Protein AF-A0A7X7U5E4-F1 (afdb_monomer)

Nearest PDB structures (foldseek):
  1dyo-assembly2_B  TM=6.856E-01  e=3.036E-05  Acetivibrio thermocell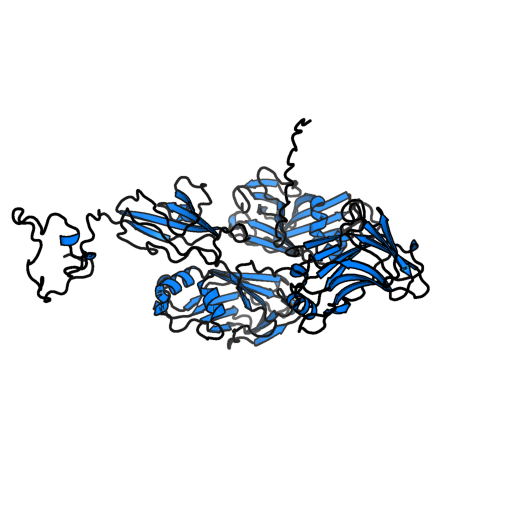us
  1h6y-assembly2_B  TM=6.368E-01  e=4.161E-05  Acetivibrio thermocellus
  6yp6-assembly1_A  TM=5.137E-01  e=9.787E-03  Escherichia phage vB_EcoP_24B
  1uen-assembly1_A  TM=5.202E-01  e=2.948E-02  Homo sapiens
  8iyk-assembly1_J  TM=1.277E-01  e=1.434E-07  Escherichia phage Lambda

pLDDT: mean 79.14, std 17.18, range [22.12, 98.0]

Structure (mmCIF, N/CA/C/O backbone):
data_AF-A0A7X7U5E4-F1
#
_entry.id   AF-A0A7X7U5E4-F1
#
loop_
_atom_site.group_PDB
_atom_site.id
_atom_site.type_symbol
_atom_site.label_atom_id
_atom_site.label_alt_id
_atom_site.label_comp_id
_atom_site.label_asym_id
_atom_site.label_entity_id
_atom_site.label_seq_id
_atom_site.pdbx_PDB_ins_code
_atom_site.Cartn_x
_atom_site.Cartn_y
_atom_site.Cartn_z
_atom_site.occupancy
_atom_site.B_iso_or_equiv
_atom_site.auth_seq_id
_atom_site.auth_comp_id
_atom_site.auth_asym_id
_atom_site.auth_atom_id
_atom_site.pdbx_PDB_model_num
ATOM 1 N N . MET A 1 1 ? 54.361 -43.162 1.260 1.00 37.28 1 MET A N 1
ATOM 2 C CA . MET A 1 1 ? 52.920 -43.150 0.926 1.00 37.28 1 MET A CA 1
ATOM 3 C C . MET A 1 1 ? 52.156 -42.477 2.054 1.00 37.28 1 MET A C 1
ATOM 5 O O . MET A 1 1 ? 52.432 -42.785 3.202 1.00 37.28 1 MET A O 1
ATOM 9 N N . SER A 1 2 ? 51.227 -41.580 1.701 1.00 34.16 2 SER A N 1
ATOM 10 C CA . SER A 1 2 ? 50.200 -40.966 2.563 1.00 34.16 2 SER A CA 1
ATOM 11 C C . SER A 1 2 ? 50.674 -40.052 3.712 1.00 34.16 2 SER A C 1
ATOM 13 O O . SER A 1 2 ? 50.769 -40.475 4.862 1.00 34.16 2 SER A O 1
ATOM 15 N N . LYS A 1 3 ? 50.832 -38.752 3.421 1.00 27.94 3 LYS A N 1
ATOM 16 C CA . LYS A 1 3 ? 50.570 -37.675 4.393 1.00 27.94 3 LYS A CA 1
ATOM 17 C C . LYS A 1 3 ? 49.195 -37.083 4.075 1.00 27.94 3 LYS A C 1
ATOM 19 O O . LYS A 1 3 ? 48.983 -36.593 2.971 1.00 27.94 3 LYS A O 1
ATOM 24 N N . LYS A 1 4 ? 48.274 -37.185 5.036 1.00 32.66 4 LYS A N 1
ATOM 25 C CA . LYS A 1 4 ? 46.962 -36.529 5.037 1.00 32.66 4 LYS A CA 1
ATOM 26 C C . LYS A 1 4 ? 47.172 -35.021 5.208 1.00 32.66 4 LYS A C 1
ATOM 28 O O . LYS A 1 4 ? 47.740 -34.618 6.220 1.00 32.66 4 LYS A O 1
ATOM 33 N N . SER A 1 5 ? 46.709 -34.220 4.253 1.00 27.66 5 SER A N 1
ATOM 34 C CA . SER A 1 5 ? 46.542 -32.773 4.420 1.00 27.66 5 SER A CA 1
ATOM 35 C C . SER A 1 5 ? 45.071 -32.476 4.686 1.00 27.66 5 SER A C 1
ATOM 37 O O . SER A 1 5 ? 44.199 -32.963 3.969 1.00 27.66 5 SER A O 1
ATOM 39 N N . MET A 1 6 ? 44.820 -31.706 5.746 1.00 26.52 6 MET A N 1
ATOM 40 C CA . MET A 1 6 ? 43.524 -31.123 6.088 1.00 26.52 6 MET A CA 1
ATOM 41 C C . MET A 1 6 ? 43.001 -30.307 4.903 1.00 26.52 6 MET A C 1
ATOM 43 O O . MET A 1 6 ? 43.683 -29.401 4.429 1.00 26.52 6 MET A O 1
ATOM 47 N N . CYS A 1 7 ? 41.794 -30.624 4.444 1.00 23.38 7 CYS A N 1
ATOM 48 C CA . CYS A 1 7 ? 41.028 -29.769 3.551 1.00 23.38 7 CYS A CA 1
ATOM 49 C C . CYS A 1 7 ? 40.083 -28.952 4.439 1.00 23.38 7 CYS A C 1
ATOM 51 O O . CYS A 1 7 ? 39.190 -29.512 5.074 1.00 23.38 7 CYS A O 1
ATOM 53 N N . ALA A 1 8 ? 40.356 -27.654 4.564 1.00 23.83 8 ALA A N 1
ATOM 54 C CA . ALA A 1 8 ? 39.457 -26.709 5.203 1.00 23.83 8 ALA A CA 1
ATOM 55 C C . ALA A 1 8 ? 38.254 -26.498 4.275 1.00 23.83 8 ALA A C 1
ATOM 57 O O . ALA A 1 8 ? 38.408 -26.023 3.152 1.00 23.83 8 ALA A O 1
ATOM 58 N N . VAL A 1 9 ? 37.070 -26.885 4.742 1.00 22.81 9 VAL A N 1
ATOM 59 C CA . VAL A 1 9 ? 35.798 -26.533 4.112 1.00 22.81 9 VAL A CA 1
ATOM 60 C C . VAL A 1 9 ? 35.516 -25.082 4.490 1.00 22.81 9 VAL A C 1
ATOM 62 O O . VAL A 1 9 ? 35.161 -24.790 5.628 1.00 22.81 9 VAL A O 1
ATOM 65 N N . VAL A 1 10 ? 35.736 -24.165 3.551 1.00 24.03 10 VAL A N 1
ATOM 66 C CA . VAL A 1 10 ? 35.243 -22.790 3.656 1.00 24.03 10 VAL A CA 1
ATOM 67 C C . VAL A 1 10 ? 33.764 -22.837 3.276 1.00 24.03 10 VAL A C 1
ATOM 69 O O . VAL A 1 10 ? 33.432 -23.080 2.118 1.00 24.03 10 VAL A O 1
ATOM 72 N N . LEU A 1 11 ? 32.879 -22.671 4.264 1.00 24.53 11 LEU A N 1
ATOM 73 C CA . LEU A 1 11 ? 31.462 -22.398 4.028 1.00 24.53 11 LEU A CA 1
ATOM 74 C C . LEU A 1 11 ? 31.360 -21.058 3.287 1.00 24.53 11 LEU A C 1
ATOM 76 O O . LEU A 1 11 ? 31.635 -20.006 3.862 1.00 24.53 11 LEU A O 1
ATOM 80 N N . GLY A 1 12 ? 30.974 -21.101 2.013 1.00 22.58 12 GLY A N 1
ATOM 81 C CA . GLY A 1 12 ? 30.470 -19.929 1.311 1.00 22.58 12 GLY A CA 1
ATOM 82 C C . GLY A 1 12 ? 29.114 -19.559 1.901 1.00 22.58 12 GLY A C 1
ATOM 83 O O . GLY A 1 12 ? 28.171 -20.343 1.829 1.00 22.58 12 GLY A O 1
ATOM 84 N N . VAL A 1 13 ? 29.039 -18.386 2.523 1.00 23.02 13 VAL A N 1
ATOM 85 C CA . VAL A 1 13 ? 27.788 -17.769 2.964 1.00 23.02 13 VAL A CA 1
ATOM 86 C C . VAL A 1 13 ? 27.000 -17.403 1.707 1.00 23.02 13 VAL A C 1
ATOM 88 O O . VAL A 1 13 ? 27.385 -16.493 0.974 1.00 23.02 13 VAL A O 1
ATOM 91 N N . LEU A 1 14 ? 25.927 -18.149 1.435 1.00 22.12 14 LEU A N 1
ATOM 92 C CA . LEU A 1 14 ? 24.893 -17.740 0.492 1.00 22.12 14 LEU A CA 1
ATOM 93 C C . LEU A 1 14 ? 24.226 -16.498 1.094 1.00 22.12 14 LEU A C 1
ATOM 95 O O . LEU A 1 14 ? 23.571 -16.590 2.132 1.00 22.12 14 LEU A O 1
ATOM 99 N N . TRP A 1 15 ? 24.421 -15.338 0.475 1.00 22.28 15 TRP A N 1
ATOM 100 C CA . TRP A 1 15 ? 23.585 -14.179 0.752 1.00 22.28 15 TRP A CA 1
ATOM 101 C C . TRP A 1 15 ? 22.171 -14.514 0.278 1.00 22.28 15 TRP A C 1
ATOM 103 O O . TRP A 1 15 ? 21.932 -14.679 -0.917 1.00 22.28 15 TRP A O 1
ATOM 113 N N . ALA A 1 16 ? 21.250 -14.677 1.225 1.00 22.83 16 ALA A N 1
ATOM 114 C CA . ALA A 1 16 ? 19.829 -14.664 0.931 1.00 22.83 16 ALA A CA 1
ATOM 115 C C . ALA A 1 16 ? 19.481 -13.246 0.464 1.00 22.83 16 ALA A C 1
ATOM 117 O O . ALA A 1 16 ? 19.613 -12.290 1.227 1.00 22.83 16 ALA A O 1
ATOM 118 N N . ALA A 1 17 ? 19.102 -13.110 -0.805 1.00 24.34 17 ALA A N 1
ATOM 119 C CA . ALA A 1 17 ? 18.517 -11.884 -1.320 1.00 24.34 17 ALA A CA 1
ATOM 120 C C . ALA A 1 17 ? 17.205 -11.633 -0.563 1.00 24.34 17 ALA A C 1
ATOM 122 O O . ALA A 1 17 ? 16.291 -12.458 -0.605 1.00 24.34 17 ALA A O 1
ATOM 123 N N . SER A 1 18 ? 17.144 -10.525 0.171 1.00 22.66 18 SER A N 1
ATOM 124 C CA . SER A 1 18 ? 15.931 -10.033 0.815 1.00 22.66 18 SER A CA 1
ATOM 125 C C . SER A 1 18 ? 14.897 -9.673 -0.255 1.00 22.66 18 SER A C 1
ATOM 127 O O . SER A 1 18 ? 15.188 -8.901 -1.166 1.00 22.66 18 SER A O 1
ATOM 129 N N . SER A 1 19 ? 13.704 -10.254 -0.152 1.00 26.44 19 SER A N 1
ATOM 130 C CA .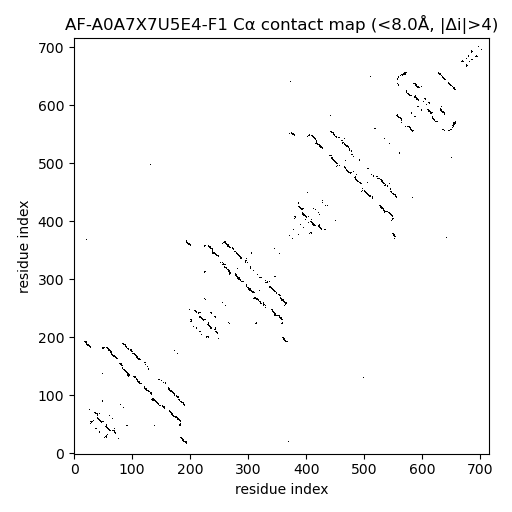 SER A 1 19 ? 12.536 -9.964 -0.988 1.00 26.44 19 SER A CA 1
ATOM 131 C C . SER A 1 19 ? 11.993 -8.561 -0.692 1.00 26.44 19 SER A C 1
ATOM 133 O O . SER A 1 19 ? 11.737 -8.247 0.469 1.00 26.44 19 SER A O 1
ATOM 135 N N . GLY A 1 20 ? 11.840 -7.734 -1.727 1.00 27.59 20 GLY A N 1
ATOM 136 C CA . GLY A 1 20 ? 11.489 -6.318 -1.640 1.00 27.59 20 GLY A CA 1
ATOM 137 C C . GLY A 1 20 ? 10.002 -6.065 -1.387 1.00 27.59 20 GLY A C 1
ATOM 138 O O . GLY A 1 20 ? 9.112 -6.559 -2.082 1.00 27.59 20 GLY A O 1
ATOM 139 N N . LEU A 1 21 ? 9.752 -5.252 -0.369 1.00 30.28 21 LEU A N 1
ATOM 140 C CA . LEU A 1 21 ? 8.512 -4.513 -0.157 1.00 30.28 21 LEU A CA 1
ATOM 141 C C . LEU A 1 21 ? 8.601 -3.184 -0.929 1.00 30.28 21 LEU A C 1
ATOM 143 O O . LEU A 1 21 ? 9.604 -2.928 -1.593 1.00 30.28 21 LEU A O 1
ATOM 147 N N . ALA A 1 22 ? 7.581 -2.321 -0.857 1.00 38.53 22 ALA A N 1
ATOM 148 C CA . ALA A 1 22 ? 7.797 -0.910 -1.175 1.00 38.53 22 ALA A CA 1
ATOM 149 C C . ALA A 1 22 ? 8.965 -0.427 -0.306 1.00 38.53 22 ALA A C 1
ATOM 151 O O . ALA A 1 22 ? 8.860 -0.435 0.920 1.00 38.53 22 ALA A O 1
ATOM 152 N N . ASP A 1 23 ? 10.095 -0.105 -0.925 1.00 50.66 23 ASP A N 1
ATOM 153 C CA . ASP A 1 23 ? 11.262 0.326 -0.174 1.00 50.66 23 ASP A CA 1
ATOM 154 C C . ASP A 1 23 ? 10.923 1.675 0.469 1.00 50.66 23 ASP A C 1
ATOM 156 O O . ASP A 1 23 ? 10.792 2.695 -0.214 1.00 50.66 23 ASP A O 1
ATOM 160 N N . SER A 1 24 ? 10.764 1.687 1.790 1.00 55.38 24 SER A N 1
ATOM 161 C CA . SER A 1 24 ? 10.792 2.921 2.556 1.00 55.38 24 SER A CA 1
ATOM 162 C C . SER A 1 24 ? 12.192 3.130 3.116 1.00 55.38 24 SER A C 1
ATOM 164 O O . SER A 1 24 ? 12.870 2.203 3.562 1.00 55.38 24 SER A O 1
ATOM 166 N N . VAL A 1 25 ? 12.670 4.365 3.037 1.00 72.38 25 VAL A N 1
ATOM 167 C CA . VAL A 1 25 ? 13.938 4.766 3.640 1.00 72.38 25 VAL A CA 1
ATOM 168 C C . VAL A 1 25 ? 13.605 5.658 4.816 1.00 72.38 25 VAL A C 1
ATOM 170 O O . VAL A 1 25 ? 13.089 6.759 4.625 1.00 72.38 25 VAL A O 1
ATOM 173 N N . LEU A 1 26 ? 13.903 5.179 6.024 1.00 78.69 26 LEU A N 1
ATOM 174 C CA . LEU A 1 26 ? 13.834 6.001 7.224 1.00 78.69 26 LEU A CA 1
ATOM 175 C C . LEU A 1 26 ? 14.830 7.158 7.088 1.00 78.69 26 LEU A C 1
ATOM 177 O O . LEU A 1 26 ? 16.022 6.946 6.863 1.00 78.69 26 LEU A O 1
ATOM 181 N N . VAL A 1 27 ? 14.315 8.377 7.201 1.00 84.88 27 VAL A N 1
ATOM 182 C CA . VAL A 1 27 ? 15.097 9.616 7.196 1.00 84.88 27 VAL A CA 1
ATOM 183 C C . VAL A 1 27 ? 15.372 10.053 8.629 1.00 84.88 27 VAL A C 1
ATOM 185 O O . VAL A 1 27 ? 16.490 10.458 8.941 1.00 84.88 27 VAL A O 1
ATOM 188 N N . SER A 1 28 ? 14.371 9.987 9.511 1.00 85.31 28 SER A N 1
ATOM 189 C CA . SER A 1 28 ? 14.532 10.352 10.924 1.00 85.31 28 SER A CA 1
ATOM 190 C C . SER A 1 28 ? 13.502 9.647 11.804 1.00 85.31 28 SER A C 1
ATOM 192 O O . SER A 1 28 ? 12.324 9.613 11.453 1.00 85.31 28 SER A O 1
ATOM 194 N N . SER A 1 29 ? 13.951 9.128 12.945 1.00 79.00 29 SER A N 1
ATOM 195 C CA . SER A 1 29 ? 13.111 8.558 14.014 1.00 79.00 29 SER A CA 1
ATOM 196 C C . SER A 1 29 ? 13.350 9.218 15.375 1.00 79.00 29 SER A C 1
ATOM 198 O O . SER A 1 29 ? 12.747 8.832 16.357 1.00 79.00 29 SER A O 1
ATOM 200 N N . PHE A 1 30 ? 14.283 10.170 15.464 1.00 88.88 30 PHE A N 1
ATOM 201 C CA . PHE A 1 30 ? 14.555 11.006 16.636 1.00 88.88 30 PHE A CA 1
ATOM 202 C C . PHE A 1 30 ? 14.902 10.261 17.936 1.00 88.88 30 PHE A C 1
ATOM 204 O O . PHE A 1 30 ? 14.772 10.804 19.037 1.00 88.88 30 PHE A O 1
ATOM 211 N N . GLU A 1 31 ? 15.445 9.049 17.812 1.00 85.00 31 GLU A N 1
ATOM 212 C CA . GLU A 1 31 ? 15.820 8.201 18.941 1.00 85.00 31 GLU A CA 1
ATOM 213 C C . GLU A 1 31 ? 17.223 8.548 19.456 1.00 85.00 31 GLU A C 1
ATOM 215 O O . GLU A 1 31 ? 18.247 8.261 18.831 1.00 85.00 31 GLU A O 1
ATOM 220 N N . GLY A 1 32 ? 17.290 9.195 20.624 1.00 78.69 32 GLY A N 1
ATOM 221 C CA . GLY A 1 32 ? 18.543 9.581 21.280 1.00 78.69 32 GLY A CA 1
ATOM 222 C C . GLY A 1 32 ? 19.354 10.678 20.570 1.00 78.69 32 GLY A C 1
ATOM 223 O O . GLY A 1 32 ? 20.399 11.086 21.086 1.00 78.69 32 GLY A O 1
ATOM 224 N N . SER A 1 33 ? 18.902 11.170 19.410 1.00 87.56 33 SER A N 1
ATOM 225 C CA . SER A 1 33 ? 19.588 12.157 18.567 1.00 87.56 33 SER A CA 1
ATOM 226 C C . SER A 1 33 ? 18.591 12.943 17.696 1.00 87.56 33 SER A C 1
ATOM 228 O O . SER A 1 33 ? 17.497 12.469 17.434 1.00 87.56 33 SER A O 1
ATOM 230 N N . LEU A 1 34 ? 18.947 14.156 17.244 1.00 88.31 34 LEU A N 1
ATOM 231 C CA . LEU A 1 34 ? 18.110 14.940 16.311 1.00 88.31 34 LEU A CA 1
ATOM 232 C C . LEU A 1 34 ? 18.250 14.470 14.850 1.00 88.31 34 LEU A C 1
ATOM 234 O O . LEU A 1 34 ? 17.785 15.153 13.949 1.00 88.31 34 LEU A O 1
ATOM 238 N N . ASP A 1 35 ? 18.963 13.372 14.599 1.00 86.25 35 ASP A N 1
ATOM 239 C CA . ASP A 1 35 ? 19.173 12.757 13.280 1.00 86.25 35 ASP A CA 1
ATOM 240 C C . ASP A 1 35 ? 19.747 13.712 12.224 1.00 86.25 35 ASP A C 1
ATOM 242 O O . ASP A 1 35 ? 19.489 13.604 11.031 1.00 86.25 35 ASP A O 1
ATOM 246 N N . GLY A 1 36 ? 20.551 14.678 12.674 1.00 89.56 36 GLY A N 1
ATOM 247 C CA . GLY A 1 36 ? 21.157 15.695 11.815 1.00 89.56 36 GLY A CA 1
ATOM 248 C C . GLY A 1 36 ? 20.277 16.921 11.563 1.00 89.56 36 GLY A C 1
ATOM 249 O O . GLY A 1 36 ? 20.758 17.879 10.954 1.00 89.56 36 GLY A O 1
ATOM 250 N N . TRP A 1 37 ? 19.042 16.951 12.074 1.00 95.62 37 TRP A N 1
ATOM 251 C CA . TRP A 1 37 ? 18.214 18.149 12.028 1.00 95.62 37 TRP A CA 1
ATOM 252 C C . TRP A 1 37 ? 18.842 19.271 12.845 1.00 95.62 37 TRP A C 1
ATOM 254 O O . TRP A 1 37 ? 19.236 19.106 14.004 1.00 95.62 37 TRP A O 1
ATOM 264 N N . TYR A 1 38 ? 18.890 20.450 12.242 1.00 94.81 38 TYR A N 1
ATOM 265 C CA . TYR A 1 38 ? 19.364 21.657 12.887 1.00 94.81 38 TYR A CA 1
ATOM 266 C C . TYR A 1 38 ? 18.296 22.745 12.839 1.00 94.81 38 TYR A C 1
ATOM 268 O O . TYR A 1 38 ? 17.496 22.856 11.908 1.00 94.81 38 TYR A O 1
ATOM 276 N N . LYS A 1 39 ? 18.263 23.542 13.904 1.00 95.69 39 LYS A N 1
ATOM 277 C CA . LYS A 1 39 ? 17.239 24.564 14.094 1.00 95.69 39 LYS A CA 1
ATOM 278 C C . LYS A 1 39 ? 17.419 25.754 13.151 1.00 95.69 39 LYS A C 1
ATOM 280 O O . LYS A 1 39 ? 18.546 26.172 12.887 1.00 95.69 39 LYS A O 1
ATOM 285 N N . ASP A 1 40 ? 16.299 26.339 12.740 1.00 95.94 40 ASP A N 1
ATOM 286 C CA . ASP A 1 40 ? 16.232 27.649 12.089 1.00 95.94 40 ASP A CA 1
ATOM 287 C C . ASP A 1 40 ? 15.393 28.593 12.974 1.00 95.94 40 ASP A C 1
ATOM 289 O O . ASP A 1 40 ? 15.902 29.076 13.989 1.00 95.94 40 ASP A O 1
ATOM 293 N N . ALA A 1 41 ? 14.103 28.800 12.687 1.00 95.62 41 ALA A N 1
ATOM 294 C CA . ALA A 1 41 ? 13.257 29.698 13.479 1.00 95.62 41 ALA A CA 1
ATOM 295 C C . ALA A 1 41 ? 12.762 29.108 14.815 1.00 95.62 41 ALA A C 1
ATOM 297 O O . ALA A 1 41 ? 12.332 29.873 15.681 1.00 95.62 41 ALA A O 1
ATOM 298 N N . ALA A 1 42 ? 12.796 27.783 14.985 1.00 95.56 42 ALA A N 1
ATOM 299 C CA . ALA A 1 42 ? 12.257 27.099 16.160 1.00 95.56 42 ALA A CA 1
ATOM 300 C C . ALA A 1 42 ? 13.340 26.641 17.150 1.00 95.56 42 ALA A C 1
ATOM 302 O O . ALA A 1 42 ? 14.532 26.595 16.854 1.00 95.56 42 ALA A O 1
ATOM 303 N N . THR A 1 43 ? 12.912 26.273 18.352 1.00 96.94 43 THR A N 1
ATOM 304 C CA . THR A 1 43 ? 13.692 25.469 19.293 1.00 96.94 43 THR A CA 1
ATOM 305 C C . THR A 1 43 ? 13.311 24.005 19.111 1.00 96.94 43 THR A C 1
ATOM 307 O O . THR A 1 43 ? 12.133 23.688 18.975 1.00 96.94 43 THR A O 1
ATOM 310 N N . LEU A 1 44 ? 14.316 23.129 19.094 1.00 96.88 44 LEU A N 1
ATOM 311 C CA . LEU A 1 44 ? 14.160 21.691 18.894 1.00 96.88 44 LEU A CA 1
ATOM 312 C C . LEU A 1 44 ? 14.493 20.952 20.189 1.00 96.88 44 LEU A C 1
ATOM 314 O O . LEU A 1 44 ? 15.510 21.253 20.822 1.00 96.88 44 LEU A O 1
ATOM 318 N N . SER A 1 45 ? 13.648 20.005 20.585 1.00 93.94 45 SER A N 1
ATOM 319 C CA . SER A 1 45 ? 13.852 19.162 21.769 1.00 93.94 45 SER A CA 1
ATOM 320 C C . SER A 1 45 ? 13.215 17.781 21.590 1.00 93.94 45 SER A C 1
ATOM 322 O O . SER A 1 45 ? 12.506 17.559 20.616 1.00 93.94 45 SER A O 1
ATOM 324 N N . PHE A 1 46 ? 13.484 16.848 22.506 1.00 92.88 46 PHE A N 1
ATOM 325 C CA . PHE A 1 46 ? 12.869 15.518 22.488 1.00 92.88 46 PHE A CA 1
ATOM 326 C C . PHE A 1 46 ? 11.639 15.468 23.379 1.00 92.88 46 PHE A C 1
ATOM 328 O O . PHE A 1 46 ? 11.643 16.029 24.478 1.00 92.88 46 PHE A O 1
ATOM 335 N N . SER A 1 47 ? 10.640 14.708 22.951 1.00 89.62 47 SER A N 1
ATOM 336 C CA . SER A 1 47 ? 9.461 14.411 23.754 1.00 89.62 47 SER A CA 1
ATOM 337 C C . SER A 1 47 ? 9.006 12.976 23.533 1.00 89.62 47 SER A C 1
ATOM 339 O O . SER A 1 47 ? 9.111 12.471 22.427 1.00 89.62 47 SER A O 1
ATOM 341 N N . ALA A 1 48 ? 8.466 12.328 24.564 1.00 87.19 48 ALA A N 1
ATOM 342 C CA . ALA A 1 48 ? 7.722 11.079 24.376 1.00 87.19 48 ALA A CA 1
ATOM 343 C C . ALA A 1 48 ? 6.345 11.331 23.730 1.00 87.19 48 ALA A C 1
ATOM 345 O O . ALA A 1 48 ? 5.719 10.427 23.185 1.00 87.19 48 ALA A O 1
ATOM 346 N N . THR A 1 49 ? 5.853 12.572 23.797 1.00 80.62 49 THR A N 1
ATOM 347 C CA . THR A 1 49 ? 4.616 12.984 23.137 1.00 80.62 49 THR A CA 1
ATOM 348 C C . THR A 1 49 ? 4.822 13.014 21.628 1.00 80.62 49 THR A C 1
ATOM 350 O O . THR A 1 49 ? 5.723 13.694 21.145 1.00 80.62 49 THR A O 1
ATOM 353 N N . GLY A 1 50 ? 3.944 12.323 20.902 1.00 69.31 50 GLY A N 1
ATOM 354 C CA . GLY A 1 50 ? 3.975 12.244 19.443 1.00 69.31 50 GLY A CA 1
ATOM 355 C C . GLY A 1 50 ? 4.954 11.218 18.875 1.00 69.31 50 GLY A C 1
ATOM 356 O O . GLY A 1 50 ? 5.100 11.180 17.660 1.00 69.31 50 GLY A O 1
ATOM 357 N N . ALA A 1 51 ? 5.592 10.398 19.721 1.00 73.69 51 ALA A N 1
ATOM 358 C CA . ALA A 1 51 ? 6.435 9.292 19.275 1.00 73.69 51 ALA A CA 1
ATOM 359 C C . ALA A 1 51 ? 5.584 8.195 18.614 1.00 73.69 51 ALA A C 1
ATOM 361 O O . ALA A 1 51 ? 4.627 7.689 19.208 1.00 73.69 51 ALA A O 1
ATOM 362 N N . THR A 1 52 ? 5.944 7.830 17.390 1.00 55.69 52 THR A N 1
ATOM 363 C CA . THR A 1 52 ? 5.329 6.771 16.581 1.00 55.69 52 THR A CA 1
ATOM 364 C C . THR A 1 52 ? 6.353 5.738 16.113 1.00 55.69 52 THR A C 1
ATOM 366 O O . THR A 1 52 ? 5.968 4.601 15.834 1.00 55.69 52 THR A O 1
ATOM 369 N N . ALA A 1 53 ? 7.646 6.080 16.096 1.00 55.00 53 ALA A N 1
ATOM 370 C CA . ALA A 1 53 ? 8.752 5.202 15.724 1.00 55.00 53 ALA A CA 1
ATOM 371 C C . ALA A 1 53 ? 9.815 5.117 16.832 1.00 55.00 53 ALA A C 1
ATOM 373 O O . ALA A 1 53 ? 10.965 5.494 16.643 1.00 55.00 53 ALA A O 1
ATOM 374 N N . GLY A 1 54 ? 9.438 4.534 17.972 1.00 71.44 54 GLY A N 1
ATOM 375 C CA . GLY A 1 54 ? 10.322 4.369 19.125 1.00 71.44 54 GLY A CA 1
ATOM 376 C C . GLY A 1 54 ? 9.756 5.047 20.367 1.00 71.44 54 GLY A C 1
ATOM 377 O O . GLY A 1 54 ? 8.555 4.958 20.624 1.00 71.44 54 GLY A O 1
ATOM 378 N N . ALA A 1 55 ? 10.619 5.647 21.184 1.00 81.19 55 ALA A N 1
ATOM 379 C CA . ALA A 1 55 ? 10.253 6.265 22.454 1.00 81.19 55 ALA A CA 1
ATOM 380 C C . ALA A 1 55 ? 10.244 7.802 22.412 1.00 81.19 55 ALA A C 1
ATOM 382 O O . ALA A 1 55 ? 9.778 8.420 23.376 1.00 81.19 55 ALA A O 1
ATOM 383 N N . GLN A 1 56 ? 10.782 8.430 21.362 1.00 88.81 56 GLN A N 1
ATOM 384 C CA . GLN A 1 56 ? 10.985 9.874 21.289 1.00 88.81 56 GLN A CA 1
ATOM 385 C C . GLN A 1 56 ? 10.579 10.442 19.924 1.00 88.81 56 GLN A C 1
ATOM 387 O O . GLN A 1 56 ? 10.835 9.858 18.891 1.00 88.81 56 GLN A O 1
ATOM 392 N N . ALA A 1 57 ? 10.009 11.642 19.934 1.00 91.50 57 ALA A N 1
ATOM 393 C CA . ALA A 1 57 ? 9.739 12.463 18.762 1.00 91.50 57 ALA A CA 1
ATOM 394 C C . ALA A 1 57 ? 10.492 13.794 18.850 1.00 91.50 57 ALA A C 1
ATOM 396 O O . ALA A 1 57 ? 10.883 14.252 19.938 1.00 91.50 57 ALA A O 1
ATOM 397 N N . LEU A 1 58 ? 10.622 14.472 17.709 1.00 96.75 58 LEU A N 1
ATOM 398 C CA . LEU A 1 58 ? 11.095 15.847 17.646 1.00 96.75 58 LEU A CA 1
ATOM 399 C C . LEU A 1 58 ? 9.976 16.808 18.049 1.00 96.75 58 LEU A C 1
ATOM 401 O O . LEU A 1 58 ? 9.029 17.031 17.300 1.00 96.75 58 LEU A O 1
ATOM 405 N N . GLN A 1 59 ? 10.117 17.448 19.204 1.00 97.12 59 GLN A N 1
ATOM 406 C CA . GLN A 1 59 ? 9.305 18.596 19.590 1.00 97.12 59 GLN A CA 1
ATOM 407 C C . GLN A 1 59 ? 9.866 19.877 18.959 1.00 97.12 59 GLN A C 1
ATOM 409 O O . GLN A 1 59 ? 11.053 20.193 19.098 1.00 97.12 59 GLN A O 1
ATOM 414 N N . VAL A 1 60 ? 8.982 20.641 18.320 1.00 97.69 60 VAL A N 1
ATOM 415 C CA . VAL A 1 60 ? 9.274 21.911 17.657 1.00 97.69 60 VAL A CA 1
ATOM 416 C C . VAL A 1 60 ? 8.497 23.032 18.342 1.00 97.69 60 VAL A C 1
ATOM 418 O O . VAL A 1 60 ? 7.271 23.060 18.273 1.00 97.69 60 VAL A O 1
ATOM 421 N N . ASP A 1 61 ? 9.208 23.985 18.947 1.00 97.25 61 ASP A N 1
ATOM 422 C CA . ASP A 1 61 ? 8.635 25.194 19.555 1.00 97.25 61 ASP A CA 1
ATOM 423 C C . ASP A 1 61 ? 9.102 26.442 18.789 1.00 97.25 61 ASP A C 1
ATOM 425 O O . ASP A 1 61 ? 10.266 26.843 18.876 1.00 97.25 61 ASP A O 1
ATOM 429 N N . GLY A 1 62 ? 8.210 27.071 18.026 1.00 94.69 62 GLY A N 1
ATOM 430 C CA . GLY A 1 62 ? 8.537 28.164 17.110 1.00 94.69 62 GLY A CA 1
ATOM 431 C C . GLY A 1 62 ? 7.574 29.356 17.170 1.00 94.69 62 GLY A C 1
ATOM 432 O O . GLY A 1 62 ? 6.513 29.296 17.795 1.00 94.69 62 GLY A O 1
ATOM 433 N N . PRO A 1 63 ? 7.931 30.483 16.533 1.00 95.69 63 PRO A N 1
ATOM 434 C CA . PRO A 1 63 ? 7.032 31.621 16.390 1.00 95.69 63 PRO A CA 1
ATOM 435 C C . PRO A 1 63 ? 5.925 31.343 15.361 1.00 95.69 63 PRO A C 1
ATOM 437 O O . PRO A 1 63 ? 6.093 30.531 14.456 1.00 95.69 63 PRO A O 1
ATOM 440 N N . GLY A 1 64 ? 4.815 32.074 15.466 1.00 93.56 64 GLY A N 1
ATOM 441 C CA . GLY A 1 64 ? 3.750 32.081 14.467 1.00 93.56 64 GLY A CA 1
ATOM 442 C C . GLY A 1 64 ? 4.168 32.652 13.105 1.00 93.56 64 GLY A C 1
ATOM 443 O O . GLY A 1 64 ? 5.247 33.237 12.934 1.00 93.56 64 GLY A O 1
ATOM 444 N N . GLY A 1 65 ? 3.269 32.536 12.128 1.00 95.81 65 GLY A N 1
ATOM 445 C CA . GLY A 1 65 ? 3.514 32.904 10.734 1.00 95.81 65 GLY A CA 1
ATOM 446 C C . GLY A 1 65 ? 4.107 31.757 9.920 1.00 95.81 65 GLY A C 1
ATOM 447 O O . GLY A 1 65 ? 4.328 30.662 10.426 1.00 95.81 65 GLY A O 1
ATOM 448 N N . TRP A 1 66 ? 4.405 32.036 8.652 1.00 97.00 66 TRP A N 1
ATOM 449 C CA . TRP A 1 66 ? 5.132 31.109 7.789 1.00 97.00 66 TRP A CA 1
ATOM 450 C C . TRP A 1 66 ? 6.615 31.095 8.183 1.00 97.00 66 TRP A C 1
ATOM 452 O O . TRP A 1 66 ? 7.306 32.118 8.069 1.00 97.00 66 TRP A O 1
ATOM 462 N N . LYS A 1 67 ? 7.093 29.965 8.713 1.00 97.12 67 LYS A N 1
ATOM 463 C CA . LYS A 1 67 ? 8.433 29.820 9.297 1.00 97.12 67 LYS A CA 1
ATOM 464 C C . LYS A 1 67 ? 9.069 28.498 8.911 1.00 97.12 67 LYS A C 1
ATOM 466 O O . LYS A 1 67 ? 8.468 27.447 9.094 1.00 97.12 67 LYS A O 1
ATOM 471 N N . ILE A 1 68 ? 10.326 28.561 8.475 1.00 97.44 68 ILE A N 1
ATOM 472 C CA . ILE A 1 68 ? 11.203 27.391 8.436 1.00 97.44 68 ILE A CA 1
ATOM 473 C C . ILE A 1 68 ? 11.676 27.137 9.862 1.00 97.44 68 ILE A C 1
ATOM 475 O O . ILE A 1 68 ? 12.394 27.953 10.435 1.00 97.44 68 ILE A O 1
ATOM 479 N N . ASN A 1 69 ? 11.243 26.030 10.447 1.00 97.31 69 ASN A N 1
ATOM 480 C CA . ASN A 1 69 ? 11.523 25.701 11.839 1.00 97.31 69 ASN A CA 1
ATOM 481 C C . ASN A 1 69 ? 12.844 24.952 11.991 1.00 97.31 69 ASN A C 1
ATOM 483 O O . ASN A 1 69 ? 13.615 25.235 12.911 1.00 97.31 69 ASN A O 1
ATOM 487 N N . ALA A 1 70 ? 13.105 24.023 11.074 1.00 97.06 70 ALA A N 1
ATOM 488 C CA . ALA A 1 70 ? 14.279 23.166 11.083 1.00 97.06 70 ALA A CA 1
ATOM 489 C C . ALA A 1 70 ? 14.672 22.765 9.661 1.00 97.06 70 ALA A C 1
ATOM 491 O O . ALA A 1 70 ? 13.851 22.821 8.740 1.00 97.06 70 ALA A O 1
ATOM 492 N N . LYS A 1 71 ? 15.926 22.348 9.494 1.00 97.00 71 LYS A N 1
ATOM 493 C CA . LYS A 1 71 ? 16.457 21.817 8.239 1.00 97.00 71 LYS A CA 1
ATOM 494 C C . LYS A 1 71 ? 17.272 20.557 8.477 1.00 97.00 71 LYS A C 1
ATOM 496 O O . LYS A 1 71 ? 17.811 20.370 9.567 1.00 97.00 71 LYS A O 1
ATOM 501 N N . LEU A 1 72 ? 17.385 19.737 7.441 1.00 96.25 72 LEU A N 1
ATOM 502 C CA . LEU A 1 72 ? 18.171 18.508 7.422 1.00 96.25 72 LEU A CA 1
ATOM 503 C C . LEU A 1 72 ? 18.927 18.415 6.099 1.00 96.25 72 LEU A C 1
ATOM 505 O O . LEU A 1 72 ? 18.312 18.598 5.053 1.00 96.25 72 LEU A O 1
ATOM 509 N N . ASP A 1 73 ? 20.219 18.079 6.136 1.00 93.19 73 ASP A N 1
ATOM 510 C CA . ASP A 1 73 ? 20.956 17.678 4.932 1.00 93.19 73 ASP A CA 1
ATOM 511 C C . ASP A 1 73 ? 20.471 16.299 4.470 1.00 93.19 73 ASP A C 1
ATOM 513 O O . ASP A 1 73 ? 20.688 15.284 5.129 1.00 93.19 73 ASP A O 1
ATOM 517 N N . VAL A 1 74 ? 19.804 16.275 3.321 1.00 91.00 74 VAL A N 1
ATOM 518 C CA . VAL A 1 74 ? 19.261 15.066 2.696 1.00 91.00 74 VAL A CA 1
ATOM 519 C C . VAL A 1 74 ? 20.034 14.661 1.448 1.00 91.00 74 VAL A C 1
ATOM 521 O O . VAL A 1 74 ? 19.579 13.798 0.695 1.00 91.00 74 VAL A O 1
ATOM 524 N N . LYS A 1 75 ? 21.243 15.204 1.240 1.00 84.69 75 LYS A N 1
ATOM 525 C CA . LYS A 1 75 ? 22.156 14.730 0.192 1.00 84.69 75 LYS A CA 1
ATOM 526 C C . LYS A 1 75 ? 22.370 13.205 0.231 1.00 84.69 75 LYS A C 1
ATOM 528 O O . LYS A 1 75 ? 22.339 12.610 -0.850 1.00 84.69 75 LYS A O 1
ATOM 533 N N . PRO A 1 76 ? 22.495 12.534 1.402 1.00 84.00 76 PRO A N 1
ATOM 534 C CA . PRO A 1 76 ? 22.586 11.069 1.468 1.00 84.00 76 PRO A CA 1
ATOM 535 C C . PRO A 1 76 ? 21.376 10.331 0.875 1.00 84.00 76 PRO A C 1
ATOM 537 O O . PRO A 1 76 ? 21.510 9.197 0.425 1.00 84.00 76 PRO A O 1
ATOM 540 N N . HIS A 1 77 ? 20.208 10.976 0.828 1.00 81.44 77 HIS A N 1
ATOM 541 C CA . HIS A 1 77 ? 18.963 10.399 0.321 1.00 81.44 77 HIS A CA 1
ATOM 542 C C . HIS A 1 77 ? 18.622 10.834 -1.114 1.00 81.44 77 HIS A C 1
ATOM 544 O O . HIS A 1 77 ? 17.559 10.478 -1.628 1.00 81.44 77 HIS A O 1
ATOM 550 N N . ARG A 1 78 ? 19.514 11.570 -1.798 1.00 82.94 78 ARG A N 1
ATOM 551 C CA . ARG A 1 78 ? 19.283 12.093 -3.157 1.00 82.94 78 ARG A CA 1
ATOM 552 C C . ARG A 1 78 ? 18.849 11.010 -4.146 1.00 82.94 78 ARG A C 1
ATOM 554 O O . ARG A 1 78 ? 17.922 11.239 -4.914 1.00 82.94 78 ARG A O 1
ATOM 561 N N . ALA A 1 79 ? 19.504 9.847 -4.133 1.00 73.69 79 ALA A N 1
ATOM 562 C CA . ALA A 1 79 ? 19.188 8.756 -5.058 1.00 73.69 79 ALA A CA 1
ATOM 563 C C . ALA A 1 79 ? 17.745 8.252 -4.888 1.00 73.69 79 ALA A C 1
ATOM 565 O O . ALA A 1 79 ? 17.091 7.897 -5.862 1.00 73.69 79 ALA A O 1
ATOM 566 N N . THR A 1 80 ? 17.232 8.270 -3.658 1.00 73.38 80 THR A N 1
ATOM 567 C CA . THR A 1 80 ? 15.846 7.911 -3.352 1.00 73.38 80 THR A CA 1
ATOM 568 C C . THR A 1 80 ? 14.877 9.024 -3.743 1.00 73.38 80 THR A C 1
ATOM 570 O O . THR A 1 80 ? 13.858 8.752 -4.367 1.00 73.38 80 THR A O 1
ATOM 573 N N . LEU A 1 81 ? 15.214 10.282 -3.452 1.00 81.50 81 LEU A N 1
ATOM 574 C CA . LEU A 1 81 ? 14.419 11.454 -3.848 1.00 81.50 81 LEU A CA 1
ATOM 575 C C . LEU A 1 81 ? 14.349 11.670 -5.370 1.00 81.50 81 LEU A C 1
ATOM 577 O O . LEU A 1 81 ? 13.455 12.358 -5.858 1.00 81.50 81 LEU A O 1
ATOM 581 N N . ALA A 1 82 ? 15.285 11.094 -6.123 1.00 78.06 82 ALA A N 1
ATOM 582 C CA . ALA A 1 82 ? 15.280 11.079 -7.582 1.00 78.06 82 ALA A CA 1
ATOM 583 C C . ALA A 1 82 ? 14.280 10.070 -8.176 1.00 78.06 82 ALA A C 1
ATOM 585 O O . ALA A 1 82 ? 14.048 10.086 -9.386 1.00 78.06 82 ALA A O 1
ATOM 586 N N . LYS A 1 83 ? 13.705 9.173 -7.362 1.00 67.88 83 LYS A N 1
ATOM 587 C CA . LYS A 1 83 ? 12.786 8.137 -7.844 1.00 67.88 83 LYS A CA 1
ATOM 588 C C . LYS A 1 83 ? 11.422 8.739 -8.158 1.00 67.88 83 LYS A C 1
ATOM 590 O O . LYS A 1 83 ? 10.871 9.513 -7.380 1.00 67.88 83 LYS A O 1
ATOM 595 N N . LYS A 1 84 ? 10.864 8.352 -9.303 1.00 62.03 84 LYS A N 1
ATOM 596 C CA . LYS A 1 84 ? 9.529 8.773 -9.732 1.00 62.03 84 LYS A CA 1
ATOM 597 C C . LYS A 1 84 ? 8.476 8.325 -8.711 1.00 62.03 84 LYS A C 1
ATOM 599 O O . LYS A 1 84 ? 8.562 7.209 -8.205 1.00 62.03 84 LYS A O 1
ATOM 604 N N . GLY A 1 85 ? 7.498 9.182 -8.416 1.00 59.12 85 GLY A N 1
ATOM 605 C CA . GLY A 1 85 ? 6.431 8.868 -7.459 1.00 59.12 85 GLY A CA 1
ATOM 606 C C . GLY A 1 85 ? 6.875 8.762 -5.994 1.00 59.12 85 GLY A C 1
ATOM 607 O O . GLY A 1 85 ? 6.080 8.327 -5.162 1.00 59.12 85 GLY A O 1
ATOM 608 N N . VAL A 1 86 ? 8.115 9.149 -5.656 1.00 71.75 86 VAL A N 1
ATOM 609 C CA . VAL A 1 86 ? 8.567 9.188 -4.259 1.00 71.75 86 VAL A CA 1
ATOM 610 C C . VAL A 1 86 ? 7.739 10.184 -3.450 1.00 71.75 86 VAL A C 1
ATOM 612 O O . VAL A 1 86 ? 7.406 11.285 -3.893 1.00 71.75 86 VAL A O 1
ATOM 615 N N . LYS A 1 87 ? 7.413 9.779 -2.232 1.00 80.75 87 LYS A N 1
ATOM 616 C CA . LYS A 1 87 ? 6.645 10.519 -1.246 1.00 80.75 87 LYS A CA 1
ATOM 617 C C . LYS A 1 87 ? 7.501 10.716 -0.005 1.00 80.75 87 LYS A C 1
ATOM 619 O O . LYS A 1 87 ? 8.230 9.815 0.398 1.00 80.75 87 LYS A O 1
ATOM 624 N N . VAL A 1 88 ? 7.403 11.886 0.605 1.00 85.69 88 VAL A N 1
ATOM 625 C CA . VAL A 1 88 ? 7.897 12.129 1.959 1.00 85.69 88 VAL A CA 1
ATOM 626 C C . VAL A 1 88 ? 6.726 11.911 2.899 1.00 85.69 88 VAL A C 1
ATOM 628 O O . VAL A 1 88 ? 5.678 12.519 2.698 1.00 85.69 88 VAL A O 1
ATOM 631 N N . THR A 1 89 ? 6.883 11.062 3.904 1.00 79.88 89 THR A N 1
ATOM 632 C CA . THR A 1 89 ? 5.884 10.886 4.961 1.00 79.88 89 THR A CA 1
ATOM 633 C C . THR A 1 89 ? 6.456 11.350 6.284 1.00 79.88 89 THR A C 1
ATOM 635 O O . THR A 1 89 ? 7.656 11.207 6.511 1.00 79.88 89 THR A O 1
ATOM 638 N N . ALA A 1 90 ? 5.616 11.901 7.150 1.00 79.25 90 ALA A N 1
ATOM 639 C CA . ALA A 1 90 ? 5.974 12.179 8.532 1.00 79.25 90 ALA A CA 1
ATOM 640 C C . ALA A 1 90 ? 4.738 12.095 9.421 1.00 79.25 90 ALA A C 1
ATOM 642 O O . ALA A 1 90 ? 3.664 12.563 9.034 1.00 79.25 90 ALA A O 1
ATOM 643 N N . ASP A 1 91 ? 4.908 11.562 10.621 1.00 73.94 91 ASP A N 1
ATOM 644 C CA . ASP A 1 91 ? 3.858 11.559 11.625 1.00 73.94 91 ASP A CA 1
ATOM 645 C C . ASP A 1 91 ? 3.935 12.866 12.407 1.00 73.94 91 ASP A C 1
ATOM 647 O O . ASP A 1 91 ? 4.973 13.205 12.970 1.00 73.94 91 ASP A O 1
ATOM 651 N N . VAL A 1 92 ? 2.848 13.635 12.419 1.00 84.19 92 VAL A N 1
ATOM 652 C CA . VAL A 1 92 ? 2.776 14.917 13.124 1.00 84.19 92 VAL A CA 1
ATOM 653 C C . VAL A 1 92 ? 1.674 14.855 14.168 1.00 84.19 92 VAL A C 1
ATOM 655 O O . VAL A 1 92 ? 0.536 14.493 13.877 1.00 84.19 92 VAL A O 1
ATOM 658 N N . THR A 1 93 ? 2.020 15.253 15.387 1.00 84.25 93 THR A N 1
ATOM 659 C CA . THR A 1 93 ? 1.092 15.423 16.506 1.00 84.25 93 THR A CA 1
ATOM 660 C C . THR A 1 93 ? 1.052 16.894 16.900 1.00 84.25 93 THR A C 1
ATOM 662 O O . THR A 1 93 ? 2.091 17.521 17.109 1.00 84.25 93 THR A O 1
ATOM 665 N N . ALA A 1 94 ? -0.140 17.458 17.054 1.00 89.31 94 ALA A N 1
ATOM 666 C CA . ALA A 1 94 ? -0.324 18.825 17.533 1.00 89.31 94 ALA A CA 1
ATOM 667 C C . ALA A 1 94 ? -1.551 18.915 18.446 1.00 89.31 94 ALA A C 1
ATOM 669 O O . ALA A 1 94 ? -2.451 18.082 18.370 1.00 89.31 94 ALA A O 1
ATOM 670 N N . PHE A 1 95 ? -1.592 19.932 19.306 1.00 92.44 95 PHE A N 1
ATOM 671 C CA . PHE A 1 95 ? -2.672 20.134 20.273 1.00 92.44 95 PHE A CA 1
ATOM 672 C C . PHE A 1 95 ? -3.292 21.515 20.090 1.00 92.44 95 PHE A C 1
ATOM 674 O O . PHE A 1 95 ? -2.582 22.520 20.074 1.00 92.44 95 PHE A O 1
ATOM 681 N N . ASP A 1 96 ? -4.622 21.578 20.039 1.00 89.81 96 ASP A N 1
ATOM 682 C CA . ASP A 1 96 ? -5.364 22.842 20.002 1.00 89.81 96 ASP A CA 1
ATOM 683 C C . ASP A 1 96 ? -4.999 23.744 21.191 1.00 89.81 96 ASP A C 1
ATOM 685 O O . ASP A 1 96 ? -4.853 24.953 21.037 1.00 89.81 96 ASP A O 1
ATOM 689 N N . ALA A 1 97 ? -4.805 23.156 22.376 1.00 91.56 97 ALA A N 1
ATOM 690 C CA . ALA A 1 97 ? -4.490 23.885 23.604 1.00 91.56 97 ALA A CA 1
ATOM 691 C C . ALA A 1 97 ? -3.083 24.510 23.623 1.00 91.56 97 ALA A C 1
ATOM 693 O O . ALA A 1 97 ? -2.835 25.421 24.415 1.00 91.56 97 ALA A O 1
ATOM 694 N N . ASP A 1 98 ? -2.172 24.041 22.767 1.00 92.38 98 ASP A N 1
ATOM 695 C CA . ASP A 1 98 ? -0.782 24.503 22.725 1.00 92.38 98 ASP A CA 1
ATOM 696 C C . ASP A 1 98 ? -0.601 25.740 21.822 1.00 92.38 98 ASP A C 1
ATOM 698 O O . ASP A 1 98 ? 0.488 26.315 21.765 1.00 92.38 98 ASP A O 1
ATOM 702 N N . MET A 1 99 ? -1.660 26.185 21.133 1.00 90.38 99 MET A N 1
ATOM 703 C CA . MET A 1 99 ? -1.623 27.329 20.223 1.00 90.38 99 MET A CA 1
ATOM 704 C C . MET A 1 99 ? -2.828 28.255 20.401 1.00 90.38 99 MET A C 1
ATOM 706 O O . MET A 1 99 ? -3.927 27.843 20.743 1.00 90.38 99 MET A O 1
ATOM 710 N N . THR A 1 100 ? -2.642 29.540 20.100 1.00 89.19 100 THR A N 1
ATOM 711 C CA . THR A 1 100 ? -3.713 30.554 20.152 1.00 89.19 100 THR A CA 1
ATOM 712 C C . THR A 1 100 ? -4.507 30.692 18.849 1.00 89.19 100 THR A C 1
ATOM 714 O O . THR A 1 100 ? -5.523 31.381 18.819 1.00 89.19 100 THR A O 1
ATOM 717 N N . THR A 1 101 ? -4.034 30.069 17.769 1.00 91.25 101 THR A N 1
ATOM 718 C CA . THR A 1 101 ? -4.680 30.051 16.446 1.00 91.25 101 THR A CA 1
ATOM 719 C C . THR A 1 101 ? -5.751 28.956 16.378 1.00 91.25 101 THR A C 1
ATOM 721 O O . THR A 1 101 ? -5.700 27.980 17.125 1.00 91.25 101 THR A O 1
ATOM 724 N N . SER A 1 102 ? -6.709 29.081 15.460 1.00 89.62 102 SER A N 1
ATOM 725 C CA . SER A 1 102 ? -7.698 28.032 15.146 1.00 89.62 102 SER A CA 1
ATOM 726 C C . SER A 1 102 ? -7.275 27.118 13.988 1.00 89.62 102 SER A C 1
ATOM 728 O O . SER A 1 102 ? -7.989 26.177 13.659 1.00 89.62 102 SER A O 1
ATOM 730 N N . TRP A 1 103 ? -6.115 27.381 13.386 1.00 89.62 103 TRP A N 1
ATOM 731 C CA . TRP A 1 103 ? -5.584 26.631 12.252 1.00 89.62 103 TRP A CA 1
ATOM 732 C C . TRP A 1 103 ? -4.055 26.572 12.305 1.00 89.62 103 TRP A C 1
ATOM 734 O O . TRP A 1 103 ? -3.402 27.463 12.856 1.00 89.62 103 TRP A O 1
ATOM 744 N N . MET A 1 104 ? -3.483 25.535 11.709 1.00 91.88 104 MET A N 1
ATOM 745 C CA . MET A 1 104 ? -2.051 25.407 11.465 1.00 91.88 104 MET A CA 1
ATOM 746 C C . MET A 1 104 ? -1.865 24.602 10.186 1.00 91.88 104 MET A C 1
ATOM 748 O O . MET A 1 104 ? -2.628 23.678 9.932 1.00 91.88 104 MET A O 1
ATOM 752 N N . GLN A 1 105 ? -0.830 24.923 9.423 1.00 94.88 105 GLN A N 1
ATOM 753 C CA . GLN A 1 105 ? -0.348 24.104 8.325 1.00 94.88 105 GLN A CA 1
ATOM 754 C C . GLN A 1 105 ? 1.091 23.661 8.557 1.00 94.88 105 GLN A C 1
ATOM 756 O O . GLN A 1 105 ? 1.875 24.362 9.206 1.00 94.88 105 GLN A O 1
ATOM 761 N N . ILE A 1 106 ? 1.430 22.517 7.975 1.00 93.00 106 ILE A N 1
ATOM 762 C CA . ILE A 1 106 ? 2.779 21.971 7.914 1.00 93.00 106 ILE A CA 1
ATOM 763 C C . ILE A 1 106 ? 3.161 21.712 6.455 1.00 93.00 106 ILE A C 1
ATOM 765 O O . ILE A 1 106 ? 2.334 21.314 5.636 1.00 93.00 106 ILE A O 1
ATOM 769 N N . GLU A 1 107 ? 4.415 21.971 6.111 1.00 94.81 107 GLU A N 1
ATOM 770 C CA . GLU A 1 107 ? 4.953 21.768 4.770 1.00 94.81 107 GLU A CA 1
ATOM 771 C C . GLU A 1 107 ? 6.384 21.232 4.849 1.00 94.81 107 GLU A C 1
ATOM 773 O O . GLU A 1 107 ? 7.166 21.626 5.721 1.00 94.81 107 GLU A O 1
ATOM 778 N N . MET A 1 108 ? 6.736 20.362 3.903 1.00 96.12 108 MET A N 1
ATOM 779 C CA . MET A 1 108 ? 8.118 19.980 3.638 1.00 96.12 108 MET A CA 1
ATOM 780 C C . MET A 1 108 ? 8.595 20.665 2.356 1.00 96.12 108 MET A C 1
ATOM 782 O O . MET A 1 108 ? 7.880 20.700 1.352 1.00 96.12 108 MET A O 1
ATOM 786 N N . ILE A 1 109 ? 9.809 21.207 2.378 1.00 96.88 109 ILE A N 1
ATOM 787 C CA . ILE A 1 109 ? 10.413 21.886 1.229 1.00 96.88 109 ILE A CA 1
ATOM 788 C C . ILE A 1 109 ? 11.738 21.224 0.875 1.00 96.88 109 ILE A C 1
ATOM 790 O O . ILE A 1 109 ? 12.565 21.002 1.755 1.00 96.88 109 ILE A O 1
ATOM 794 N N . ILE A 1 110 ? 11.966 20.973 -0.415 1.00 95.94 110 ILE A N 1
ATOM 795 C CA . ILE A 1 110 ? 13.266 20.541 -0.938 1.00 95.94 110 ILE A CA 1
ATOM 796 C C . ILE A 1 110 ? 14.025 21.757 -1.455 1.00 95.94 110 ILE A C 1
ATOM 798 O O . ILE A 1 110 ? 13.510 22.507 -2.288 1.00 95.94 110 ILE A O 1
ATOM 802 N N . ASN A 1 111 ? 15.263 21.935 -0.996 1.00 93.62 111 ASN A N 1
ATOM 803 C CA . ASN A 1 111 ? 16.149 22.989 -1.472 1.00 93.62 111 ASN A CA 1
ATOM 804 C C . ASN A 1 111 ? 17.551 22.459 -1.754 1.00 93.62 111 ASN A C 1
ATOM 806 O O . ASN A 1 111 ? 18.180 21.888 -0.871 1.00 93.62 111 ASN A O 1
ATOM 810 N N . ALA A 1 112 ? 18.079 22.702 -2.953 1.00 89.69 112 ALA A N 1
ATOM 811 C CA . ALA A 1 112 ? 19.466 22.363 -3.250 1.00 89.69 112 ALA A CA 1
ATOM 812 C C . ALA A 1 112 ? 20.105 23.320 -4.260 1.00 89.69 112 ALA A C 1
ATOM 814 O O . ALA A 1 112 ? 19.448 23.766 -5.205 1.00 89.69 112 ALA A O 1
ATOM 815 N N . GLN A 1 113 ? 21.380 23.653 -4.044 1.00 84.12 113 GLN A N 1
ATOM 816 C CA . GLN A 1 113 ? 22.122 24.652 -4.823 1.00 84.12 113 GLN A CA 1
ATOM 817 C C . GLN A 1 113 ? 23.634 24.532 -4.547 1.00 84.12 113 GLN A C 1
ATOM 819 O O . GLN A 1 113 ? 24.050 24.065 -3.486 1.00 84.12 113 GLN A O 1
ATOM 824 N N . ASN A 1 114 ? 24.476 24.951 -5.497 1.00 78.25 114 ASN A N 1
ATOM 825 C CA . ASN A 1 114 ? 25.944 24.874 -5.386 1.00 78.25 114 ASN A CA 1
ATOM 826 C C . ASN A 1 114 ? 26.671 26.234 -5.451 1.00 78.25 114 ASN A C 1
ATOM 828 O O . ASN A 1 114 ? 27.883 26.281 -5.636 1.00 78.25 114 ASN A O 1
ATOM 832 N N . ASN A 1 115 ? 25.935 27.339 -5.274 1.00 77.50 115 ASN A N 1
ATOM 833 C CA . ASN A 1 115 ? 26.386 28.727 -5.475 1.00 77.50 115 ASN A CA 1
ATOM 834 C C . ASN A 1 115 ? 26.839 29.072 -6.907 1.00 77.50 115 ASN A C 1
ATOM 836 O O . ASN A 1 115 ? 27.362 30.167 -7.124 1.00 77.50 115 ASN A O 1
ATOM 840 N N . ASP A 1 116 ? 26.597 28.204 -7.887 1.00 69.75 116 ASP A N 1
ATOM 841 C CA . ASP A 1 116 ? 26.847 28.463 -9.299 1.00 69.75 116 ASP A CA 1
ATOM 842 C C . ASP A 1 116 ? 25.538 28.382 -10.093 1.00 69.75 116 ASP A C 1
ATOM 844 O O . ASP A 1 116 ? 24.903 27.340 -10.200 1.00 69.75 116 ASP A O 1
ATOM 848 N N . ASN A 1 117 ? 25.121 29.499 -10.686 1.00 69.06 117 ASN A N 1
ATOM 849 C CA . ASN A 1 117 ? 23.914 29.530 -11.514 1.00 69.06 117 ASN A CA 1
ATOM 850 C C . ASN A 1 117 ? 24.188 29.155 -12.985 1.00 69.06 117 ASN A C 1
ATOM 852 O O . ASN A 1 117 ? 23.265 29.193 -13.799 1.00 69.06 117 ASN A O 1
ATOM 856 N N . ASN A 1 118 ? 25.430 28.813 -13.347 1.00 60.66 118 ASN A N 1
ATOM 857 C CA . ASN A 1 118 ? 25.807 28.435 -14.706 1.00 60.66 118 ASN A CA 1
ATOM 858 C C . ASN A 1 118 ? 25.796 26.907 -14.876 1.00 60.66 118 ASN A C 1
ATOM 860 O O . ASN A 1 118 ? 26.805 26.238 -14.695 1.00 60.66 118 ASN A O 1
ATOM 864 N N . GLY A 1 119 ? 24.653 26.347 -15.270 1.00 58.91 119 GLY A N 1
ATOM 865 C CA . GLY A 1 119 ? 24.501 24.913 -15.541 1.00 58.91 119 GLY A CA 1
ATOM 866 C C . GLY A 1 119 ? 23.051 24.470 -15.378 1.00 58.91 119 GLY A C 1
ATOM 867 O O . GLY A 1 119 ? 22.306 25.080 -14.615 1.00 58.91 119 GLY A O 1
ATOM 868 N N . ALA A 1 120 ? 22.622 23.433 -16.104 1.00 54.03 120 ALA A N 1
ATOM 869 C CA . ALA A 1 120 ? 21.207 23.047 -16.158 1.00 54.03 120 ALA A CA 1
ATOM 870 C C . ALA A 1 120 ? 20.647 22.555 -14.806 1.00 54.03 120 ALA A C 1
ATOM 872 O O . ALA A 1 120 ? 19.456 22.725 -14.562 1.00 54.03 120 ALA A O 1
ATOM 873 N N . ASN A 1 121 ? 21.493 22.025 -13.910 1.00 65.88 121 ASN A N 1
ATOM 874 C CA . ASN A 1 121 ? 21.059 21.372 -12.666 1.00 65.88 121 ASN A CA 1
ATOM 875 C C . ASN A 1 121 ? 21.908 21.737 -11.432 1.00 65.88 121 ASN A C 1
ATOM 877 O O . ASN A 1 121 ? 21.966 20.989 -10.457 1.00 65.88 121 ASN A O 1
ATOM 881 N N . ASN A 1 122 ? 22.545 22.906 -11.462 1.00 73.06 122 ASN A N 1
ATOM 882 C CA . ASN A 1 122 ? 23.348 23.415 -10.346 1.00 73.06 122 ASN A CA 1
ATOM 883 C C . ASN A 1 122 ? 22.480 24.048 -9.241 1.00 73.06 122 ASN A C 1
ATOM 885 O O . ASN A 1 122 ? 22.902 24.134 -8.089 1.00 73.06 122 ASN A O 1
ATOM 889 N N . ASN A 1 123 ? 21.243 24.421 -9.600 1.00 83.38 123 ASN A N 1
ATOM 890 C CA . ASN A 1 123 ? 20.247 25.046 -8.737 1.00 83.38 123 ASN A CA 1
ATOM 891 C C . ASN A 1 123 ? 18.891 24.326 -8.841 1.00 83.38 123 ASN A C 1
ATOM 893 O O . ASN A 1 123 ? 18.094 24.578 -9.757 1.00 83.38 123 ASN A O 1
ATOM 897 N N . ILE A 1 124 ? 18.595 23.443 -7.887 1.00 85.44 124 ILE A N 1
ATOM 898 C CA . ILE A 1 124 ? 17.256 22.854 -7.746 1.00 85.44 124 ILE A CA 1
ATOM 899 C C . ILE A 1 124 ? 16.278 23.917 -7.228 1.00 85.44 124 ILE A C 1
ATOM 901 O O . ILE A 1 124 ? 15.144 23.972 -7.713 1.00 85.44 124 ILE A O 1
ATOM 905 N N . GLY A 1 125 ? 16.752 24.825 -6.370 1.00 86.94 125 GLY A N 1
ATOM 906 C CA . GLY A 1 125 ? 15.984 25.932 -5.801 1.00 86.94 125 GLY A CA 1
ATOM 907 C C . GLY A 1 125 ? 15.026 25.475 -4.703 1.00 86.94 125 GLY A C 1
ATOM 908 O O . GLY A 1 125 ? 15.014 24.305 -4.337 1.00 86.94 125 GLY A O 1
ATOM 909 N N . TRP A 1 126 ? 14.212 26.399 -4.192 1.00 92.31 126 TRP A N 1
ATOM 910 C CA . TRP A 1 126 ? 13.214 26.116 -3.158 1.00 92.31 126 TRP A CA 1
ATOM 911 C C . TRP A 1 126 ? 11.946 25.542 -3.788 1.00 92.31 126 TRP A C 1
ATOM 913 O O . TRP A 1 126 ? 11.266 26.235 -4.544 1.00 92.31 126 TRP A O 1
ATOM 923 N N . ASN A 1 127 ? 11.629 24.290 -3.469 1.00 93.88 127 ASN A N 1
ATOM 924 C CA . ASN A 1 127 ? 10.472 23.581 -4.003 1.00 93.88 127 ASN A CA 1
ATOM 925 C C . ASN A 1 127 ? 9.593 23.104 -2.847 1.00 93.88 127 ASN A C 1
ATOM 927 O O . ASN A 1 127 ? 9.890 22.087 -2.216 1.00 93.88 127 ASN A O 1
ATOM 931 N N . GLY A 1 128 ? 8.547 23.874 -2.545 1.00 92.69 128 GLY A N 1
ATOM 932 C CA . GLY A 1 128 ? 7.534 23.469 -1.575 1.00 92.69 128 GLY A CA 1
ATOM 933 C C . GLY A 1 128 ? 6.734 22.289 -2.105 1.00 92.69 128 GLY A C 1
ATOM 934 O O . GLY A 1 128 ? 6.330 22.294 -3.269 1.00 92.69 128 GLY A O 1
ATOM 935 N N . LEU A 1 129 ? 6.552 21.263 -1.274 1.00 90.44 129 LEU A N 1
ATOM 936 C CA . LEU A 1 129 ? 5.793 20.071 -1.649 1.00 90.44 129 LEU A CA 1
ATOM 937 C C . LEU A 1 129 ? 4.289 20.210 -1.355 1.00 90.44 129 LEU A C 1
ATOM 939 O O . LEU A 1 129 ? 3.535 19.267 -1.584 1.00 90.44 129 LEU A O 1
ATOM 943 N N . GLY A 1 130 ? 3.852 21.377 -0.870 1.00 87.38 130 GLY A N 1
ATOM 944 C CA . GLY A 1 130 ? 2.458 21.691 -0.573 1.00 87.38 130 GLY A CA 1
ATOM 945 C C . GLY A 1 130 ? 2.181 21.730 0.928 1.00 87.38 130 GLY A C 1
ATOM 946 O O . GLY A 1 130 ? 2.453 20.775 1.656 1.00 87.38 130 GLY A O 1
ATOM 947 N N . ALA A 1 131 ? 1.619 22.844 1.394 1.00 88.44 131 ALA A N 1
ATOM 948 C CA . ALA A 1 131 ? 1.177 22.995 2.773 1.00 88.44 131 ALA A CA 1
ATOM 949 C C . ALA A 1 131 ? -0.095 22.176 3.037 1.00 88.44 131 ALA A C 1
ATOM 951 O O . ALA A 1 131 ? -1.032 22.210 2.242 1.00 88.44 131 ALA A O 1
ATOM 952 N N . GLN A 1 132 ? -0.123 21.457 4.158 1.00 81.50 132 GLN A N 1
ATOM 953 C CA . GLN A 1 132 ? -1.250 20.626 4.585 1.00 81.50 132 GLN A CA 1
ATOM 954 C C . GLN A 1 132 ? -1.768 21.107 5.935 1.00 81.50 132 GLN A C 1
ATOM 956 O O . GLN A 1 132 ? -0.972 21.414 6.823 1.00 81.50 132 GLN A O 1
ATOM 961 N N . ASP A 1 133 ? -3.091 21.181 6.089 1.00 86.31 133 ASP A N 1
ATOM 962 C CA . ASP A 1 133 ? -3.728 21.559 7.352 1.00 86.31 133 ASP A CA 1
ATOM 963 C C . ASP A 1 133 ? -3.475 20.492 8.416 1.00 86.31 133 ASP A C 1
ATOM 965 O O . ASP A 1 133 ? -3.728 19.310 8.197 1.00 86.31 133 ASP A O 1
ATOM 969 N N . VAL A 1 134 ? -2.995 20.922 9.579 1.00 77.81 134 VAL A N 1
ATOM 970 C CA . VAL A 1 134 ? -2.660 20.040 10.692 1.00 77.81 134 VAL A CA 1
ATOM 971 C C . VAL A 1 134 ? -3.891 19.812 11.560 1.00 77.81 134 VAL A C 1
ATOM 973 O O . VAL A 1 134 ? -4.487 20.762 12.072 1.00 77.81 134 VAL A O 1
ATOM 976 N N . ILE A 1 135 ? -4.234 18.544 11.776 1.00 72.94 135 ILE A N 1
ATOM 977 C CA . ILE A 1 135 ? -5.187 18.106 12.798 1.00 72.94 135 ILE A CA 1
ATOM 978 C C . ILE A 1 135 ? -4.519 18.241 14.172 1.00 72.94 135 ILE A C 1
ATOM 980 O O . ILE A 1 135 ? -3.392 17.796 14.381 1.00 72.94 135 ILE A O 1
ATOM 984 N N . ARG A 1 136 ? -5.208 18.893 15.113 1.00 88.50 136 ARG A N 1
ATOM 985 C CA . ARG A 1 136 ? -4.653 19.314 16.411 1.00 88.50 136 ARG A CA 1
ATOM 986 C C . ARG A 1 136 ? -5.377 18.672 17.601 1.00 88.50 136 ARG A C 1
ATOM 988 O O . ARG A 1 136 ? -5.651 19.318 18.613 1.00 88.50 136 ARG A O 1
ATOM 995 N N . ASP A 1 137 ? -5.703 17.392 17.467 1.00 79.00 137 ASP A N 1
ATOM 996 C CA . ASP A 1 137 ? -6.450 16.586 18.443 1.00 79.00 137 ASP A CA 1
ATOM 997 C C . ASP A 1 137 ? -5.556 15.857 19.467 1.00 79.00 137 ASP A C 1
ATOM 999 O O . ASP A 1 137 ? -6.048 15.110 20.316 1.00 79.00 137 ASP A O 1
ATOM 1003 N N . GLY A 1 138 ? -4.242 16.081 19.411 1.00 70.50 138 GLY A N 1
ATOM 1004 C CA . GLY A 1 138 ? -3.262 15.429 20.271 1.00 70.50 138 GLY A CA 1
ATOM 1005 C C . GLY A 1 138 ? -2.933 13.986 19.890 1.00 70.50 138 GLY A C 1
ATOM 1006 O O . GLY A 1 138 ? -2.220 13.329 20.650 1.00 70.50 138 GLY A O 1
ATOM 1007 N N . GLN A 1 139 ? -3.433 13.488 18.756 1.00 68.00 139 GLN A N 1
ATOM 1008 C CA . GLN A 1 139 ? -3.049 12.197 18.185 1.00 68.00 139 GLN A CA 1
ATOM 1009 C C . GLN A 1 139 ? -2.034 12.386 17.046 1.00 68.00 139 GLN A C 1
ATOM 1011 O O . GLN A 1 139 ? -2.009 13.447 16.415 1.00 68.00 139 GLN A O 1
ATOM 1016 N N . PRO A 1 140 ? -1.177 11.386 16.778 1.00 61.12 140 PRO A N 1
ATOM 1017 C CA . PRO A 1 140 ? -0.323 11.398 15.601 1.00 61.12 140 PRO A CA 1
ATOM 1018 C C . PRO A 1 140 ? -1.142 11.148 14.333 1.00 61.12 140 PRO A C 1
ATOM 1020 O O . PRO A 1 140 ? -1.940 10.213 14.270 1.00 61.12 140 PRO A O 1
ATOM 1023 N N . HIS A 1 141 ? -0.891 11.954 13.303 1.00 58.53 141 HIS A N 1
ATOM 1024 C CA . HIS A 1 141 ? -1.444 11.774 11.961 1.00 58.53 141 HIS A CA 1
ATOM 1025 C C . HIS A 1 141 ? -0.310 11.754 10.942 1.00 58.53 141 HIS A C 1
ATOM 1027 O O . HIS A 1 141 ? 0.611 12.565 11.032 1.00 58.53 141 HIS A O 1
ATOM 1033 N N . THR A 1 142 ? -0.377 10.856 9.962 1.00 74.25 142 THR A N 1
ATOM 1034 C CA . THR A 1 142 ? 0.636 10.764 8.905 1.00 74.25 142 THR A CA 1
ATOM 1035 C C . THR A 1 142 ? 0.333 11.758 7.789 1.00 74.25 142 THR A C 1
ATOM 1037 O O . THR A 1 142 ? -0.689 11.660 7.111 1.00 74.25 142 THR A O 1
ATOM 1040 N N . TYR A 1 143 ? 1.257 12.682 7.551 1.00 73.56 143 TYR A N 1
ATOM 1041 C CA . TYR A 1 143 ? 1.210 13.632 6.444 1.00 73.56 143 TYR A CA 1
ATOM 1042 C C . TYR A 1 143 ? 2.102 13.130 5.323 1.00 73.56 143 TYR A C 1
ATOM 1044 O O . TYR A 1 143 ? 3.214 12.663 5.565 1.00 73.56 143 TYR A O 1
ATOM 1052 N N . THR A 1 144 ? 1.603 13.208 4.092 1.00 75.88 144 THR A N 1
ATOM 1053 C CA . THR A 1 144 ? 2.277 12.646 2.919 1.00 75.88 144 THR A CA 1
ATOM 1054 C C . THR A 1 144 ? 2.420 13.701 1.839 1.00 75.88 144 THR A C 1
ATOM 1056 O O . THR A 1 144 ? 1.428 14.214 1.329 1.00 75.88 144 THR A O 1
ATOM 1059 N N . TRP A 1 145 ? 3.652 13.990 1.440 1.00 85.19 145 TRP A N 1
ATOM 1060 C CA . TRP A 1 145 ? 3.972 14.905 0.353 1.00 85.19 145 TRP A CA 1
ATOM 1061 C C . TRP A 1 145 ? 4.511 14.133 -0.840 1.00 85.19 145 TRP A C 1
ATOM 1063 O O . TRP A 1 145 ? 5.573 13.521 -0.757 1.00 85.19 145 TRP A O 1
ATOM 1073 N N . THR A 1 146 ? 3.811 14.184 -1.970 1.00 82.31 146 THR A N 1
ATOM 1074 C CA . THR A 1 146 ? 4.329 13.602 -3.215 1.00 82.31 146 THR A CA 1
ATOM 1075 C C . THR A 1 146 ? 5.362 14.544 -3.816 1.00 82.31 146 THR A C 1
ATOM 1077 O O . THR A 1 146 ? 5.076 15.721 -4.030 1.00 82.31 146 THR A O 1
ATOM 1080 N N . VAL A 1 147 ? 6.559 14.037 -4.110 1.00 82.38 147 VAL A N 1
ATOM 1081 C CA . VAL A 1 147 ? 7.575 14.806 -4.830 1.00 82.38 147 VAL A CA 1
ATOM 1082 C C . VAL A 1 147 ? 7.185 14.812 -6.312 1.00 82.38 147 VAL A C 1
ATOM 1084 O O . VAL A 1 147 ? 7.112 13.740 -6.915 1.00 82.38 147 VAL A O 1
ATOM 1087 N N . PRO A 1 148 ? 6.915 15.978 -6.931 1.00 80.56 148 PRO A N 1
ATOM 1088 C CA . PRO A 1 148 ? 6.461 16.019 -8.317 1.00 80.56 148 PRO A CA 1
ATOM 1089 C C . PRO A 1 148 ? 7.477 15.383 -9.268 1.00 80.56 148 PRO A C 1
ATOM 1091 O O . PRO A 1 148 ? 8.675 15.637 -9.143 1.00 80.56 148 PRO A O 1
ATOM 1094 N N . ASP A 1 149 ? 7.013 14.646 -10.279 1.00 70.00 149 ASP A N 1
ATOM 1095 C CA . ASP A 1 149 ? 7.891 13.970 -11.247 1.00 70.00 149 ASP A CA 1
ATOM 1096 C C . ASP A 1 149 ? 8.924 14.922 -11.873 1.00 70.00 149 ASP A C 1
ATOM 1098 O O . ASP A 1 149 ? 10.101 14.585 -11.992 1.00 70.00 149 ASP A O 1
ATOM 1102 N N . ALA A 1 150 ? 8.513 16.152 -12.195 1.00 76.69 150 ALA A N 1
ATOM 1103 C CA . ALA A 1 150 ? 9.407 17.184 -12.718 1.00 76.69 150 ALA A CA 1
ATOM 1104 C C . ALA A 1 150 ? 10.543 17.546 -11.741 1.00 76.69 150 ALA A C 1
ATOM 1106 O O . ALA A 1 150 ? 11.669 17.807 -12.166 1.00 76.69 150 ALA A O 1
ATOM 1107 N N . LEU A 1 151 ? 10.265 17.540 -10.435 1.00 84.56 151 LEU A N 1
ATOM 1108 C CA . LEU A 1 151 ? 11.259 17.770 -9.393 1.00 84.56 151 LEU A CA 1
ATOM 1109 C C . LEU A 1 151 ? 12.157 16.541 -9.203 1.00 84.56 151 LEU A C 1
ATOM 1111 O O . LEU A 1 151 ? 13.370 16.709 -9.132 1.00 84.56 151 LEU A O 1
ATOM 1115 N N . THR A 1 152 ? 11.607 15.321 -9.207 1.00 79.75 152 THR A N 1
ATOM 1116 C CA . THR A 1 152 ? 12.412 14.082 -9.126 1.00 79.75 152 THR A CA 1
ATOM 1117 C C . THR A 1 152 ? 13.402 13.970 -10.292 1.00 79.75 152 THR A C 1
ATOM 1119 O O . THR A 1 152 ? 14.579 13.697 -10.073 1.00 79.75 152 THR A O 1
ATOM 1122 N N . ALA A 1 153 ? 12.983 14.316 -11.517 1.00 71.06 153 ALA A N 1
ATOM 1123 C CA . ALA A 1 153 ? 13.853 14.365 -12.693 1.00 71.06 153 ALA A CA 1
ATOM 1124 C C . ALA A 1 153 ? 14.962 15.424 -12.557 1.00 71.06 153 ALA A C 1
ATOM 1126 O O . ALA A 1 153 ? 16.113 15.184 -12.925 1.00 71.06 153 ALA A O 1
ATOM 1127 N N . LYS A 1 154 ? 14.640 16.586 -11.974 1.00 80.00 154 LYS A N 1
ATOM 1128 C CA . LYS A 1 154 ? 15.625 17.639 -11.687 1.00 80.00 154 LYS A CA 1
ATOM 1129 C C . LYS A 1 154 ? 16.634 17.206 -10.614 1.00 80.00 154 LYS A C 1
ATOM 1131 O O . LYS A 1 154 ? 17.816 17.512 -10.728 1.00 80.00 154 LYS A O 1
ATOM 1136 N N . ILE A 1 155 ? 16.180 16.470 -9.597 1.00 83.62 155 ILE A N 1
ATOM 1137 C CA . ILE A 1 155 ? 17.015 15.873 -8.543 1.00 83.62 155 ILE A CA 1
ATOM 1138 C C . ILE A 1 155 ? 17.928 14.777 -9.110 1.00 83.62 155 ILE A C 1
ATOM 1140 O O . ILE A 1 155 ? 19.109 14.715 -8.753 1.00 83.62 155 ILE A O 1
ATOM 1144 N N . ALA A 1 156 ? 17.409 13.947 -10.019 1.00 75.31 156 ALA A N 1
ATOM 1145 C CA . ALA A 1 156 ? 18.181 12.928 -10.720 1.00 75.31 156 ALA A CA 1
ATOM 1146 C C . ALA A 1 156 ? 19.335 13.565 -11.507 1.00 75.31 156 ALA A C 1
ATOM 1148 O O . ALA A 1 156 ? 20.485 13.172 -11.335 1.00 75.31 156 ALA A O 1
ATOM 1149 N N . GLY A 1 157 ? 19.048 14.621 -12.274 1.00 72.31 157 GLY A N 1
ATOM 1150 C CA . GLY A 1 157 ? 20.041 15.337 -13.078 1.00 72.31 157 GLY A CA 1
ATOM 1151 C C . GLY A 1 157 ? 20.970 16.285 -12.309 1.00 72.31 157 GLY A C 1
ATOM 1152 O O . GLY A 1 157 ? 21.806 16.928 -12.943 1.00 72.31 157 GLY A O 1
ATOM 1153 N N . ALA A 1 158 ? 20.816 16.423 -10.989 1.00 77.62 158 ALA A N 1
ATOM 1154 C CA . ALA A 1 158 ? 21.606 17.338 -10.167 1.00 77.62 158 ALA A CA 1
ATOM 1155 C C . ALA A 1 158 ? 23.122 17.088 -10.245 1.00 77.62 158 ALA A C 1
ATOM 1157 O O . ALA A 1 158 ? 23.577 15.952 -10.343 1.00 77.62 158 ALA A O 1
ATOM 1158 N N . ASP A 1 159 ? 23.914 18.156 -10.165 1.00 69.94 159 ASP A N 1
ATOM 1159 C CA . ASP A 1 159 ? 25.375 18.042 -10.112 1.00 69.94 159 ASP A CA 1
ATOM 1160 C C . ASP A 1 159 ? 25.814 17.363 -8.794 1.00 69.94 159 ASP A C 1
ATOM 1162 O O . ASP A 1 159 ? 25.350 17.721 -7.705 1.00 69.94 159 ASP A O 1
ATOM 1166 N N . ASP A 1 160 ? 26.732 16.396 -8.860 1.00 69.44 160 ASP A N 1
ATOM 1167 C CA . ASP A 1 160 ? 27.301 15.735 -7.675 1.00 69.44 160 ASP A CA 1
ATOM 1168 C C . ASP A 1 160 ? 28.011 16.733 -6.734 1.00 69.44 160 ASP A C 1
ATOM 1170 O O . ASP A 1 160 ? 28.056 16.556 -5.506 1.00 69.44 160 ASP A O 1
ATOM 1174 N N . GLY A 1 161 ? 28.494 17.840 -7.303 1.00 71.56 161 GLY A N 1
ATOM 1175 C CA . GLY A 1 161 ? 29.068 19.004 -6.641 1.00 71.56 161 GLY A CA 1
ATOM 1176 C C . GLY A 1 161 ? 28.061 19.939 -5.967 1.00 71.56 161 GLY A C 1
ATOM 1177 O O . GLY A 1 161 ? 28.466 21.020 -5.538 1.00 71.56 161 GLY A O 1
ATOM 1178 N N . ILE A 1 162 ? 26.776 19.571 -5.834 1.00 79.25 162 ILE A N 1
ATOM 1179 C CA . ILE A 1 162 ? 25.815 20.364 -5.053 1.00 79.25 162 ILE A CA 1
ATOM 1180 C C . ILE A 1 162 ? 26.345 20.654 -3.642 1.00 79.25 162 ILE A C 1
ATOM 1182 O O . ILE A 1 162 ? 26.722 19.731 -2.913 1.00 79.25 162 ILE A O 1
ATOM 1186 N N . ALA A 1 163 ? 26.383 21.941 -3.273 1.00 79.31 163 ALA A N 1
ATOM 1187 C CA . ALA A 1 163 ? 26.996 22.400 -2.027 1.00 79.31 163 ALA A CA 1
ATOM 1188 C C . ALA A 1 163 ? 26.102 22.136 -0.810 1.00 79.31 163 ALA A C 1
ATOM 1190 O O . ALA A 1 163 ? 26.620 21.795 0.249 1.00 79.31 163 ALA A O 1
ATOM 1191 N N . TRP A 1 164 ? 24.781 22.251 -0.964 1.00 84.38 164 TRP A N 1
ATOM 1192 C CA . TRP A 1 164 ? 23.802 21.816 0.034 1.00 84.38 164 TRP A CA 1
ATOM 1193 C C . TRP A 1 164 ? 22.570 21.223 -0.649 1.00 84.38 164 TRP A C 1
ATOM 1195 O O . TRP A 1 164 ? 22.150 21.703 -1.704 1.00 84.38 164 TRP A O 1
ATOM 1205 N N . PHE A 1 165 ? 21.994 20.188 -0.043 1.00 90.56 165 PHE A N 1
ATOM 1206 C CA . PHE A 1 165 ? 20.744 19.565 -0.465 1.00 90.56 165 PHE A CA 1
ATOM 1207 C C . PHE A 1 165 ? 19.946 19.255 0.791 1.00 90.56 165 PHE A C 1
ATOM 1209 O O . PHE A 1 165 ? 20.316 18.376 1.554 1.00 90.56 165 PHE A O 1
ATOM 1216 N N . GLU A 1 166 ? 18.849 19.967 1.012 1.00 94.62 166 GLU A N 1
ATOM 1217 C CA . GLU A 1 166 ? 18.192 19.990 2.308 1.00 94.62 166 GLU A CA 1
ATOM 1218 C C . GLU A 1 166 ? 16.683 19.799 2.216 1.00 94.62 166 GLU A C 1
ATOM 1220 O O . GLU A 1 166 ? 16.030 20.263 1.274 1.00 94.62 166 GLU A O 1
ATOM 1225 N N . PHE A 1 167 ? 16.136 19.176 3.256 1.00 96.69 167 PHE A N 1
ATOM 1226 C CA . PHE A 1 167 ? 14.760 19.408 3.657 1.00 96.69 167 PHE A CA 1
ATOM 1227 C C . PHE A 1 167 ? 14.674 20.641 4.544 1.00 96.69 167 PHE A C 1
ATOM 1229 O O . PHE A 1 167 ? 15.536 20.875 5.391 1.00 96.69 167 PHE A O 1
ATOM 1236 N N . ALA A 1 168 ? 13.598 21.401 4.380 1.00 96.44 168 ALA A N 1
ATOM 1237 C CA . ALA A 1 168 ? 13.171 22.421 5.318 1.00 96.44 168 ALA A CA 1
ATOM 1238 C C . ALA A 1 168 ? 11.757 22.093 5.807 1.00 96.44 168 ALA A C 1
ATOM 1240 O O . ALA A 1 168 ? 10.822 21.999 5.010 1.00 96.44 168 ALA A O 1
ATOM 1241 N N . LEU A 1 169 ? 11.626 21.938 7.124 1.00 96.62 169 LEU A N 1
ATOM 1242 C CA . LEU A 1 169 ? 10.361 21.724 7.814 1.00 96.62 169 LEU A CA 1
ATOM 1243 C C . LEU A 1 169 ? 9.734 23.078 8.125 1.00 96.62 169 LEU A C 1
ATOM 1245 O O . LEU A 1 169 ? 10.319 23.894 8.849 1.00 96.62 169 LEU A O 1
ATOM 1249 N N . VAL A 1 170 ? 8.543 23.313 7.592 1.00 97.62 170 VAL A N 1
ATOM 1250 C CA . VAL A 1 170 ? 7.863 24.603 7.656 1.00 97.62 170 VAL A CA 1
ATOM 1251 C C . VAL A 1 170 ? 6.539 24.469 8.380 1.00 97.62 170 VAL A C 1
ATOM 1253 O O . VAL A 1 170 ? 5.778 23.546 8.119 1.00 97.62 170 VAL A O 1
ATOM 1256 N N . SER A 1 171 ? 6.245 25.426 9.258 1.00 96.56 171 SER A N 1
ATOM 1257 C CA . SER A 1 171 ? 4.894 25.635 9.779 1.00 96.56 171 SER A CA 1
ATOM 1258 C C . SER A 1 171 ? 4.333 26.961 9.292 1.00 96.56 171 SER A C 1
ATOM 1260 O O . SER A 1 171 ? 5.078 27.925 9.097 1.00 96.56 171 SER A O 1
ATOM 1262 N N . ASN A 1 172 ? 3.013 27.034 9.171 1.00 96.75 172 ASN A N 1
ATOM 1263 C CA . ASN A 1 172 ? 2.296 28.268 8.892 1.00 96.75 172 ASN A CA 1
ATOM 1264 C C . ASN A 1 172 ? 1.050 28.375 9.774 1.00 96.75 172 ASN A C 1
ATOM 1266 O O . ASN A 1 172 ? 0.306 27.414 9.936 1.00 96.75 172 ASN A O 1
ATOM 1270 N N . LEU A 1 173 ? 0.859 29.539 10.379 1.00 96.06 173 LEU A N 1
ATOM 1271 C CA . LEU A 1 173 ? -0.227 29.856 11.302 1.00 96.06 173 LEU A CA 1
ATOM 1272 C C . LEU A 1 173 ? -0.281 31.373 11.512 1.00 96.06 173 LEU A C 1
ATOM 1274 O O . LEU A 1 173 ? 0.594 32.098 11.039 1.00 96.06 173 LEU A O 1
ATOM 1278 N N . ASP A 1 174 ? -1.255 31.869 12.273 1.00 95.81 174 ASP A N 1
ATOM 1279 C CA . ASP A 1 174 ? -1.352 33.296 12.589 1.00 95.81 174 ASP A CA 1
ATOM 1280 C C . ASP A 1 174 ? -0.044 33.858 13.174 1.00 95.81 174 ASP A C 1
ATOM 1282 O O . ASP A 1 174 ? 0.531 33.311 14.115 1.00 95.81 174 ASP A O 1
ATOM 1286 N N . GLY A 1 175 ? 0.412 35.001 12.651 1.00 93.50 175 GLY A N 1
ATOM 1287 C CA . GLY A 1 175 ? 1.711 35.593 13.003 1.00 93.50 175 GLY A CA 1
ATOM 1288 C C . GLY A 1 175 ? 1.891 35.965 14.480 1.00 93.50 175 GLY A C 1
ATOM 1289 O O . GLY A 1 175 ? 3.020 36.047 14.952 1.00 93.50 175 GLY A O 1
ATOM 1290 N N . ALA A 1 176 ? 0.793 36.191 15.206 1.00 92.62 176 ALA A N 1
ATOM 1291 C CA . ALA A 1 176 ? 0.807 36.495 16.638 1.00 92.62 176 ALA A CA 1
ATOM 1292 C C . ALA A 1 176 ? 0.771 35.243 17.536 1.00 92.62 176 ALA A C 1
ATOM 1294 O O . ALA A 1 176 ? 0.891 35.372 18.753 1.00 92.62 176 ALA A O 1
ATOM 1295 N N . SER A 1 177 ? 0.586 34.057 16.951 1.00 94.12 177 SER A N 1
ATOM 1296 C CA . SER A 1 177 ? 0.527 32.786 17.672 1.00 94.12 177 SER A CA 1
ATOM 1297 C C . SER A 1 177 ? 1.917 32.185 17.902 1.00 94.12 177 SER A C 1
ATOM 1299 O O . SER A 1 177 ? 2.937 32.732 17.478 1.00 94.12 177 SER A O 1
ATOM 1301 N N . VAL A 1 178 ? 1.955 31.046 18.590 1.00 92.88 178 VAL A N 1
ATOM 1302 C CA . VAL A 1 178 ? 3.134 30.182 18.728 1.00 92.88 178 VAL A CA 1
ATOM 1303 C C . VAL A 1 178 ? 2.870 28.854 18.025 1.00 92.88 178 VAL A C 1
ATOM 1305 O O . VAL A 1 178 ? 1.737 28.375 18.033 1.00 92.88 178 VAL A O 1
ATOM 1308 N N . ALA A 1 179 ? 3.898 28.289 17.397 1.00 94.88 179 ALA A N 1
ATOM 1309 C CA . ALA A 1 179 ? 3.868 26.946 16.837 1.00 94.88 179 ALA A CA 1
ATOM 1310 C C . ALA A 1 179 ? 4.431 25.973 17.869 1.00 94.88 179 ALA A C 1
ATOM 1312 O O . ALA A 1 179 ? 5.560 26.152 18.326 1.00 94.88 179 ALA A O 1
ATOM 1313 N N . LYS A 1 180 ? 3.664 24.939 18.208 1.00 97.06 180 LYS A N 1
ATOM 1314 C CA . LYS A 1 180 ? 4.139 23.833 19.032 1.00 97.06 180 LYS A CA 1
ATOM 1315 C C . LYS A 1 180 ? 3.581 22.500 18.553 1.00 97.06 180 LYS A C 1
ATOM 1317 O O . LYS A 1 180 ? 2.392 22.228 18.690 1.00 97.06 180 LYS A O 1
ATOM 1322 N N . PHE A 1 181 ? 4.441 21.680 17.974 1.00 97.19 181 PHE A N 1
ATOM 1323 C CA . PHE A 1 181 ? 4.053 20.391 17.414 1.00 97.19 181 PHE A CA 1
ATOM 1324 C C . PHE A 1 181 ? 5.187 19.382 17.564 1.00 97.19 181 PHE A C 1
ATOM 1326 O O . PHE A 1 181 ? 6.330 19.748 17.842 1.00 97.19 181 PHE A O 1
ATOM 1333 N N . TYR A 1 182 ? 4.847 18.114 17.394 1.00 97.12 182 TYR A N 1
ATOM 1334 C CA . TYR A 1 182 ? 5.762 16.989 17.487 1.00 97.12 182 TYR A CA 1
ATOM 1335 C C . TYR A 1 182 ? 5.777 16.294 16.133 1.00 97.12 182 TYR A C 1
ATOM 1337 O O . TYR A 1 182 ? 4.716 16.123 15.533 1.00 97.12 182 TYR A O 1
ATOM 1345 N N . ILE A 1 183 ? 6.956 15.941 15.640 1.00 94.88 183 ILE A N 1
ATOM 1346 C CA . ILE A 1 183 ? 7.127 15.217 14.383 1.00 94.88 183 ILE A CA 1
ATOM 1347 C C . ILE A 1 183 ? 8.001 13.992 14.620 1.00 94.88 183 ILE A C 1
ATOM 1349 O O . ILE A 1 183 ? 9.005 14.070 15.328 1.00 94.88 183 ILE A O 1
ATOM 1353 N N . ASP A 1 184 ? 7.609 12.872 14.035 1.00 81.94 184 ASP A N 1
ATOM 1354 C CA . ASP A 1 184 ? 8.330 11.613 14.132 1.00 81.94 184 ASP A CA 1
ATOM 1355 C C . ASP A 1 184 ? 8.222 10.813 12.827 1.00 81.94 184 ASP A C 1
ATOM 1357 O O . ASP A 1 184 ? 7.446 11.160 11.931 1.00 81.94 184 ASP A O 1
ATOM 1361 N N . ASN A 1 185 ? 9.032 9.762 12.707 1.00 80.38 185 ASN A N 1
ATOM 1362 C CA . ASN A 1 185 ? 8.932 8.753 11.660 1.00 80.38 185 ASN A CA 1
ATOM 1363 C C . ASN A 1 185 ? 8.952 9.342 10.236 1.00 80.38 185 ASN A C 1
ATOM 1365 O O . ASN A 1 185 ? 8.098 9.054 9.392 1.00 80.38 185 ASN A O 1
ATOM 1369 N N . ILE A 1 186 ? 9.935 10.203 9.961 1.00 87.44 186 ILE A N 1
ATOM 1370 C CA . ILE A 1 186 ? 10.092 10.805 8.637 1.00 87.44 186 ILE A CA 1
ATOM 1371 C C . ILE A 1 186 ? 10.658 9.743 7.697 1.00 87.44 186 ILE A C 1
ATOM 1373 O O . ILE A 1 186 ? 11.760 9.239 7.926 1.00 87.44 186 ILE A O 1
ATOM 1377 N N . GLN A 1 187 ? 9.942 9.423 6.621 1.00 81.81 187 GLN A N 1
ATOM 1378 C CA . GLN A 1 187 ? 10.365 8.421 5.640 1.00 81.81 187 GLN A CA 1
ATOM 1379 C C . GLN A 1 187 ? 10.286 8.951 4.210 1.00 81.81 187 GLN A C 1
ATOM 1381 O O . GLN A 1 187 ? 9.490 9.833 3.884 1.00 81.81 187 GLN A O 1
ATOM 1386 N N . LEU A 1 188 ? 11.103 8.367 3.336 1.00 76.25 188 LEU A N 1
ATOM 1387 C CA . LEU A 1 188 ? 10.890 8.409 1.894 1.00 76.25 188 LEU A CA 1
ATOM 1388 C C . LEU A 1 188 ? 10.244 7.105 1.471 1.00 76.25 188 LEU A C 1
ATOM 1390 O O . LEU A 1 188 ? 10.861 6.051 1.590 1.00 76.25 188 LEU A O 1
ATOM 1394 N N . VAL A 1 189 ? 9.032 7.185 0.950 1.00 64.44 189 VAL A N 1
ATOM 1395 C CA . VAL A 1 189 ? 8.275 6.042 0.449 1.00 64.44 189 VAL A CA 1
ATOM 1396 C C . VAL A 1 189 ? 8.243 6.142 -1.064 1.00 64.44 189 VAL A C 1
ATOM 1398 O O . VAL A 1 189 ? 7.826 7.160 -1.604 1.00 64.44 189 VAL A O 1
ATOM 1401 N N . TYR A 1 190 ? 8.685 5.117 -1.774 1.00 54.19 190 TYR A N 1
ATOM 1402 C CA . TYR A 1 190 ? 8.624 5.103 -3.232 1.00 54.19 190 TYR A CA 1
ATOM 1403 C C . TYR A 1 190 ? 8.195 3.738 -3.734 1.00 54.19 190 TYR A C 1
ATOM 1405 O O . TYR A 1 190 ? 8.358 2.713 -3.073 1.00 54.19 190 TYR A O 1
ATOM 1413 N N . GLU A 1 191 ? 7.661 3.732 -4.946 1.00 45.88 191 GLU A N 1
ATOM 1414 C CA . GLU A 1 191 ? 7.329 2.505 -5.649 1.00 45.88 191 GLU A CA 1
ATOM 1415 C C . GLU A 1 191 ? 8.624 1.879 -6.177 1.00 45.88 191 GLU A C 1
ATOM 1417 O O . GLU A 1 191 ? 9.082 2.139 -7.291 1.00 45.88 191 GLU A O 1
ATOM 1422 N N . GLY A 1 192 ? 9.272 1.094 -5.320 1.00 40.78 192 GLY A N 1
ATOM 1423 C CA . GLY A 1 192 ? 10.309 0.160 -5.732 1.00 40.78 192 GLY A CA 1
ATOM 1424 C C . GLY A 1 192 ? 9.679 -1.079 -6.379 1.00 40.78 192 GLY A C 1
ATOM 1425 O O . GLY A 1 192 ? 8.585 -1.492 -5.986 1.00 40.78 192 GLY A O 1
ATOM 1426 N N . PRO A 1 193 ? 10.332 -1.703 -7.372 1.00 39.56 193 PRO A N 1
ATOM 1427 C CA . PRO A 1 193 ? 9.948 -3.049 -7.778 1.00 39.56 193 PRO A CA 1
ATOM 1428 C C . PRO A 1 193 ? 10.098 -3.996 -6.582 1.00 39.56 193 PRO A C 1
ATOM 1430 O O . PRO A 1 193 ? 11.091 -3.935 -5.866 1.00 39.56 193 PRO A O 1
ATOM 1433 N N . THR A 1 194 ? 9.151 -4.910 -6.387 1.00 42.12 194 THR A N 1
ATOM 1434 C CA . THR A 1 194 ? 9.174 -5.862 -5.253 1.00 42.12 194 THR A CA 1
ATOM 1435 C C . THR A 1 194 ? 10.338 -6.851 -5.286 1.00 42.12 194 THR A C 1
ATOM 1437 O O . THR A 1 194 ? 10.657 -7.503 -4.299 1.00 42.12 194 THR A O 1
ATOM 1440 N N . ALA A 1 195 ? 11.010 -6.974 -6.424 1.00 49.50 195 ALA A N 1
ATOM 1441 C CA . ALA A 1 195 ? 12.314 -7.605 -6.522 1.00 49.50 195 ALA A CA 1
ATOM 1442 C C . ALA A 1 195 ? 12.955 -7.202 -7.846 1.00 49.50 195 ALA A C 1
ATOM 1444 O O . ALA A 1 195 ? 12.296 -7.236 -8.895 1.00 49.50 195 ALA A O 1
ATOM 1445 N N . SER A 1 196 ? 14.252 -6.900 -7.815 1.00 57.44 196 SER A N 1
ATOM 1446 C CA . SER A 1 196 ? 15.076 -6.895 -9.014 1.00 57.44 196 SER A CA 1
ATOM 1447 C C . SER A 1 196 ? 16.081 -8.042 -8.975 1.00 57.44 196 SER A C 1
ATOM 1449 O O . SER A 1 196 ? 16.611 -8.417 -7.931 1.00 57.44 196 SER A O 1
ATOM 1451 N N . THR A 1 197 ? 16.287 -8.674 -10.124 1.00 68.94 197 THR A N 1
ATOM 1452 C CA . THR A 1 197 ? 17.265 -9.746 -10.301 1.00 68.94 197 THR A CA 1
ATOM 1453 C C . THR A 1 197 ? 18.311 -9.273 -11.291 1.00 68.94 197 THR A C 1
ATOM 1455 O O . THR A 1 197 ? 17.985 -8.991 -12.444 1.00 68.94 197 THR A O 1
ATOM 1458 N N . VAL A 1 198 ? 19.568 -9.195 -10.853 1.00 79.62 198 VAL A N 1
ATOM 1459 C CA . VAL A 1 198 ? 20.685 -8.848 -11.735 1.00 79.62 198 VAL A CA 1
ATOM 1460 C C . VAL A 1 198 ? 20.908 -9.987 -12.728 1.00 79.62 198 VAL A C 1
ATOM 1462 O O . VAL A 1 198 ? 21.131 -11.139 -12.346 1.00 79.62 198 VAL A O 1
ATOM 1465 N N . VAL A 1 199 ? 20.831 -9.648 -14.011 1.00 85.06 199 VAL A N 1
ATOM 1466 C CA . VAL A 1 199 ? 21.224 -10.517 -15.123 1.00 85.06 199 VAL A CA 1
ATOM 1467 C C . VAL A 1 199 ? 22.711 -10.340 -15.398 1.00 85.06 199 VAL A C 1
ATOM 1469 O O . VAL A 1 199 ? 23.417 -11.325 -15.601 1.00 85.06 199 VAL A O 1
ATOM 1472 N N . SER A 1 200 ? 23.201 -9.096 -15.402 1.00 87.75 200 SER A N 1
ATOM 1473 C CA . SER A 1 200 ? 24.616 -8.794 -15.638 1.00 87.75 200 SER A CA 1
ATOM 1474 C C . SER A 1 200 ? 25.019 -7.462 -15.011 1.00 87.75 200 SER A C 1
ATOM 1476 O O . SER A 1 200 ? 24.299 -6.476 -15.153 1.00 87.75 200 SER A O 1
ATOM 1478 N N . ASN A 1 201 ? 26.171 -7.441 -14.348 1.00 82.75 201 ASN A N 1
ATOM 1479 C CA . ASN A 1 201 ? 26.838 -6.243 -13.822 1.00 82.75 201 ASN A CA 1
ATOM 1480 C C . ASN A 1 201 ? 28.269 -6.086 -14.367 1.00 82.75 201 ASN A C 1
ATOM 1482 O O . ASN A 1 201 ? 28.980 -5.174 -13.986 1.00 82.75 201 ASN A O 1
ATOM 1486 N N . PHE A 1 202 ? 28.707 -7.011 -15.221 1.00 92.44 202 PHE A N 1
ATOM 1487 C CA . PHE A 1 202 ? 29.960 -7.003 -15.971 1.00 92.44 202 PHE A CA 1
ATOM 1488 C C . PHE A 1 202 ? 31.240 -6.923 -15.126 1.00 92.44 202 PHE A C 1
ATOM 1490 O O . PHE A 1 202 ? 32.328 -6.643 -15.641 1.00 92.44 202 PHE A O 1
ATOM 1497 N N . GLU A 1 203 ? 31.141 -7.263 -13.840 1.00 89.50 203 GLU A N 1
ATOM 1498 C CA . GLU A 1 203 ? 32.270 -7.286 -12.920 1.00 89.50 203 GLU A CA 1
ATOM 1499 C C . GLU A 1 203 ? 33.095 -8.564 -13.112 1.00 89.50 203 GLU A C 1
ATOM 1501 O O . GLU A 1 203 ? 32.707 -9.674 -12.745 1.00 89.50 203 GLU A O 1
ATOM 1506 N N . GLY A 1 204 ? 34.287 -8.409 -13.685 1.00 86.19 204 GLY A N 1
ATOM 1507 C CA . GLY A 1 204 ? 35.212 -9.504 -13.964 1.00 86.19 204 GLY A CA 1
ATOM 1508 C C . GLY A 1 204 ? 34.947 -10.249 -15.276 1.00 86.19 204 GLY A C 1
ATOM 1509 O O . GLY A 1 204 ? 35.626 -11.246 -15.540 1.00 86.19 204 GLY A O 1
ATOM 1510 N N . GLY A 1 205 ? 34.020 -9.785 -16.124 1.00 92.31 205 GLY A N 1
ATOM 1511 C CA . GLY A 1 205 ? 33.714 -10.444 -17.394 1.00 92.31 205 GLY A CA 1
ATOM 1512 C C . GLY A 1 205 ? 32.500 -9.890 -18.141 1.00 92.31 205 GLY A C 1
ATOM 1513 O O . GLY A 1 205 ? 31.983 -8.828 -17.835 1.00 92.31 205 GLY A O 1
ATOM 1514 N N . LEU A 1 206 ? 32.065 -10.623 -19.170 1.00 95.25 206 LEU A N 1
ATOM 1515 C CA . LEU A 1 206 ? 30.870 -10.298 -19.960 1.00 95.25 206 LEU A CA 1
ATOM 1516 C C . LEU A 1 206 ? 29.601 -10.994 -19.439 1.00 95.25 206 LEU A C 1
ATOM 1518 O O . LEU A 1 206 ? 28.599 -10.989 -20.135 1.00 95.25 206 LEU A O 1
ATOM 1522 N N . ASP A 1 207 ? 29.640 -11.667 -18.286 1.00 92.44 207 ASP A N 1
ATOM 1523 C CA . ASP A 1 207 ? 28.483 -12.351 -17.675 1.00 92.44 207 ASP A CA 1
ATOM 1524 C C . ASP A 1 207 ? 27.716 -13.301 -18.608 1.00 92.44 207 ASP A C 1
ATOM 1526 O O . ASP A 1 207 ? 26.498 -13.448 -18.551 1.00 92.44 207 ASP A O 1
ATOM 1530 N N . GLY A 1 208 ? 28.445 -13.964 -19.506 1.00 92.81 208 GLY A N 1
ATOM 1531 C CA . GLY A 1 208 ? 27.860 -14.884 -20.479 1.00 92.81 208 GLY A CA 1
ATOM 1532 C C . GLY A 1 208 ? 27.237 -14.208 -21.700 1.00 92.81 208 GLY A C 1
ATOM 1533 O O . GLY A 1 208 ? 26.708 -14.923 -22.549 1.00 92.81 208 GLY A O 1
ATOM 1534 N N . TRP A 1 209 ? 27.333 -12.881 -21.839 1.00 97.00 209 TRP A N 1
ATOM 1535 C CA . TRP A 1 209 ? 27.060 -12.202 -23.102 1.00 97.00 209 TRP A CA 1
ATOM 1536 C C . TRP A 1 209 ? 28.082 -12.612 -24.155 1.00 97.00 209 TRP A C 1
ATOM 1538 O O . TRP A 1 209 ? 29.292 -12.643 -23.909 1.00 97.00 209 TRP A O 1
ATOM 1548 N N . TYR A 1 210 ? 27.593 -12.923 -25.349 1.00 95.81 210 TYR A N 1
ATOM 1549 C CA . TYR A 1 210 ? 28.420 -13.437 -26.427 1.00 95.81 210 TYR A CA 1
ATOM 1550 C C . TYR A 1 210 ? 27.911 -13.001 -27.802 1.00 95.81 210 TYR A C 1
ATOM 1552 O O . TYR A 1 210 ? 26.753 -12.620 -27.989 1.00 95.81 210 TYR A O 1
ATOM 1560 N N . THR A 1 211 ? 28.811 -13.086 -28.777 1.00 96.00 211 THR A N 1
ATOM 1561 C CA . THR A 1 211 ? 28.530 -12.858 -30.193 1.00 96.00 211 THR A CA 1
ATOM 1562 C C . THR A 1 211 ? 28.795 -14.139 -30.981 1.00 96.00 211 THR A C 1
ATOM 1564 O O . THR A 1 211 ? 29.655 -14.949 -30.627 1.00 96.00 211 THR A O 1
ATOM 1567 N N . ASP A 1 212 ? 28.025 -14.357 -32.040 1.00 93.44 212 ASP A N 1
ATOM 1568 C CA . ASP A 1 212 ? 28.144 -15.494 -32.949 1.00 93.44 212 ASP A CA 1
ATOM 1569 C C . ASP A 1 212 ? 27.940 -15.058 -34.412 1.00 93.44 212 ASP A C 1
ATOM 1571 O O . ASP A 1 212 ? 27.933 -13.869 -34.729 1.00 93.44 212 ASP A O 1
ATOM 1575 N N . SER A 1 213 ? 27.787 -16.020 -35.329 1.00 93.00 213 SER A N 1
ATOM 1576 C CA . SER A 1 213 ? 27.594 -15.747 -36.760 1.00 93.00 213 SER A CA 1
ATOM 1577 C C . SER A 1 213 ? 26.306 -14.990 -37.102 1.00 93.00 213 SER A C 1
ATOM 1579 O O . SER A 1 213 ? 26.147 -14.585 -38.251 1.00 93.00 213 SER A O 1
ATOM 1581 N N . TRP A 1 214 ? 25.375 -14.847 -36.156 1.00 89.62 214 TRP A N 1
ATOM 1582 C CA . TRP A 1 214 ? 24.110 -14.140 -36.346 1.00 89.62 214 TRP A CA 1
ATOM 1583 C C . TRP A 1 214 ? 24.167 -12.707 -35.815 1.00 89.62 214 TRP A C 1
ATOM 1585 O O . TRP A 1 214 ? 23.449 -11.850 -36.317 1.00 89.62 214 TRP A O 1
ATOM 1595 N N . THR A 1 215 ? 25.048 -12.412 -34.863 1.00 95.19 215 THR A N 1
ATOM 1596 C CA . THR A 1 215 ? 25.247 -11.056 -34.333 1.00 95.19 215 THR A CA 1
ATOM 1597 C C . THR A 1 215 ? 26.266 -10.253 -35.146 1.00 95.19 215 THR A C 1
ATOM 1599 O O . THR A 1 215 ? 27.283 -10.785 -35.583 1.00 95.19 215 THR A O 1
ATOM 1602 N N . ALA A 1 216 ? 26.028 -8.951 -35.305 1.00 95.12 216 ALA A N 1
ATOM 1603 C CA . ALA A 1 216 ? 26.908 -8.027 -36.022 1.00 95.12 216 ALA A CA 1
ATOM 1604 C C . ALA A 1 216 ? 27.850 -7.227 -35.100 1.00 95.12 216 ALA A C 1
ATOM 1606 O O . ALA A 1 216 ? 28.715 -6.497 -35.592 1.00 95.12 216 ALA A O 1
ATOM 1607 N N . GLY A 1 217 ? 27.667 -7.327 -33.781 1.00 93.69 217 GLY A N 1
ATOM 1608 C CA . GLY A 1 217 ? 28.423 -6.554 -32.804 1.00 93.69 217 GLY A CA 1
ATOM 1609 C C . GLY A 1 217 ? 29.730 -7.209 -32.358 1.00 93.69 217 GLY A C 1
ATOM 1610 O O . GLY A 1 217 ? 30.024 -8.376 -32.623 1.00 93.69 217 GLY A O 1
ATOM 1611 N N . LYS A 1 218 ? 30.526 -6.422 -31.642 1.00 96.00 218 LYS A N 1
ATOM 1612 C CA . LYS A 1 218 ? 31.703 -6.825 -30.877 1.00 96.00 218 LYS A CA 1
ATOM 1613 C C . LYS A 1 218 ? 31.543 -6.299 -29.464 1.00 96.00 218 LYS A C 1
ATOM 1615 O O . LYS A 1 218 ? 31.163 -5.143 -29.280 1.00 96.00 218 LYS A O 1
ATOM 1620 N N . THR A 1 219 ? 31.867 -7.132 -28.487 1.00 97.19 219 THR A N 1
ATOM 1621 C CA . THR A 1 219 ? 31.782 -6.778 -27.073 1.00 97.19 219 THR A CA 1
ATOM 1622 C C . THR A 1 219 ? 33.154 -6.793 -26.416 1.00 97.19 219 THR A C 1
ATOM 1624 O O . THR A 1 219 ? 34.037 -7.572 -26.784 1.00 97.19 219 THR A O 1
ATOM 1627 N N . ALA A 1 220 ? 33.347 -5.901 -25.453 1.00 96.31 220 ALA A N 1
ATOM 1628 C CA . ALA A 1 220 ? 34.535 -5.848 -24.612 1.00 96.31 220 ALA A CA 1
ATOM 1629 C C . ALA A 1 220 ? 34.148 -5.349 -23.219 1.00 96.31 220 ALA A C 1
ATOM 1631 O O . ALA A 1 220 ? 33.150 -4.655 -23.070 1.00 96.31 220 ALA A O 1
ATOM 1632 N N . VAL A 1 221 ? 34.948 -5.676 -22.209 1.00 95.75 221 VAL A N 1
ATOM 1633 C CA . VAL A 1 221 ? 34.781 -5.124 -20.858 1.00 95.75 221 VAL A CA 1
ATOM 1634 C C . VAL A 1 221 ? 35.676 -3.897 -20.718 1.00 95.75 221 VAL A C 1
ATOM 1636 O O . VAL A 1 221 ? 36.839 -3.925 -21.130 1.00 95.75 221 VAL A O 1
ATOM 1639 N N . GLY A 1 222 ? 35.158 -2.826 -20.128 1.00 92.31 222 GLY A N 1
ATOM 1640 C CA . GLY A 1 222 ? 35.913 -1.609 -19.839 1.00 92.31 222 GLY A CA 1
ATOM 1641 C C . GLY A 1 222 ? 35.291 -0.833 -18.685 1.00 92.31 222 GLY A C 1
ATOM 1642 O O . GLY A 1 222 ? 34.212 -1.172 -18.234 1.00 92.31 222 GLY A O 1
ATOM 1643 N N . SER A 1 223 ? 35.961 0.208 -18.196 1.00 93.44 223 SER A N 1
ATOM 1644 C CA . SER A 1 223 ? 35.443 1.029 -17.087 1.00 93.44 223 SER A CA 1
ATOM 1645 C C . SER A 1 223 ? 34.505 2.155 -17.534 1.00 93.44 223 SER A C 1
ATOM 1647 O O . SER A 1 223 ? 33.931 2.861 -16.712 1.00 93.44 223 SER A O 1
ATOM 1649 N N . THR A 1 224 ? 34.395 2.395 -18.841 1.00 89.75 224 THR A N 1
ATOM 1650 C CA . THR A 1 224 ? 33.527 3.437 -19.396 1.00 89.75 224 THR A CA 1
ATOM 1651 C C . THR A 1 224 ? 32.074 2.979 -19.358 1.00 89.75 224 THR A C 1
ATOM 1653 O O . THR A 1 224 ? 31.764 1.920 -19.891 1.00 89.75 224 THR A O 1
ATOM 1656 N N . GLY A 1 225 ? 31.198 3.798 -18.772 1.00 81.75 225 GLY A N 1
ATOM 1657 C CA . GLY A 1 225 ? 29.768 3.502 -18.650 1.00 81.75 225 GLY A CA 1
ATOM 1658 C C . GLY A 1 225 ? 29.394 2.598 -17.473 1.00 81.75 225 GLY A C 1
ATOM 1659 O O . GLY A 1 225 ? 28.243 2.186 -17.413 1.00 81.75 225 GLY A O 1
ATOM 1660 N N . ALA A 1 226 ? 30.330 2.301 -16.561 1.00 79.75 226 ALA A N 1
ATOM 1661 C CA . ALA A 1 226 ? 30.038 1.568 -15.329 1.00 79.75 226 ALA A CA 1
ATOM 1662 C C . ALA A 1 226 ? 29.163 2.413 -14.391 1.00 79.75 226 ALA A C 1
ATOM 1664 O O . ALA A 1 226 ? 29.513 3.549 -14.059 1.00 79.75 226 ALA A O 1
ATOM 1665 N N . THR A 1 227 ? 28.034 1.853 -13.974 1.00 63.06 227 THR A N 1
ATOM 1666 C CA . THR A 1 227 ? 27.084 2.410 -13.008 1.00 63.06 227 THR A CA 1
ATOM 1667 C C . THR A 1 227 ? 27.047 1.594 -11.719 1.00 63.06 227 THR A C 1
ATOM 1669 O O . THR A 1 227 ? 26.779 2.156 -10.655 1.00 63.06 227 THR A O 1
ATOM 1672 N N . VAL A 1 228 ? 27.371 0.296 -11.779 1.00 62.50 228 VAL A N 1
ATOM 1673 C CA . VAL A 1 228 ? 27.434 -0.605 -10.624 1.00 62.50 228 VAL A CA 1
ATOM 1674 C C . VAL A 1 228 ? 28.767 -1.344 -10.623 1.00 62.50 228 VAL A C 1
ATOM 1676 O O . VAL A 1 228 ? 28.930 -2.358 -11.282 1.00 62.50 228 VAL A O 1
ATOM 1679 N N . GLY A 1 229 ? 29.706 -0.874 -9.801 1.00 75.06 229 GLY A N 1
ATOM 1680 C CA . GLY A 1 229 ? 31.048 -1.452 -9.734 1.00 75.06 229 GLY A CA 1
ATOM 1681 C C . GLY A 1 229 ? 32.055 -0.665 -10.570 1.00 75.06 229 GLY A C 1
ATOM 1682 O O . GLY A 1 229 ? 32.009 0.565 -10.599 1.00 75.06 229 GLY A O 1
ATOM 1683 N N . ALA A 1 230 ? 33.035 -1.348 -11.155 1.00 89.44 230 ALA A N 1
ATOM 1684 C CA . ALA A 1 230 ? 34.157 -0.739 -11.864 1.00 89.44 230 ALA A CA 1
ATOM 1685 C C . ALA A 1 230 ? 34.146 -0.994 -13.379 1.00 89.44 230 ALA A C 1
ATOM 1687 O O . ALA A 1 230 ? 34.986 -0.426 -14.089 1.00 89.44 230 ALA A O 1
ATOM 1688 N N . GLN A 1 231 ? 33.271 -1.869 -13.875 1.00 92.94 231 GLN A N 1
ATOM 1689 C CA . GLN A 1 231 ? 33.290 -2.364 -15.243 1.00 92.94 231 GLN A CA 1
ATOM 1690 C C . GLN A 1 231 ? 31.897 -2.336 -15.883 1.00 92.94 231 GLN A C 1
ATOM 1692 O O . GLN A 1 231 ? 30.882 -2.394 -15.217 1.00 92.94 231 GLN A O 1
ATOM 1697 N N . ALA A 1 232 ? 31.869 -2.227 -17.206 1.00 95.31 232 ALA A N 1
ATOM 1698 C CA . ALA A 1 232 ? 30.681 -2.269 -18.043 1.00 95.31 232 ALA A CA 1
ATOM 1699 C C . ALA A 1 232 ? 31.009 -2.977 -19.360 1.00 95.31 232 ALA A C 1
ATOM 1701 O O . ALA A 1 232 ? 32.176 -3.079 -19.775 1.00 95.31 232 ALA A O 1
ATOM 1702 N N . MET A 1 233 ? 29.974 -3.426 -20.065 1.00 98.00 233 MET A N 1
ATOM 1703 C CA . MET A 1 233 ? 30.113 -3.976 -21.405 1.00 98.00 233 MET A CA 1
ATOM 1704 C C . MET A 1 233 ? 30.118 -2.853 -22.444 1.00 98.00 233 MET A C 1
ATOM 1706 O O . MET A 1 233 ? 29.105 -2.212 -22.704 1.00 98.00 233 MET A O 1
ATOM 1710 N N . GLN A 1 234 ? 31.243 -2.665 -23.125 1.00 97.56 234 GLN A N 1
ATOM 1711 C CA . GLN A 1 234 ? 31.287 -1.938 -24.389 1.00 97.56 234 GLN A CA 1
ATOM 1712 C C . GLN A 1 234 ? 30.671 -2.797 -25.496 1.00 97.56 234 GLN A C 1
ATOM 1714 O O . GLN A 1 234 ? 31.026 -3.968 -25.647 1.00 97.56 234 GLN A O 1
ATOM 1719 N N . VAL A 1 235 ? 29.833 -2.187 -26.330 1.00 97.56 235 VAL A N 1
ATOM 1720 C CA . VAL A 1 235 ? 29.240 -2.789 -27.525 1.00 97.56 235 VAL A CA 1
ATOM 1721 C C . VAL A 1 235 ? 29.562 -1.912 -28.732 1.00 97.56 235 VAL A C 1
ATOM 1723 O O . VAL A 1 235 ? 29.312 -0.711 -28.709 1.00 97.56 235 VAL A O 1
ATOM 1726 N N . GLU A 1 236 ? 30.116 -2.499 -29.792 1.00 96.31 236 GLU A N 1
ATOM 1727 C CA . GLU A 1 236 ? 30.440 -1.819 -31.053 1.00 96.31 236 GLU A CA 1
ATOM 1728 C C . GLU A 1 236 ? 29.870 -2.598 -32.243 1.00 96.31 236 GLU A C 1
ATOM 1730 O O . GLU A 1 236 ? 29.983 -3.820 -32.284 1.00 96.31 236 GLU A O 1
ATOM 1735 N N . GLY A 1 237 ? 29.290 -1.925 -33.237 1.00 95.44 237 GLY A N 1
ATOM 1736 C CA . GLY A 1 237 ? 28.740 -2.588 -34.422 1.00 95.44 237 GLY A CA 1
ATOM 1737 C C . GLY A 1 237 ? 28.431 -1.640 -35.583 1.00 95.44 237 GLY A C 1
ATOM 1738 O O . GLY A 1 237 ? 28.605 -0.425 -35.462 1.00 95.44 237 GLY A O 1
ATOM 1739 N N . PRO A 1 238 ? 27.997 -2.171 -36.738 1.00 96.31 238 PRO A N 1
ATOM 1740 C CA . PRO A 1 238 ? 27.557 -1.345 -37.857 1.00 96.31 238 PRO A CA 1
ATOM 1741 C C . PRO A 1 238 ? 26.256 -0.599 -37.525 1.00 96.31 238 PRO A C 1
ATOM 1743 O O . PRO A 1 238 ? 25.502 -0.995 -36.641 1.00 96.31 238 PRO A O 1
ATOM 1746 N N . GLY A 1 239 ? 25.990 0.484 -38.250 1.00 92.31 239 GLY A N 1
ATOM 1747 C CA . GLY A 1 239 ? 24.731 1.216 -38.194 1.00 92.31 239 GLY A CA 1
ATOM 1748 C C . GLY A 1 239 ? 23.576 0.478 -38.879 1.00 92.31 239 GLY A C 1
ATOM 1749 O O . GLY A 1 239 ? 23.717 -0.632 -39.407 1.00 92.31 239 GLY A O 1
ATOM 1750 N N . GLY A 1 240 ? 22.408 1.120 -38.888 1.00 94.81 240 GLY A N 1
ATOM 1751 C CA . GLY A 1 240 ? 21.145 0.484 -39.250 1.00 94.81 240 GLY A CA 1
ATOM 1752 C C . GLY A 1 240 ? 20.603 -0.390 -38.122 1.00 94.81 240 GLY A C 1
ATOM 1753 O O . GLY A 1 240 ? 21.151 -0.423 -37.020 1.00 94.81 240 GLY A O 1
ATOM 1754 N N . TRP A 1 241 ? 19.520 -1.107 -38.409 1.00 95.75 241 TRP A N 1
ATOM 1755 C CA . TRP A 1 241 ? 18.927 -2.043 -37.463 1.00 95.75 241 TRP A CA 1
ATOM 1756 C C . TRP A 1 241 ? 19.790 -3.308 -37.374 1.00 95.75 241 TRP A C 1
ATOM 1758 O O . TRP A 1 241 ? 19.956 -4.009 -38.375 1.00 95.75 241 TRP A O 1
ATOM 1768 N N . GLN A 1 242 ? 20.367 -3.580 -36.203 1.00 95.81 242 GLN A N 1
ATOM 1769 C CA . GLN A 1 242 ? 21.323 -4.672 -35.997 1.00 95.81 242 GLN A CA 1
ATOM 1770 C C . GLN A 1 242 ? 21.080 -5.401 -34.680 1.00 95.81 242 GLN A C 1
ATOM 1772 O O . GLN A 1 242 ? 20.808 -4.773 -33.660 1.00 95.81 242 GLN A O 1
ATOM 1777 N N . GLN A 1 243 ? 21.293 -6.719 -34.685 1.00 95.44 243 GLN A N 1
ATOM 1778 C CA . GLN A 1 243 ? 21.511 -7.501 -33.466 1.00 95.44 243 GLN A CA 1
ATOM 1779 C C . GLN A 1 243 ? 22.995 -7.491 -33.110 1.00 95.44 243 GLN A C 1
ATOM 1781 O O . GLN A 1 243 ? 23.835 -7.900 -33.912 1.00 95.44 243 GLN A O 1
ATOM 1786 N N . LEU A 1 244 ? 23.335 -7.002 -31.922 1.00 97.12 244 LEU A N 1
ATOM 1787 C CA . LEU A 1 244 ? 24.725 -6.726 -31.567 1.00 97.12 244 LEU A CA 1
ATOM 1788 C C . LEU A 1 244 ? 25.338 -7.812 -30.691 1.00 97.12 244 LEU A C 1
ATOM 1790 O O . LEU A 1 244 ? 26.459 -8.235 -30.950 1.00 97.12 244 LEU A O 1
ATOM 1794 N N . THR A 1 245 ? 24.618 -8.264 -29.670 1.00 97.75 245 THR A N 1
ATOM 1795 C CA . THR A 1 245 ? 25.083 -9.273 -28.709 1.00 97.75 245 THR A CA 1
ATOM 1796 C C . THR A 1 245 ? 23.885 -9.888 -27.991 1.00 97.75 245 THR A C 1
ATOM 1798 O O . THR A 1 245 ? 22.773 -9.360 -28.080 1.00 97.75 245 THR A O 1
ATOM 1801 N N . LYS A 1 246 ? 24.084 -11.014 -27.309 1.00 96.50 246 LYS A N 1
ATOM 1802 C CA . LYS A 1 246 ? 23.011 -11.747 -26.634 1.00 96.50 246 LYS A CA 1
ATOM 1803 C C . LYS A 1 246 ? 23.503 -12.530 -25.426 1.00 96.50 246 LYS A C 1
ATOM 1805 O O . LYS A 1 246 ? 24.687 -12.840 -25.327 1.00 96.50 246 LYS A O 1
ATOM 1810 N N . VAL A 1 247 ? 22.577 -12.877 -24.539 1.00 95.81 247 VAL A N 1
ATOM 1811 C CA . VAL A 1 247 ? 22.840 -13.660 -23.326 1.00 95.81 247 VAL A CA 1
ATOM 1812 C C . VAL A 1 247 ? 21.725 -14.673 -23.088 1.00 95.81 247 VAL A C 1
ATOM 1814 O O . VAL A 1 247 ? 20.551 -14.403 -23.351 1.00 95.81 247 VAL A O 1
ATOM 1817 N N . SER A 1 248 ? 22.089 -15.852 -22.583 1.00 92.38 248 SER A N 1
ATOM 1818 C CA . SER A 1 248 ? 21.108 -16.842 -22.136 1.00 92.38 248 SER A CA 1
ATOM 1819 C C . SER A 1 248 ? 20.472 -16.384 -20.830 1.00 92.38 248 SER A C 1
ATOM 1821 O O . SER A 1 248 ? 21.165 -16.192 -19.834 1.00 92.38 248 SER A O 1
ATOM 1823 N N . VAL A 1 249 ? 19.146 -16.280 -20.814 1.00 88.94 249 VAL A N 1
ATOM 1824 C CA . VAL A 1 249 ? 18.372 -15.963 -19.605 1.00 88.94 249 VAL A CA 1
ATOM 1825 C C . VAL A 1 249 ? 17.486 -17.124 -19.163 1.00 88.94 249 VAL A C 1
ATOM 1827 O O . VAL A 1 249 ? 16.572 -16.954 -18.361 1.00 88.94 249 VAL A O 1
ATOM 1830 N N . LYS A 1 250 ? 17.799 -18.343 -19.626 1.00 83.19 250 LYS A N 1
ATOM 1831 C CA . LYS A 1 250 ? 17.144 -19.580 -19.174 1.00 83.19 250 LYS A CA 1
ATOM 1832 C C . LYS A 1 250 ? 17.084 -19.723 -17.635 1.00 83.19 250 LYS A C 1
ATOM 1834 O O . LYS A 1 250 ? 16.046 -20.167 -17.150 1.00 83.19 250 LYS A O 1
ATOM 1839 N N . PRO A 1 251 ? 18.107 -19.323 -16.846 1.00 81.94 251 PRO A N 1
ATOM 1840 C CA . PRO A 1 251 ? 18.021 -19.353 -15.380 1.00 81.94 251 PRO A CA 1
ATOM 1841 C C . PRO A 1 251 ? 16.918 -18.466 -14.781 1.00 81.94 251 PRO A C 1
ATOM 1843 O O . PRO A 1 251 ? 16.490 -18.709 -13.658 1.00 81.94 251 PRO A O 1
ATOM 1846 N N . TYR A 1 252 ? 16.439 -17.466 -15.525 1.00 77.06 252 TYR A N 1
ATOM 1847 C CA . TYR A 1 252 ? 15.483 -16.463 -15.055 1.00 77.06 252 TYR A CA 1
ATOM 1848 C C . TYR A 1 252 ? 14.059 -16.661 -15.600 1.00 77.06 252 TYR A C 1
ATOM 1850 O O . TYR A 1 252 ? 13.214 -15.775 -15.471 1.00 77.06 252 TYR A O 1
ATOM 1858 N N . LEU A 1 253 ? 13.775 -17.827 -16.194 1.00 75.94 253 LEU A N 1
ATOM 1859 C CA . LEU A 1 253 ? 12.473 -18.173 -16.780 1.00 75.94 253 LEU A CA 1
ATOM 1860 C C . LEU A 1 253 ? 11.298 -17.919 -15.830 1.00 75.94 253 LEU A C 1
ATOM 1862 O O . LEU A 1 253 ? 10.305 -17.325 -16.238 1.00 75.94 253 LEU A O 1
ATOM 1866 N N . ALA A 1 254 ? 11.420 -18.341 -14.568 1.00 66.56 254 ALA A N 1
ATOM 1867 C CA . ALA A 1 254 ? 10.366 -18.177 -13.569 1.00 66.56 254 ALA A CA 1
ATOM 1868 C C . ALA A 1 254 ? 10.061 -16.695 -13.295 1.00 66.56 254 ALA A C 1
ATOM 1870 O O . ALA A 1 254 ? 8.898 -16.302 -13.238 1.00 66.56 254 ALA A O 1
ATOM 1871 N N . THR A 1 255 ? 11.100 -15.861 -13.199 1.00 63.09 255 THR A N 1
ATOM 1872 C CA . THR A 1 255 ? 10.948 -14.413 -13.036 1.00 63.09 255 THR A CA 1
ATOM 1873 C C . THR A 1 255 ? 10.268 -13.819 -14.264 1.00 63.09 255 THR A C 1
ATOM 1875 O O . THR A 1 255 ? 9.216 -13.210 -14.136 1.00 63.09 255 THR A O 1
ATOM 1878 N N . MET A 1 256 ? 10.785 -14.071 -15.471 1.00 78.44 256 MET A N 1
ATOM 1879 C CA . MET A 1 256 ? 10.246 -13.510 -16.722 1.00 78.44 256 MET A CA 1
ATOM 1880 C C . MET A 1 256 ? 8.848 -14.030 -17.108 1.00 78.44 256 MET A C 1
ATOM 1882 O O . MET A 1 256 ? 8.173 -13.413 -17.931 1.00 78.44 256 MET A O 1
ATOM 1886 N N . ALA A 1 257 ? 8.404 -15.150 -16.529 1.00 70.94 257 ALA A N 1
ATOM 1887 C CA . ALA A 1 257 ? 7.042 -15.672 -16.654 1.00 70.94 257 ALA A CA 1
ATOM 1888 C C . ALA A 1 257 ? 6.000 -14.832 -15.894 1.00 70.94 257 ALA A C 1
ATOM 1890 O O . ALA A 1 257 ? 4.797 -14.967 -16.133 1.00 70.94 257 ALA A O 1
ATOM 1891 N N . THR A 1 258 ? 6.446 -13.966 -14.983 1.00 64.50 258 THR A N 1
ATOM 1892 C CA . THR A 1 258 ? 5.568 -13.094 -14.204 1.00 64.50 258 THR A CA 1
ATOM 1893 C C . THR A 1 258 ? 5.121 -11.912 -15.065 1.00 64.50 258 THR A C 1
ATOM 1895 O O . THR A 1 258 ? 5.933 -11.230 -15.692 1.00 64.50 258 THR A O 1
ATOM 1898 N N . LYS A 1 259 ? 3.806 -11.674 -15.127 1.00 65.19 259 LYS A N 1
ATOM 1899 C CA . LYS A 1 259 ? 3.228 -10.534 -15.857 1.00 65.19 259 LYS A CA 1
ATOM 1900 C C . LYS A 1 259 ? 3.736 -9.213 -15.287 1.00 65.19 259 LYS A C 1
ATOM 1902 O O . LYS A 1 259 ? 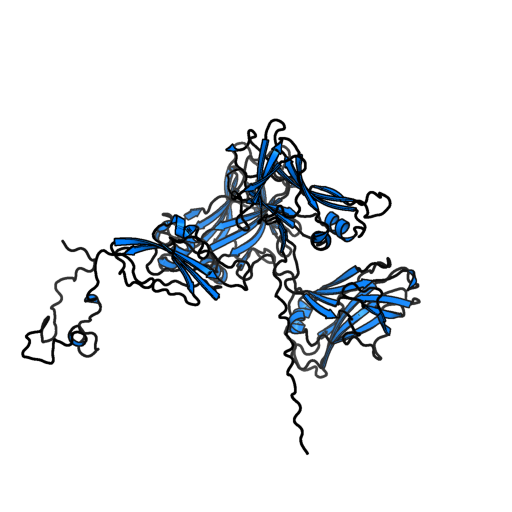3.985 -9.123 -14.092 1.00 65.19 259 LYS A O 1
ATOM 1907 N N . GLY A 1 260 ? 3.893 -8.202 -16.137 1.00 60.19 260 GLY A N 1
ATOM 1908 C CA . GLY A 1 260 ? 4.383 -6.882 -15.730 1.00 60.19 260 GLY A CA 1
ATOM 1909 C C . GLY A 1 260 ? 5.885 -6.774 -15.423 1.00 60.19 260 GLY A C 1
ATOM 1910 O O . GLY A 1 260 ? 6.341 -5.684 -15.073 1.00 60.19 260 GLY A O 1
ATOM 1911 N N . VAL A 1 261 ? 6.668 -7.851 -15.576 1.00 69.56 261 VAL A N 1
ATOM 1912 C CA . VAL A 1 261 ? 8.135 -7.794 -15.461 1.00 69.56 261 VAL A CA 1
ATOM 1913 C C . VAL A 1 261 ? 8.720 -6.938 -16.583 1.00 69.56 261 VAL A C 1
ATOM 1915 O O . VAL A 1 261 ? 8.261 -6.956 -17.728 1.00 69.56 261 VAL A O 1
ATOM 1918 N N . LYS A 1 262 ? 9.766 -6.187 -16.254 1.00 82.12 262 LYS A N 1
ATOM 1919 C CA . LYS A 1 262 ? 10.508 -5.319 -17.165 1.00 82.12 262 LYS A CA 1
ATOM 1920 C C . LYS A 1 262 ? 11.970 -5.752 -17.205 1.00 82.12 262 LYS A C 1
ATOM 1922 O O . LYS A 1 262 ? 12.485 -6.301 -16.238 1.00 82.12 262 LYS A O 1
ATOM 1927 N N . ILE A 1 263 ? 12.643 -5.498 -18.316 1.00 88.44 263 ILE A N 1
ATOM 1928 C CA . ILE A 1 263 ? 14.103 -5.557 -18.409 1.00 88.44 263 ILE A CA 1
ATOM 1929 C C . ILE A 1 263 ? 14.607 -4.124 -18.321 1.00 88.44 263 ILE A C 1
ATOM 1931 O O . ILE A 1 263 ? 14.107 -3.263 -19.046 1.00 88.44 263 ILE A O 1
ATOM 1935 N N . THR A 1 264 ? 15.589 -3.867 -17.468 1.00 83.50 264 THR A N 1
ATOM 1936 C CA . THR A 1 264 ? 16.278 -2.577 -17.418 1.00 83.50 264 THR A CA 1
ATOM 1937 C C . THR A 1 264 ? 17.751 -2.750 -17.720 1.00 83.50 264 THR A C 1
ATOM 1939 O O . THR A 1 264 ? 18.319 -3.800 -17.430 1.00 83.50 264 THR A O 1
ATOM 1942 N N . ALA A 1 265 ? 18.370 -1.731 -18.301 1.00 87.12 265 ALA A N 1
ATOM 1943 C CA . ALA A 1 265 ? 19.818 -1.649 -18.428 1.00 87.12 265 ALA A CA 1
ATOM 1944 C C . ALA A 1 265 ? 20.249 -0.186 -18.417 1.00 87.12 265 ALA A C 1
ATOM 1946 O O . ALA A 1 265 ? 19.566 0.659 -18.999 1.00 87.12 265 ALA A O 1
ATOM 1947 N N . ASP A 1 266 ? 21.393 0.098 -17.811 1.00 80.69 266 ASP A N 1
ATOM 1948 C CA . ASP A 1 266 ? 22.003 1.416 -17.881 1.00 80.69 266 ASP A CA 1
ATOM 1949 C C . ASP A 1 266 ? 22.811 1.509 -19.173 1.00 80.69 266 ASP A C 1
ATOM 1951 O O . ASP A 1 266 ? 23.729 0.725 -19.408 1.00 80.69 266 ASP A O 1
ATOM 1955 N N . VAL A 1 267 ? 22.443 2.447 -20.045 1.00 90.00 267 VAL A N 1
ATOM 1956 C CA . VAL A 1 267 ? 23.085 2.636 -21.347 1.00 90.00 267 VAL A CA 1
ATOM 1957 C C . VAL A 1 267 ? 23.754 4.000 -21.392 1.00 90.00 267 VAL A C 1
ATOM 1959 O O . VAL A 1 267 ? 23.108 5.029 -21.220 1.00 90.00 267 VAL A O 1
ATOM 1962 N N . THR A 1 268 ? 25.056 4.010 -21.666 1.00 90.00 268 THR A N 1
ATOM 1963 C CA . THR A 1 268 ? 25.851 5.229 -21.846 1.00 90.00 268 THR A CA 1
ATOM 1964 C C . THR A 1 268 ? 26.325 5.321 -23.291 1.00 90.00 268 THR A C 1
ATOM 1966 O O . THR A 1 268 ? 26.921 4.380 -23.820 1.00 90.00 268 THR A O 1
ATOM 1969 N N . ALA A 1 269 ? 26.113 6.462 -23.943 1.00 93.12 269 ALA A N 1
ATOM 1970 C CA . ALA A 1 269 ? 26.566 6.699 -25.311 1.00 93.12 269 ALA A CA 1
ATOM 1971 C C . ALA A 1 269 ? 27.217 8.078 -25.451 1.00 93.12 269 ALA A C 1
ATOM 1973 O O . ALA A 1 269 ? 26.808 9.042 -24.808 1.00 93.12 269 ALA A O 1
ATOM 1974 N N . PHE A 1 270 ? 28.205 8.193 -26.339 1.00 94.81 270 PHE A N 1
ATOM 1975 C CA . PHE A 1 270 ? 28.921 9.444 -26.591 1.00 94.81 270 PHE A CA 1
ATOM 1976 C C . PHE A 1 270 ? 28.769 9.865 -28.044 1.00 94.81 270 PHE A C 1
ATOM 1978 O O . PHE A 1 270 ? 28.910 9.058 -28.964 1.00 94.81 270 PHE A O 1
ATOM 1985 N N . ALA A 1 271 ? 28.568 11.162 -28.274 1.00 92.88 271 ALA A N 1
ATOM 1986 C CA . ALA A 1 271 ? 28.496 11.690 -29.630 1.00 92.88 271 ALA A CA 1
ATOM 1987 C C . ALA A 1 271 ? 29.792 11.472 -30.434 1.00 92.88 271 ALA A C 1
ATOM 1989 O O . ALA A 1 271 ? 29.735 11.364 -31.653 1.00 92.88 271 ALA A O 1
ATOM 1990 N N . ALA A 1 272 ? 30.945 11.391 -29.760 1.00 93.25 272 ALA A N 1
ATOM 1991 C CA . ALA A 1 272 ? 32.252 11.184 -30.386 1.00 93.25 272 ALA A CA 1
ATOM 1992 C C . ALA A 1 272 ? 32.517 9.729 -30.817 1.00 93.25 272 ALA A C 1
ATOM 1994 O O . ALA A 1 272 ? 33.383 9.494 -31.658 1.00 93.25 272 ALA A O 1
ATOM 1995 N N . ASP A 1 273 ? 31.783 8.764 -30.259 1.00 91.56 273 ASP A N 1
ATOM 1996 C CA . ASP A 1 273 ? 31.988 7.330 -30.494 1.00 91.56 273 ASP A CA 1
ATOM 1997 C C . ASP A 1 273 ? 31.186 6.790 -31.693 1.00 91.56 273 ASP A C 1
ATOM 1999 O O . ASP A 1 273 ? 31.305 5.618 -32.049 1.00 91.56 273 ASP A O 1
ATOM 2003 N N . MET A 1 274 ? 30.381 7.631 -32.349 1.00 89.00 274 MET A N 1
ATOM 2004 C CA . MET A 1 274 ? 29.569 7.245 -33.504 1.00 89.00 274 MET A CA 1
ATOM 2005 C C . MET A 1 274 ? 29.396 8.385 -34.504 1.00 89.00 274 MET A C 1
ATOM 2007 O O . MET A 1 274 ? 29.455 9.560 -34.156 1.00 89.00 274 MET A O 1
ATOM 2011 N N . THR A 1 275 ? 29.137 8.038 -35.764 1.00 87.62 275 THR A N 1
ATOM 2012 C CA . THR A 1 275 ? 28.922 9.030 -36.834 1.00 87.62 275 THR A CA 1
ATOM 2013 C C . THR A 1 275 ? 27.457 9.428 -37.016 1.00 87.62 275 THR A C 1
ATOM 2015 O O . THR A 1 275 ? 27.187 10.456 -37.632 1.00 87.62 275 THR A O 1
ATOM 2018 N N . SER A 1 276 ? 26.520 8.636 -36.486 1.00 91.00 276 SER A N 1
ATOM 2019 C CA . SER A 1 276 ? 25.082 8.928 -36.520 1.00 91.00 276 SER A CA 1
ATOM 2020 C C . SER A 1 276 ? 24.742 10.069 -35.561 1.00 91.00 276 SER A C 1
ATOM 2022 O O . SER A 1 276 ? 25.327 10.177 -34.482 1.00 91.00 276 SER A O 1
ATOM 2024 N N . ALA A 1 277 ? 23.769 10.910 -35.921 1.00 92.75 277 ALA A N 1
ATOM 2025 C CA . ALA A 1 277 ? 23.288 11.991 -35.053 1.00 92.75 277 ALA A CA 1
ATOM 2026 C C . ALA A 1 277 ? 22.322 11.508 -33.948 1.00 92.75 277 ALA A C 1
ATOM 2028 O O . ALA A 1 277 ? 21.982 12.271 -33.039 1.00 92.75 277 ALA A O 1
ATOM 2029 N N . TRP A 1 278 ? 21.914 10.244 -34.005 1.00 93.88 278 TRP A N 1
ATOM 2030 C CA . TRP A 1 278 ? 20.959 9.611 -33.102 1.00 93.88 278 TRP A CA 1
ATOM 2031 C C . TRP A 1 278 ? 21.335 8.141 -32.881 1.00 93.88 278 TRP A C 1
ATOM 2033 O O . TRP A 1 278 ? 22.054 7.545 -33.689 1.00 93.88 278 TRP A O 1
ATOM 2043 N N . LEU A 1 279 ? 20.861 7.568 -31.780 1.00 96.06 279 LEU A N 1
ATOM 2044 C CA . LEU A 1 279 ? 21.011 6.156 -31.454 1.00 96.06 279 LEU A CA 1
ATOM 2045 C C . LEU A 1 279 ? 19.716 5.675 -30.814 1.00 96.06 279 LEU A C 1
ATOM 2047 O O . LEU A 1 279 ? 19.194 6.334 -29.919 1.00 96.06 279 LEU A O 1
ATOM 2051 N N . GLN A 1 280 ? 19.257 4.504 -31.236 1.00 96.12 280 GLN A N 1
ATOM 2052 C CA . GLN A 1 280 ? 18.253 3.740 -30.517 1.00 96.12 280 GLN A CA 1
ATOM 2053 C C . GLN A 1 280 ? 18.815 2.396 -30.084 1.00 96.12 280 GLN A C 1
ATOM 2055 O O . GLN A 1 280 ? 19.578 1.770 -30.823 1.00 96.12 280 GLN A O 1
ATOM 2060 N N . VAL A 1 281 ? 18.393 1.936 -28.912 1.00 95.31 281 VAL A N 1
ATOM 2061 C CA . VAL A 1 281 ? 18.725 0.614 -28.378 1.00 95.31 281 VAL A CA 1
ATOM 2062 C C . VAL A 1 281 ? 17.436 -0.111 -28.010 1.00 95.31 281 VAL A C 1
ATOM 2064 O O . VAL A 1 281 ? 16.462 0.499 -27.569 1.00 95.31 281 VAL A O 1
ATOM 2067 N N . GLY A 1 282 ? 17.408 -1.419 -28.237 1.00 94.25 282 GLY A N 1
ATOM 2068 C CA . GLY A 1 282 ? 16.258 -2.274 -27.973 1.00 94.25 282 GLY A CA 1
ATOM 2069 C C . GLY A 1 282 ? 16.667 -3.614 -27.382 1.00 94.25 282 GLY A C 1
ATOM 2070 O O . GLY A 1 282 ? 17.832 -4.010 -27.461 1.00 94.25 282 GLY A O 1
ATOM 2071 N N . MET A 1 283 ? 15.686 -4.330 -26.844 1.00 96.19 283 MET A N 1
ATOM 2072 C CA . MET A 1 283 ? 15.842 -5.709 -26.391 1.00 96.19 283 MET A CA 1
ATOM 2073 C C . MET A 1 283 ? 14.864 -6.616 -27.128 1.00 96.19 283 MET A C 1
ATOM 2075 O O . MET A 1 283 ? 13.734 -6.231 -27.425 1.00 96.19 283 MET A O 1
ATOM 2079 N N . VAL A 1 284 ? 15.287 -7.847 -27.390 1.00 95.38 284 VAL A N 1
ATOM 2080 C CA . VAL A 1 284 ? 14.452 -8.882 -28.003 1.00 95.38 284 VAL A CA 1
ATOM 2081 C C . VAL A 1 284 ? 14.532 -10.139 -27.160 1.00 95.38 284 VAL A C 1
ATOM 2083 O O . VAL A 1 284 ? 15.627 -10.589 -26.840 1.00 95.38 284 VAL A O 1
ATOM 2086 N N . ILE A 1 285 ? 13.388 -10.747 -26.855 1.00 93.19 285 ILE A N 1
ATOM 2087 C CA . ILE A 1 285 ? 13.337 -12.096 -26.289 1.00 93.19 285 ILE A CA 1
ATOM 2088 C C . ILE A 1 285 ? 13.229 -13.089 -27.442 1.00 93.19 285 ILE A C 1
ATOM 2090 O O . ILE A 1 285 ? 12.278 -13.040 -28.226 1.00 93.19 285 ILE A O 1
ATOM 2094 N N . ASN A 1 286 ? 14.188 -14.007 -27.529 1.00 89.06 286 ASN A N 1
ATOM 2095 C CA . ASN A 1 286 ? 14.174 -15.092 -28.499 1.00 89.06 286 ASN A CA 1
ATOM 2096 C C . ASN A 1 286 ? 14.290 -16.436 -27.786 1.00 89.06 286 ASN A C 1
ATOM 2098 O O . ASN A 1 286 ? 15.283 -16.709 -27.109 1.00 89.06 286 ASN A O 1
ATOM 2102 N N . ALA A 1 287 ? 13.293 -17.297 -27.967 1.00 81.25 287 ALA A N 1
ATOM 2103 C CA . ALA A 1 287 ? 13.350 -18.647 -27.430 1.00 81.25 287 ALA A CA 1
ATOM 2104 C C . ALA A 1 287 ? 12.687 -19.657 -28.359 1.00 81.25 287 ALA A C 1
ATOM 2106 O O . ALA A 1 287 ? 11.550 -19.471 -28.799 1.00 81.25 287 ALA A O 1
ATOM 2107 N N . GLN A 1 288 ? 13.397 -20.748 -28.633 1.00 76.12 288 GLN A N 1
ATOM 2108 C CA . GLN A 1 288 ? 12.944 -21.771 -29.566 1.00 76.12 288 GLN A CA 1
ATOM 2109 C C . GLN A 1 288 ? 13.421 -23.167 -29.140 1.00 76.12 288 GLN A C 1
ATOM 2111 O O . GLN A 1 288 ? 14.477 -23.341 -28.526 1.00 76.12 288 GLN A O 1
ATOM 2116 N N . ASN A 1 289 ? 12.597 -24.175 -29.432 1.00 64.12 289 ASN A N 1
ATOM 2117 C CA . ASN A 1 289 ? 12.916 -25.593 -29.300 1.00 64.12 289 ASN A CA 1
ATOM 2118 C C . ASN A 1 289 ? 13.177 -26.194 -30.693 1.00 64.12 289 ASN A C 1
ATOM 2120 O O . ASN A 1 289 ? 12.634 -25.733 -31.692 1.00 64.12 289 ASN A O 1
ATOM 2124 N N . ASN A 1 290 ? 13.964 -27.267 -30.754 1.00 56.16 290 ASN A N 1
ATOM 2125 C CA . ASN A 1 290 ? 14.188 -28.057 -31.967 1.00 56.16 290 ASN A CA 1
ATOM 2126 C C . ASN A 1 290 ? 13.006 -29.000 -32.301 1.00 56.16 290 ASN A C 1
ATOM 2128 O O . ASN A 1 290 ? 13.089 -29.761 -33.264 1.00 56.16 290 ASN A O 1
ATOM 2132 N N . ASN A 1 291 ? 11.931 -28.997 -31.501 1.00 55.41 291 ASN A N 1
ATOM 2133 C CA . ASN A 1 291 ? 10.723 -29.801 -31.703 1.00 55.41 291 ASN A CA 1
ATOM 2134 C C . ASN A 1 291 ? 9.450 -28.952 -31.509 1.00 55.41 291 ASN A C 1
ATOM 2136 O O . ASN A 1 291 ? 9.070 -28.634 -30.379 1.00 55.41 291 ASN A O 1
ATOM 2140 N N . ASP A 1 292 ? 8.772 -28.642 -32.617 1.00 57.97 292 ASP A N 1
ATOM 2141 C CA . ASP A 1 292 ? 7.586 -27.772 -32.675 1.00 57.97 292 ASP A CA 1
ATOM 2142 C C . ASP A 1 292 ? 6.275 -28.445 -32.205 1.00 57.97 292 ASP A C 1
ATOM 2144 O O . ASP A 1 292 ? 5.215 -27.820 -32.203 1.00 57.97 292 ASP A O 1
ATOM 2148 N N . ASN A 1 293 ? 6.308 -29.709 -31.767 1.00 54.47 293 ASN A N 1
ATOM 2149 C CA . ASN A 1 293 ? 5.113 -30.407 -31.281 1.00 54.47 293 ASN A CA 1
ATOM 2150 C C . ASN A 1 293 ? 4.867 -30.145 -29.782 1.00 54.47 293 ASN A C 1
ATOM 2152 O O . ASN A 1 293 ? 5.197 -30.968 -28.927 1.00 54.47 293 ASN A O 1
ATOM 2156 N N . GLY A 1 294 ? 4.267 -28.996 -29.463 1.00 54.50 294 GLY A N 1
ATOM 2157 C CA . GLY A 1 294 ? 3.764 -28.641 -28.130 1.00 54.50 294 GLY A CA 1
ATOM 2158 C C . GLY A 1 294 ? 3.275 -27.191 -28.075 1.00 54.50 294 GLY A C 1
ATOM 2159 O O . GLY A 1 294 ? 3.861 -26.327 -28.720 1.00 54.50 294 GLY A O 1
ATOM 2160 N N . ALA A 1 295 ? 2.214 -26.910 -27.309 1.00 52.28 295 ALA A N 1
ATOM 2161 C CA . ALA A 1 295 ? 1.497 -25.626 -27.350 1.00 52.28 295 ALA A CA 1
ATOM 2162 C C . ALA A 1 295 ? 2.344 -24.381 -26.991 1.00 52.28 295 ALA A C 1
ATOM 2164 O O . ALA A 1 295 ? 1.956 -23.280 -27.365 1.00 52.28 295 ALA A O 1
ATOM 2165 N N . ASN A 1 296 ? 3.503 -24.546 -26.335 1.00 54.88 296 ASN A N 1
ATOM 2166 C CA . ASN A 1 296 ? 4.365 -23.451 -25.861 1.00 54.88 296 ASN A CA 1
ATOM 2167 C C . ASN A 1 296 ? 5.870 -23.694 -26.126 1.00 54.88 296 ASN A C 1
ATOM 2169 O O . ASN A 1 296 ? 6.724 -23.205 -25.391 1.00 54.88 296 ASN A O 1
ATOM 2173 N N . ASN A 1 297 ? 6.220 -24.486 -27.146 1.00 59.25 297 ASN A N 1
ATOM 2174 C CA . ASN A 1 297 ? 7.612 -24.901 -27.391 1.00 59.25 297 ASN A CA 1
ATOM 2175 C C . ASN A 1 297 ? 8.427 -23.925 -28.268 1.00 59.25 297 ASN A C 1
ATOM 2177 O O . ASN A 1 297 ? 9.623 -24.133 -28.456 1.00 59.25 297 ASN A O 1
ATOM 2181 N N . ASN A 1 298 ? 7.814 -22.871 -28.808 1.00 71.06 298 ASN A N 1
ATOM 2182 C CA . ASN A 1 298 ? 8.493 -21.870 -29.628 1.00 71.06 298 ASN A CA 1
ATOM 2183 C C . ASN A 1 298 ? 7.905 -20.485 -29.331 1.00 71.06 298 ASN A C 1
ATOM 2185 O O . ASN A 1 298 ? 6.790 -20.177 -29.755 1.00 71.06 298 ASN A O 1
ATOM 2189 N N . LEU A 1 299 ? 8.630 -19.668 -28.562 1.00 72.06 299 LEU A N 1
ATOM 2190 C CA . LEU A 1 299 ? 8.223 -18.287 -28.305 1.00 72.06 299 LEU A CA 1
ATOM 2191 C C . LEU A 1 299 ? 8.583 -17.380 -29.486 1.00 72.06 299 LEU A C 1
ATOM 2193 O O . LEU A 1 299 ? 7.933 -16.351 -29.668 1.00 72.06 299 LEU A O 1
ATOM 2197 N N . GLY A 1 300 ? 9.572 -17.775 -30.291 1.00 79.69 300 GLY A N 1
ATOM 2198 C CA . GLY A 1 300 ? 10.041 -17.037 -31.454 1.00 79.69 300 GLY A CA 1
ATOM 2199 C C . GLY A 1 300 ? 10.651 -15.686 -31.087 1.00 79.69 300 GLY A C 1
ATOM 2200 O O . GLY A 1 300 ? 11.090 -15.464 -29.958 1.00 79.69 300 GLY A O 1
ATOM 2201 N N . TRP A 1 301 ? 10.656 -14.780 -32.062 1.00 88.62 301 TRP A N 1
ATOM 2202 C CA . TRP A 1 301 ? 11.197 -13.429 -31.946 1.00 88.62 301 TRP A CA 1
ATOM 2203 C C . TRP A 1 301 ? 10.169 -12.470 -31.337 1.00 88.62 301 TRP A C 1
ATOM 2205 O O . TRP A 1 301 ? 9.142 -12.190 -31.958 1.00 88.62 301 TRP A O 1
ATOM 2215 N N . ASN A 1 302 ? 10.446 -11.945 -30.143 1.00 90.50 302 ASN A N 1
ATOM 2216 C CA . ASN A 1 302 ? 9.590 -10.981 -29.451 1.00 90.50 302 ASN A CA 1
ATOM 2217 C C . ASN A 1 302 ? 10.377 -9.687 -29.216 1.00 90.50 302 ASN A C 1
ATOM 2219 O O . ASN A 1 302 ? 11.159 -9.591 -28.272 1.00 90.50 302 ASN A O 1
ATOM 2223 N N . ASP A 1 303 ? 10.184 -8.713 -30.104 1.00 92.50 303 ASP A N 1
ATOM 2224 C CA . ASP A 1 303 ? 10.802 -7.388 -30.015 1.00 92.50 303 ASP A CA 1
ATOM 2225 C C . ASP A 1 303 ? 10.099 -6.545 -28.941 1.00 92.50 303 ASP A C 1
ATOM 2227 O O . ASP A 1 303 ? 8.874 -6.399 -28.969 1.00 92.50 303 ASP A O 1
ATOM 2231 N N . LEU A 1 304 ? 10.867 -6.024 -27.982 1.00 90.19 304 LEU A N 1
ATOM 2232 C CA . LEU A 1 304 ? 10.359 -5.207 -26.877 1.00 90.19 304 LEU A CA 1
ATOM 2233 C C . LEU A 1 304 ? 10.404 -3.701 -27.179 1.00 90.19 304 LEU A C 1
ATOM 2235 O O . LEU A 1 304 ? 10.042 -2.889 -26.327 1.00 90.19 304 LEU A O 1
ATOM 2239 N N . GLY A 1 305 ? 10.833 -3.325 -28.385 1.00 88.81 305 GLY A N 1
ATOM 2240 C CA . GLY A 1 305 ? 10.857 -1.957 -28.877 1.00 88.81 305 GLY A CA 1
ATOM 2241 C C . GLY A 1 305 ? 12.226 -1.284 -28.779 1.00 88.81 305 GLY A C 1
ATOM 2242 O O . GLY A 1 305 ? 13.055 -1.576 -27.914 1.00 88.81 305 GLY A O 1
ATOM 2243 N N . LEU A 1 306 ? 12.435 -0.332 -29.687 1.00 90.44 306 LEU A N 1
ATOM 2244 C CA . LEU A 1 306 ? 13.585 0.566 -29.718 1.00 90.44 306 LEU A CA 1
ATOM 2245 C C . LEU A 1 306 ? 13.294 1.828 -28.905 1.00 90.44 306 LEU A C 1
ATOM 2247 O O . LEU A 1 306 ? 12.198 2.381 -28.986 1.00 90.44 306 LEU A O 1
ATOM 2251 N N . GLN A 1 307 ? 14.289 2.297 -28.158 1.00 86.38 307 GLN A N 1
ATOM 2252 C CA . GLN A 1 307 ? 14.221 3.528 -27.374 1.00 86.38 307 GLN A CA 1
ATOM 2253 C C . GLN A 1 307 ? 15.403 4.426 -27.708 1.00 86.38 307 GLN A C 1
ATOM 2255 O O . GLN A 1 307 ? 16.517 3.934 -27.892 1.00 86.38 307 GLN A O 1
ATOM 2260 N N . ASP A 1 308 ? 15.150 5.730 -27.799 1.00 86.12 308 ASP A N 1
ATOM 2261 C CA . ASP A 1 308 ? 16.188 6.725 -28.056 1.00 86.12 308 ASP A CA 1
ATOM 2262 C C . ASP A 1 308 ? 17.161 6.798 -26.876 1.00 86.12 308 ASP A C 1
ATOM 2264 O O . ASP A 1 308 ? 16.753 6.870 -25.718 1.00 86.12 308 ASP A O 1
ATOM 2268 N N . VAL A 1 309 ? 18.456 6.809 -27.184 1.00 86.12 309 VAL A N 1
ATOM 2269 C CA . VAL A 1 309 ? 19.528 6.927 -26.196 1.00 86.12 309 VAL A CA 1
ATOM 2270 C C . VAL A 1 309 ? 20.247 8.261 -26.401 1.00 86.12 309 VAL A C 1
ATOM 2272 O O . VAL A 1 309 ? 20.851 8.478 -27.463 1.00 86.12 309 VAL A O 1
ATOM 2275 N N . PRO A 1 310 ? 20.213 9.171 -25.409 1.00 79.88 310 PRO A N 1
ATOM 2276 C CA . PRO A 1 310 ? 21.001 10.393 -25.450 1.00 79.88 310 PRO A CA 1
ATOM 2277 C C . PRO A 1 310 ? 22.500 10.087 -25.542 1.00 79.88 310 PRO A C 1
ATOM 2279 O O . PRO A 1 310 ? 23.014 9.151 -24.938 1.00 79.88 310 PRO A O 1
ATOM 2282 N N . ARG A 1 311 ? 23.219 10.889 -26.331 1.00 91.88 311 ARG A N 1
ATOM 2283 C CA . ARG A 1 311 ? 24.658 10.709 -26.601 1.00 91.88 311 ARG A CA 1
ATOM 2284 C C . ARG A 1 311 ? 25.516 11.699 -25.810 1.00 91.88 311 ARG A C 1
ATOM 2286 O O . ARG A 1 311 ? 26.458 12.284 -26.353 1.00 91.88 311 ARG A O 1
ATOM 2293 N N . ASP A 1 312 ? 25.129 11.942 -24.564 1.00 85.56 312 ASP A N 1
ATOM 2294 C CA . ASP A 1 312 ? 25.678 12.960 -23.659 1.00 85.56 312 ASP A CA 1
ATOM 2295 C C . ASP A 1 312 ? 26.788 12.434 -22.733 1.00 85.56 312 ASP A C 1
ATOM 2297 O O . ASP A 1 312 ? 27.372 13.202 -21.969 1.00 85.56 312 ASP A O 1
ATOM 2301 N N . GLY A 1 313 ? 27.121 11.146 -22.834 1.00 81.44 313 GLY A N 1
ATOM 2302 C CA . GLY A 1 313 ? 28.129 10.498 -22.004 1.00 81.44 313 GLY A CA 1
ATOM 2303 C C . GLY A 1 313 ? 27.673 10.186 -20.582 1.00 81.44 313 GLY A C 1
ATOM 2304 O O . GLY A 1 313 ? 28.506 9.762 -19.783 1.00 81.44 313 GLY A O 1
ATOM 2305 N N . GLN A 1 314 ? 26.391 10.385 -20.268 1.00 75.56 314 GLN A N 1
ATOM 2306 C CA . GLN A 1 314 ? 25.790 9.983 -19.001 1.00 75.56 314 GLN A CA 1
ATOM 2307 C C . GLN A 1 314 ? 25.089 8.625 -19.148 1.00 75.56 314 GLN A C 1
ATOM 2309 O O . GLN A 1 314 ? 24.642 8.283 -20.247 1.00 75.56 314 GLN A O 1
ATOM 2314 N N . PRO A 1 315 ? 25.001 7.833 -18.069 1.00 70.81 315 PRO A N 1
ATOM 2315 C CA . PRO A 1 315 ? 24.199 6.622 -18.068 1.00 70.81 315 PRO A CA 1
ATOM 2316 C C . PRO A 1 315 ? 22.706 6.956 -18.038 1.00 70.81 315 PRO A C 1
ATOM 2318 O O . PRO A 1 315 ? 22.251 7.762 -17.227 1.00 70.81 315 PRO A O 1
ATOM 2321 N N . HIS A 1 316 ? 21.937 6.288 -18.895 1.00 66.19 316 HIS A N 1
ATOM 2322 C CA . HIS A 1 316 ? 20.477 6.367 -18.931 1.00 66.19 316 HIS A CA 1
ATOM 2323 C C . HIS A 1 316 ? 19.891 4.977 -18.722 1.00 66.19 316 HIS A C 1
ATOM 2325 O O . HIS A 1 316 ? 20.158 4.070 -19.510 1.00 66.19 316 HIS A O 1
ATOM 2331 N N . THR A 1 317 ? 19.073 4.802 -17.686 1.00 80.25 317 THR A N 1
ATOM 2332 C CA . THR A 1 317 ? 18.367 3.537 -17.460 1.00 80.25 317 THR A CA 1
ATOM 2333 C C . THR A 1 317 ? 17.247 3.382 -18.484 1.00 80.25 317 THR A C 1
ATOM 2335 O O . THR A 1 317 ? 16.230 4.075 -18.436 1.00 80.25 317 THR A O 1
ATOM 2338 N N . ILE A 1 318 ? 17.415 2.444 -19.409 1.00 77.81 318 ILE A N 1
ATOM 2339 C CA . ILE A 1 318 ? 16.418 2.105 -20.422 1.00 77.81 318 ILE A CA 1
ATOM 2340 C C . ILE A 1 318 ? 15.562 0.952 -19.906 1.00 77.81 318 ILE A C 1
ATOM 2342 O O . ILE A 1 318 ? 16.085 0.011 -19.314 1.00 77.81 318 ILE A O 1
ATOM 2346 N N . THR A 1 319 ? 14.243 1.024 -20.107 1.00 79.81 319 THR A N 1
ATOM 2347 C CA . THR A 1 319 ? 13.283 0.056 -19.551 1.00 79.81 319 THR A CA 1
ATOM 2348 C C . THR A 1 319 ? 12.411 -0.553 -20.638 1.00 79.81 319 THR A C 1
ATOM 2350 O O . THR A 1 319 ? 11.589 0.141 -21.230 1.00 79.81 319 THR A O 1
ATOM 2353 N N . TRP A 1 320 ? 12.515 -1.859 -20.860 1.00 86.25 320 TRP A N 1
ATOM 2354 C CA . TRP A 1 320 ? 11.682 -2.606 -21.802 1.00 86.25 320 TRP A CA 1
ATOM 2355 C C . TRP A 1 320 ? 10.647 -3.443 -21.062 1.00 86.25 320 TRP A C 1
ATOM 2357 O O . TRP A 1 320 ? 10.988 -4.280 -20.229 1.00 86.25 320 TRP A O 1
ATOM 2367 N N . VAL A 1 321 ? 9.368 -3.233 -21.366 1.00 80.31 321 VAL A N 1
ATOM 2368 C CA . VAL A 1 321 ? 8.271 -3.995 -20.758 1.00 80.31 321 VAL A CA 1
ATOM 2369 C C . VAL A 1 321 ? 8.135 -5.336 -21.469 1.00 80.31 321 VAL A C 1
ATOM 2371 O O . VAL A 1 321 ? 8.017 -5.365 -22.693 1.00 80.31 321 VAL A O 1
ATOM 2374 N N . ILE A 1 322 ? 8.103 -6.439 -20.717 1.00 82.31 322 ILE A N 1
ATOM 2375 C CA . ILE A 1 322 ? 7.724 -7.743 -21.269 1.00 82.31 322 ILE A CA 1
ATOM 2376 C C . ILE A 1 322 ? 6.194 -7.756 -21.392 1.00 82.31 322 ILE A C 1
ATOM 2378 O O . ILE A 1 322 ? 5.509 -7.656 -20.373 1.00 82.31 322 ILE A O 1
ATOM 2382 N N . PRO A 1 323 ? 5.613 -7.872 -22.600 1.00 81.31 323 PRO A N 1
ATOM 2383 C CA . PRO A 1 323 ? 4.163 -7.893 -22.735 1.00 81.31 323 PRO A CA 1
ATOM 2384 C C . PRO A 1 323 ? 3.552 -9.096 -22.010 1.00 81.31 323 PRO A C 1
ATOM 2386 O O . PRO A 1 323 ? 4.068 -10.208 -22.118 1.00 81.31 323 PRO A O 1
ATOM 2389 N N . ASP A 1 324 ? 2.401 -8.924 -21.359 1.00 72.00 324 ASP A N 1
ATOM 2390 C CA . ASP A 1 324 ? 1.731 -10.001 -20.609 1.00 72.00 324 ASP A CA 1
ATOM 2391 C C . ASP A 1 324 ? 1.449 -11.254 -21.446 1.00 72.00 324 ASP A C 1
ATOM 2393 O O . ASP A 1 324 ? 1.473 -12.378 -20.937 1.00 72.00 324 ASP A O 1
ATOM 2397 N N . ALA A 1 325 ? 1.200 -11.077 -22.746 1.00 76.12 325 ALA A N 1
ATOM 2398 C CA . ALA A 1 325 ? 1.034 -12.178 -23.689 1.00 76.12 325 ALA A CA 1
ATOM 2399 C C . ALA A 1 325 ? 2.333 -12.982 -23.882 1.00 76.12 325 ALA A C 1
ATOM 2401 O O . ALA A 1 325 ? 2.278 -14.196 -24.062 1.00 76.12 325 ALA A O 1
ATOM 2402 N N . VAL A 1 326 ? 3.495 -12.326 -23.828 1.00 79.69 326 VAL A N 1
ATOM 2403 C CA . VAL A 1 326 ? 4.812 -12.973 -23.877 1.00 79.69 326 VAL A CA 1
ATOM 2404 C C . VAL A 1 326 ? 5.108 -13.641 -22.535 1.00 79.69 326 VAL A C 1
ATOM 2406 O O . VAL A 1 326 ? 5.431 -14.823 -22.531 1.00 79.69 326 VAL A O 1
ATOM 2409 N N . ALA A 1 327 ? 4.887 -12.960 -21.404 1.00 76.00 327 ALA A N 1
ATOM 2410 C CA . ALA A 1 327 ? 5.046 -13.542 -20.064 1.00 76.00 327 ALA A CA 1
ATOM 2411 C C . ALA A 1 327 ? 4.200 -14.818 -19.877 1.00 76.00 327 ALA A C 1
ATOM 2413 O O . ALA A 1 327 ? 4.702 -15.850 -19.438 1.00 76.00 327 ALA A O 1
ATOM 2414 N N . SER A 1 328 ? 2.942 -14.800 -20.332 1.00 73.81 328 SER A N 1
ATOM 2415 C CA . SER A 1 328 ? 2.051 -15.973 -20.287 1.00 73.81 328 SER A CA 1
ATOM 2416 C C . SER A 1 328 ? 2.564 -17.139 -21.144 1.00 73.81 328 SER A C 1
ATOM 2418 O O . SER A 1 328 ? 2.408 -18.300 -20.768 1.00 73.81 328 SER A O 1
ATOM 2420 N N . LYS A 1 329 ? 3.204 -16.850 -22.287 1.00 75.50 329 LYS A N 1
ATOM 2421 C CA . LYS A 1 329 ? 3.856 -17.876 -23.117 1.00 75.50 329 LYS A CA 1
ATOM 2422 C C . LYS A 1 329 ? 5.107 -18.443 -22.444 1.00 75.50 329 LYS A C 1
ATOM 2424 O O . LYS A 1 329 ? 5.318 -19.648 -22.523 1.00 75.50 329 LYS A O 1
ATOM 2429 N N . ILE A 1 330 ? 5.902 -17.604 -21.772 1.00 78.44 330 ILE A N 1
ATOM 2430 C CA . ILE A 1 330 ? 7.068 -18.033 -20.980 1.00 78.44 330 ILE A CA 1
ATOM 2431 C C . ILE A 1 330 ? 6.615 -18.962 -19.846 1.00 78.44 330 ILE A C 1
ATOM 2433 O O . ILE A 1 330 ? 7.179 -20.039 -19.691 1.00 78.44 330 ILE A O 1
ATOM 2437 N N . ALA A 1 331 ? 5.550 -18.601 -19.121 1.00 71.00 331 ALA A N 1
ATOM 2438 C CA . ALA A 1 331 ? 4.980 -19.406 -18.036 1.00 71.00 331 ALA A CA 1
ATOM 2439 C C . ALA A 1 331 ? 4.515 -20.799 -18.489 1.00 71.00 331 ALA A C 1
ATOM 2441 O O . ALA A 1 331 ? 4.598 -21.770 -17.742 1.00 71.00 331 ALA A O 1
ATOM 2442 N N . GLY A 1 332 ? 4.007 -20.895 -19.720 1.00 67.12 332 GLY A N 1
ATOM 2443 C CA . GLY A 1 332 ? 3.570 -22.155 -20.310 1.00 67.12 332 GLY A CA 1
ATOM 2444 C C . GLY A 1 332 ? 4.697 -22.998 -20.909 1.00 67.12 332 GLY A C 1
ATOM 2445 O O . GLY A 1 332 ? 4.426 -24.115 -21.363 1.00 67.12 332 GLY A O 1
ATOM 2446 N N . ALA A 1 333 ? 5.924 -22.479 -20.969 1.00 66.94 333 ALA A N 1
ATOM 2447 C CA . ALA A 1 333 ? 7.049 -23.165 -21.577 1.00 66.94 333 ALA A CA 1
ATOM 2448 C C . ALA A 1 333 ? 7.633 -24.224 -20.627 1.00 66.94 333 ALA A C 1
ATOM 2450 O O . ALA A 1 333 ? 7.670 -24.047 -19.414 1.00 66.94 333 ALA A O 1
ATOM 2451 N N . ASN A 1 334 ? 8.076 -25.354 -21.180 1.00 63.75 334 ASN A N 1
ATOM 2452 C CA . ASN A 1 334 ? 8.671 -26.446 -20.403 1.00 63.75 334 ASN A CA 1
ATOM 2453 C C . ASN A 1 334 ? 10.205 -26.460 -20.533 1.00 63.75 334 ASN A C 1
ATOM 2455 O O . ASN A 1 334 ? 10.783 -25.780 -21.384 1.00 63.75 334 ASN A O 1
ATOM 2459 N N . ASP A 1 335 ? 10.867 -27.306 -19.740 1.00 64.19 335 ASP A N 1
ATOM 2460 C CA . ASP A 1 335 ? 12.335 -27.402 -19.680 1.00 64.19 335 ASP A CA 1
ATOM 2461 C C . ASP A 1 335 ? 13.015 -27.781 -21.013 1.00 64.19 335 ASP A C 1
ATOM 2463 O O . ASP A 1 335 ? 14.233 -27.613 -21.164 1.00 64.19 335 ASP A O 1
ATOM 2467 N N . SER A 1 336 ? 12.239 -28.244 -22.003 1.00 66.88 336 SER A N 1
ATOM 2468 C CA . SER A 1 336 ? 12.719 -28.692 -23.316 1.00 66.88 336 SER A CA 1
ATOM 2469 C C . SER A 1 336 ? 13.117 -27.552 -24.262 1.00 66.88 336 SER A C 1
ATOM 2471 O O . SER A 1 336 ? 13.569 -27.840 -25.367 1.00 66.88 336 SER A O 1
ATOM 2473 N N . ILE A 1 337 ? 12.963 -26.274 -23.884 1.00 69.75 337 ILE A N 1
ATOM 2474 C CA . ILE A 1 337 ? 13.456 -25.141 -24.687 1.00 69.75 337 ILE A CA 1
ATOM 2475 C C . ILE A 1 337 ? 14.970 -25.281 -24.919 1.00 69.75 337 ILE A C 1
ATOM 2477 O O . ILE A 1 337 ? 15.743 -25.393 -23.959 1.00 69.75 337 ILE A O 1
ATOM 2481 N N . ALA A 1 338 ? 15.393 -25.247 -26.188 1.00 72.81 338 ALA A N 1
ATOM 2482 C CA . ALA A 1 338 ? 16.789 -25.440 -26.573 1.00 72.81 338 ALA A CA 1
ATOM 2483 C C . ALA A 1 338 ? 17.648 -24.211 -26.234 1.00 72.81 338 ALA A C 1
ATOM 2485 O O . ALA A 1 338 ? 18.732 -24.365 -25.675 1.00 72.81 338 ALA A O 1
ATOM 2486 N N . TRP A 1 339 ? 17.136 -23.003 -26.490 1.00 82.44 339 TRP A N 1
ATOM 2487 C CA . TRP A 1 339 ? 17.734 -21.744 -26.039 1.00 82.44 339 TRP A CA 1
ATOM 2488 C C . TRP A 1 339 ? 16.657 -20.731 -25.649 1.00 82.44 339 TRP A C 1
ATOM 2490 O O . TRP A 1 339 ? 15.573 -20.706 -26.233 1.00 82.44 339 TRP A O 1
ATOM 2500 N N . PHE A 1 340 ? 16.966 -19.905 -24.651 1.00 87.44 340 PHE A N 1
ATOM 2501 C CA . PHE A 1 340 ? 16.116 -18.814 -24.189 1.00 87.44 340 PHE A CA 1
ATOM 2502 C C . PHE A 1 340 ? 17.011 -17.612 -23.894 1.00 87.44 340 PHE A C 1
ATOM 2504 O O . PHE A 1 340 ? 17.795 -17.643 -22.943 1.00 87.44 340 PHE A O 1
ATOM 2511 N N . GLU A 1 341 ? 16.934 -16.587 -24.736 1.00 92.81 341 GLU A N 1
ATOM 2512 C CA . GLU A 1 341 ? 17.934 -15.523 -24.808 1.00 92.81 341 GLU A CA 1
ATOM 2513 C C . GLU A 1 341 ? 17.284 -14.143 -24.861 1.00 92.81 341 GLU A C 1
ATOM 2515 O O . GLU A 1 341 ? 16.208 -13.972 -25.440 1.00 92.81 341 GLU A O 1
ATOM 2520 N N . ILE A 1 342 ? 17.982 -13.155 -24.303 1.00 95.38 342 ILE A N 1
ATOM 2521 C CA . ILE A 1 342 ? 17.737 -11.745 -24.611 1.00 95.38 342 ILE A CA 1
ATOM 2522 C C . ILE A 1 342 ? 18.835 -11.282 -25.564 1.00 95.38 342 ILE A C 1
ATOM 2524 O O . ILE A 1 342 ? 20.016 -11.561 -25.346 1.00 95.38 342 ILE A O 1
ATOM 2528 N N . LEU A 1 343 ? 18.438 -10.583 -26.623 1.00 96.06 343 LEU A N 1
ATOM 2529 C CA . LEU A 1 343 ? 19.330 -9.962 -27.589 1.00 96.06 343 LEU A CA 1
ATOM 2530 C C . LEU A 1 343 ? 19.272 -8.450 -27.424 1.00 96.06 343 LEU A C 1
ATOM 2532 O O . LEU A 1 343 ? 18.188 -7.872 -27.362 1.00 96.06 343 LEU A O 1
ATOM 2536 N N . LEU A 1 344 ? 20.442 -7.826 -27.435 1.00 97.44 344 LEU A N 1
ATOM 2537 C CA . LEU A 1 344 ? 20.595 -6.384 -27.503 1.00 97.44 344 LEU A CA 1
ATOM 2538 C C . LEU A 1 344 ? 20.659 -5.962 -28.972 1.00 97.44 344 LEU A C 1
ATOM 2540 O O . LEU A 1 344 ? 21.549 -6.394 -29.718 1.00 97.44 344 LEU A O 1
ATOM 2544 N N . ILE A 1 345 ? 19.720 -5.114 -29.378 1.00 97.12 345 ILE A N 1
ATOM 2545 C CA . ILE A 1 345 ? 19.636 -4.563 -30.731 1.00 97.12 345 ILE A CA 1
ATOM 2546 C C . ILE A 1 345 ? 19.901 -3.058 -30.718 1.00 97.12 345 ILE A C 1
ATOM 2548 O O . ILE A 1 345 ? 19.679 -2.382 -29.715 1.00 97.12 345 ILE A O 1
ATOM 2552 N N . SER A 1 346 ? 20.344 -2.519 -31.848 1.00 96.88 346 SER A N 1
ATOM 2553 C CA . SER A 1 346 ? 20.481 -1.075 -32.045 1.00 96.88 346 SER A CA 1
ATOM 2554 C C . SER A 1 346 ? 19.883 -0.631 -33.365 1.00 96.88 346 SER A C 1
ATOM 2556 O O . SER A 1 346 ? 19.803 -1.420 -34.307 1.00 96.88 346 SER A O 1
ATOM 2558 N N . ASN A 1 347 ? 19.564 0.655 -33.462 1.00 97.06 347 ASN A N 1
ATOM 2559 C CA . ASN A 1 347 ? 19.275 1.318 -34.722 1.00 97.06 347 ASN A CA 1
ATOM 2560 C C . ASN A 1 347 ? 19.960 2.690 -34.779 1.00 97.06 347 ASN A C 1
ATOM 2562 O O . ASN A 1 347 ? 20.016 3.418 -33.789 1.00 97.06 347 ASN A O 1
ATOM 2566 N N . ALA A 1 348 ? 20.507 3.012 -35.944 1.00 96.50 348 ALA A N 1
ATOM 2567 C CA . ALA A 1 348 ? 21.196 4.260 -36.253 1.00 96.50 348 ALA A CA 1
ATOM 2568 C C . ALA A 1 348 ? 21.238 4.432 -37.779 1.00 96.50 348 ALA A C 1
ATOM 2570 O O . ALA A 1 348 ? 20.802 3.546 -38.519 1.00 96.50 348 ALA A O 1
ATOM 2571 N N . ASP A 1 349 ? 21.817 5.521 -38.282 1.00 96.75 349 ASP A N 1
ATOM 2572 C CA . ASP A 1 349 ? 22.016 5.685 -39.724 1.00 96.75 349 ASP A CA 1
ATOM 2573 C C . ASP A 1 349 ? 22.798 4.496 -40.326 1.00 96.75 349 ASP A C 1
ATOM 2575 O O . ASP A 1 349 ? 23.821 4.063 -39.798 1.00 96.75 349 ASP A O 1
ATOM 2579 N N . ALA A 1 350 ? 22.331 3.947 -41.454 1.00 93.50 350 ALA A N 1
ATOM 2580 C CA . ALA A 1 350 ? 22.849 2.688 -42.015 1.00 93.50 350 ALA A CA 1
ATOM 2581 C C . ALA A 1 350 ? 24.348 2.712 -42.377 1.00 93.50 350 ALA A C 1
ATOM 2583 O O . ALA A 1 350 ? 25.006 1.675 -42.369 1.00 93.50 350 ALA A O 1
ATOM 2584 N N . ALA A 1 351 ? 24.892 3.888 -42.703 1.00 92.31 351 ALA A N 1
ATOM 2585 C CA . ALA A 1 351 ? 26.305 4.071 -43.039 1.00 92.31 351 ALA A CA 1
ATOM 2586 C C . ALA A 1 351 ? 27.195 4.354 -41.811 1.00 92.31 351 ALA A C 1
ATOM 2588 O O . ALA A 1 351 ? 28.388 4.622 -41.969 1.00 92.31 351 ALA A O 1
ATOM 2589 N N . SER A 1 352 ? 26.625 4.343 -40.604 1.00 92.94 352 SER A N 1
ATOM 2590 C CA . SER A 1 352 ? 27.339 4.664 -39.373 1.00 92.94 352 SER A CA 1
ATOM 2591 C C . SER A 1 352 ? 27.994 3.453 -38.718 1.00 92.94 352 SER A C 1
ATOM 2593 O O . SER A 1 352 ? 27.824 2.311 -39.136 1.00 92.94 352 SER A O 1
ATOM 2595 N N . VAL A 1 353 ? 28.771 3.728 -37.675 1.00 92.44 353 VAL A N 1
ATOM 2596 C CA . VAL A 1 353 ? 29.193 2.753 -36.665 1.00 92.44 353 VAL A CA 1
ATOM 2597 C C . VAL A 1 353 ? 28.550 3.192 -35.360 1.00 92.44 353 VAL A C 1
ATOM 2599 O O . VAL A 1 353 ? 28.501 4.394 -35.088 1.00 92.44 353 VAL A O 1
ATOM 2602 N N . VAL A 1 354 ? 28.037 2.239 -34.589 1.00 94.69 354 VAL A N 1
ATOM 2603 C CA . VAL A 1 354 ? 27.516 2.476 -33.243 1.00 94.69 354 VAL A CA 1
ATOM 2604 C C . VAL A 1 354 ? 28.513 1.955 -32.226 1.00 94.69 354 VAL A C 1
ATOM 2606 O O . VAL A 1 354 ? 29.086 0.878 -32.402 1.00 94.69 354 VAL A O 1
ATOM 2609 N N . LYS A 1 355 ? 28.708 2.721 -31.156 1.00 96.50 355 LYS A N 1
ATOM 2610 C CA . LYS A 1 355 ? 29.466 2.292 -29.990 1.00 96.50 355 LYS A CA 1
ATOM 2611 C C . LYS A 1 355 ? 28.859 2.914 -28.742 1.00 96.50 355 LYS A C 1
ATOM 2613 O O . LYS A 1 355 ? 28.686 4.129 -28.667 1.00 96.50 355 LYS A O 1
ATOM 2618 N N . PHE A 1 356 ? 28.496 2.061 -27.799 1.00 97.31 356 PHE A N 1
ATOM 2619 C CA . PHE A 1 356 ? 27.865 2.441 -26.543 1.00 97.31 356 PHE A CA 1
ATOM 2620 C C . PHE A 1 356 ? 28.221 1.423 -25.462 1.00 97.31 356 PHE A C 1
ATOM 2622 O O . PHE A 1 356 ? 28.831 0.388 -25.739 1.00 97.31 356 PHE A O 1
ATOM 2629 N N . TYR A 1 357 ? 27.879 1.745 -24.226 1.00 97.62 357 TYR A N 1
ATOM 2630 C CA . TYR A 1 357 ? 28.263 0.991 -23.045 1.00 97.62 357 TYR A CA 1
ATOM 2631 C C . TYR A 1 357 ? 27.005 0.600 -22.285 1.00 97.62 357 TYR A C 1
ATOM 2633 O O . TYR A 1 357 ? 26.093 1.416 -22.162 1.00 97.62 357 TYR A O 1
ATOM 2641 N N . VAL A 1 358 ? 26.945 -0.646 -21.833 1.00 96.44 358 VAL A N 1
ATOM 2642 C CA . VAL A 1 358 ? 25.812 -1.216 -21.109 1.00 96.44 358 VAL A CA 1
ATOM 2643 C C . VAL A 1 358 ? 26.304 -1.726 -19.769 1.00 96.44 358 VAL A C 1
ATOM 2645 O O . VAL A 1 358 ? 27.276 -2.481 -19.724 1.00 96.44 358 VAL A O 1
ATOM 2648 N N . ASP A 1 359 ? 25.613 -1.343 -18.708 1.00 87.50 359 ASP A N 1
ATOM 2649 C CA . ASP A 1 359 ? 25.823 -1.868 -17.368 1.00 87.50 359 ASP A CA 1
ATOM 2650 C C . ASP A 1 359 ? 24.486 -2.204 -16.692 1.00 87.50 359 ASP A C 1
ATOM 2652 O O . ASP A 1 359 ? 23.414 -1.816 -17.168 1.00 87.50 359 ASP A O 1
ATOM 2656 N N . ASN A 1 360 ? 24.550 -2.965 -15.601 1.00 80.31 360 ASN A N 1
ATOM 2657 C CA . ASN A 1 360 ? 23.455 -3.165 -14.667 1.00 80.31 360 ASN A CA 1
ATOM 2658 C C . ASN A 1 360 ? 22.160 -3.665 -15.338 1.00 80.31 360 ASN A C 1
ATOM 2660 O O . ASN A 1 360 ? 21.075 -3.098 -15.185 1.00 80.31 360 ASN A O 1
ATOM 2664 N N . VAL A 1 361 ? 22.275 -4.744 -16.115 1.00 88.12 361 VAL A N 1
ATOM 2665 C CA . VAL A 1 361 ? 21.122 -5.383 -16.754 1.00 88.12 361 VAL A CA 1
ATOM 2666 C C . VAL A 1 361 ? 20.328 -6.127 -15.687 1.00 88.12 361 VAL A C 1
ATOM 2668 O O . VAL A 1 361 ? 20.843 -7.060 -15.066 1.00 88.12 361 VAL A O 1
ATOM 2671 N N . GLN A 1 362 ? 19.068 -5.753 -15.486 1.00 81.00 362 GLN A N 1
ATOM 2672 C CA . GLN A 1 362 ? 18.202 -6.349 -14.471 1.00 81.00 362 GLN A CA 1
ATOM 2673 C C . GLN A 1 362 ? 16.866 -6.813 -15.050 1.00 81.00 362 GLN A C 1
ATOM 2675 O O . GLN A 1 362 ? 16.332 -6.238 -15.999 1.00 81.00 362 GLN A O 1
ATOM 2680 N N . LEU A 1 363 ? 16.300 -7.839 -14.421 1.00 74.19 363 LEU A N 1
ATOM 2681 C CA . LEU A 1 363 ? 14.879 -8.146 -14.486 1.00 74.19 363 LEU A CA 1
ATOM 2682 C C . LEU A 1 363 ? 14.196 -7.497 -13.297 1.00 74.19 363 LEU A C 1
ATOM 2684 O O . LEU A 1 363 ? 14.541 -7.761 -12.148 1.00 74.19 363 LEU A O 1
ATOM 2688 N N . VAL A 1 364 ? 13.221 -6.657 -13.587 1.00 62.06 364 VAL A N 1
ATOM 2689 C CA . VAL A 1 364 ? 12.521 -5.830 -12.621 1.00 62.06 364 VAL A CA 1
ATOM 2690 C C . VAL A 1 364 ? 11.087 -6.325 -12.551 1.00 62.06 364 VAL A C 1
ATOM 2692 O O . VAL A 1 364 ? 10.337 -6.192 -13.518 1.00 62.06 364 VAL A O 1
ATOM 2695 N N . SER A 1 365 ? 10.712 -6.938 -11.430 1.00 54.97 365 SER A N 1
ATOM 2696 C CA . SER A 1 365 ? 9.330 -7.377 -11.209 1.00 54.97 365 SER A CA 1
ATOM 2697 C C . SER A 1 365 ? 8.387 -6.173 -11.242 1.00 54.97 365 SER A C 1
ATOM 2699 O O . SER A 1 365 ? 8.824 -5.063 -10.910 1.00 54.97 365 SER A O 1
ATOM 2701 N N . PRO A 1 366 ? 7.111 -6.339 -11.646 1.00 46.47 366 PRO A N 1
ATOM 2702 C CA . PRO A 1 366 ? 6.153 -5.253 -11.501 1.00 46.47 366 PRO A CA 1
ATOM 2703 C C . PRO A 1 366 ? 6.166 -4.778 -10.048 1.00 46.47 366 PRO A C 1
ATOM 2705 O O . PRO A 1 366 ? 6.381 -5.569 -9.120 1.00 46.47 366 PRO A O 1
ATOM 2708 N N . ALA A 1 367 ? 5.915 -3.487 -9.848 1.00 41.47 367 ALA A N 1
ATOM 2709 C CA . ALA A 1 367 ? 5.468 -3.046 -8.542 1.00 41.47 367 ALA A CA 1
ATOM 2710 C C . ALA A 1 367 ? 4.275 -3.941 -8.185 1.00 41.47 367 ALA A C 1
ATOM 2712 O O . ALA A 1 367 ? 3.303 -4.018 -8.942 1.00 41.47 367 ALA A O 1
ATOM 2713 N N . VAL A 1 368 ? 4.380 -4.694 -7.088 1.00 37.44 368 VAL A N 1
ATOM 2714 C CA . VAL A 1 368 ? 3.153 -5.193 -6.483 1.00 37.44 368 VAL A CA 1
ATOM 2715 C C . VAL A 1 368 ? 2.461 -3.912 -6.074 1.00 37.44 368 VAL A C 1
ATOM 2717 O O . VAL A 1 368 ? 3.078 -3.050 -5.440 1.00 37.44 368 VAL A O 1
ATOM 2720 N N . ASN A 1 369 ? 1.227 -3.761 -6.550 1.00 34.06 369 ASN A N 1
ATOM 2721 C CA . ASN A 1 369 ? 0.331 -2.719 -6.094 1.00 34.06 369 ASN A CA 1
ATOM 2722 C C . ASN A 1 369 ? 0.516 -2.541 -4.591 1.00 34.06 369 ASN A C 1
ATOM 2724 O O . ASN A 1 369 ? 0.793 -3.512 -3.893 1.00 34.06 369 ASN A O 1
ATOM 2728 N N . THR A 1 370 ? 0.323 -1.329 -4.086 1.00 33.59 370 THR A N 1
ATOM 2729 C CA . THR A 1 370 ? 0.388 -0.963 -2.659 1.00 33.59 370 THR A CA 1
ATOM 2730 C C . THR A 1 370 ? -0.480 -1.832 -1.726 1.00 33.59 370 THR A C 1
ATOM 2732 O O . THR A 1 370 ? -0.680 -1.472 -0.570 1.00 33.59 370 THR A O 1
ATOM 2735 N N . GLY A 1 371 ? -1.091 -2.909 -2.229 1.00 37.53 371 GLY A N 1
ATOM 2736 C CA . GLY A 1 371 ? -1.814 -3.934 -1.516 1.00 37.53 371 GLY A CA 1
ATOM 2737 C C . GLY A 1 371 ? -0.802 -4.848 -0.876 1.00 37.53 371 GLY A C 1
ATOM 2738 O O . GLY A 1 371 ? -0.013 -5.516 -1.548 1.00 37.53 371 GLY A O 1
ATOM 2739 N N . LYS A 1 372 ? -0.819 -4.850 0.448 1.00 41.62 372 LYS A N 1
ATOM 2740 C CA . LYS A 1 372 ? -0.030 -5.781 1.240 1.00 41.62 372 LYS A CA 1
ATOM 2741 C C . LYS A 1 372 ? -0.375 -7.203 0.786 1.00 41.62 372 LYS A C 1
ATOM 2743 O O . LYS A 1 372 ? -1.475 -7.446 0.306 1.00 41.62 372 LYS A O 1
ATOM 2748 N N . ALA A 1 373 ? 0.521 -8.176 0.952 1.00 40.84 373 ALA A N 1
ATOM 2749 C CA . ALA A 1 373 ? 0.291 -9.558 0.491 1.00 40.84 373 ALA A CA 1
ATOM 2750 C C . ALA A 1 373 ? -0.978 -10.236 1.078 1.00 40.84 373 ALA A C 1
ATOM 2752 O O . ALA A 1 373 ? -1.350 -11.327 0.650 1.00 40.84 373 ALA A O 1
ATOM 2753 N N . THR A 1 374 ? -1.628 -9.595 2.057 1.00 48.16 374 THR A N 1
ATOM 2754 C CA . THR A 1 374 ? -2.890 -10.015 2.685 1.00 48.16 374 THR A CA 1
ATOM 2755 C C . THR A 1 374 ? -4.125 -9.262 2.184 1.00 48.16 374 THR A C 1
ATOM 2757 O O . THR A 1 374 ? -5.251 -9.690 2.447 1.00 48.16 374 THR A O 1
ATOM 2760 N N . ASP A 1 375 ? -3.929 -8.174 1.440 1.00 65.44 375 ASP A N 1
ATOM 2761 C CA . ASP A 1 375 ? -5.001 -7.318 0.964 1.00 65.44 375 ASP A CA 1
ATOM 2762 C C . ASP A 1 375 ? -5.748 -8.004 -0.178 1.00 65.44 375 ASP A C 1
ATOM 2764 O O . ASP A 1 375 ? -5.171 -8.416 -1.186 1.00 65.44 375 ASP A O 1
ATOM 2768 N N . THR A 1 376 ? -7.064 -8.109 -0.040 1.00 79.31 376 THR A N 1
ATOM 2769 C CA . THR A 1 376 ? -7.933 -8.541 -1.135 1.00 79.31 376 THR A CA 1
ATOM 2770 C C . THR A 1 376 ? -8.502 -7.309 -1.811 1.00 79.31 376 THR A C 1
ATOM 2772 O O . THR A 1 376 ? -9.270 -6.575 -1.194 1.00 79.31 376 THR A O 1
ATOM 2775 N N . VAL A 1 377 ? -8.134 -7.084 -3.070 1.00 82.06 377 VAL A N 1
ATOM 2776 C CA . VAL A 1 377 ? -8.720 -6.016 -3.886 1.00 82.06 377 VAL A CA 1
ATOM 2777 C C . VAL A 1 377 ? -10.159 -6.391 -4.235 1.00 82.06 377 VAL A C 1
ATOM 2779 O O . VAL A 1 377 ? -10.427 -7.509 -4.675 1.00 82.06 377 VAL A O 1
ATOM 2782 N N . ILE A 1 378 ? -11.083 -5.468 -3.987 1.00 92.31 378 ILE A N 1
ATOM 2783 C CA . ILE A 1 378 ? -12.529 -5.637 -4.192 1.00 92.31 378 ILE A CA 1
ATOM 2784 C C . ILE A 1 378 ? -13.133 -4.481 -5.001 1.00 92.31 378 ILE A C 1
ATOM 2786 O O . ILE A 1 378 ? -14.342 -4.273 -4.971 1.00 92.31 378 ILE A O 1
ATOM 2790 N N . GLY A 1 379 ? -12.281 -3.703 -5.663 1.00 89.00 379 GLY A N 1
ATOM 2791 C CA . GLY A 1 379 ? -12.649 -2.558 -6.482 1.00 89.00 379 GLY A CA 1
ATOM 2792 C C . GLY A 1 379 ? -11.402 -1.943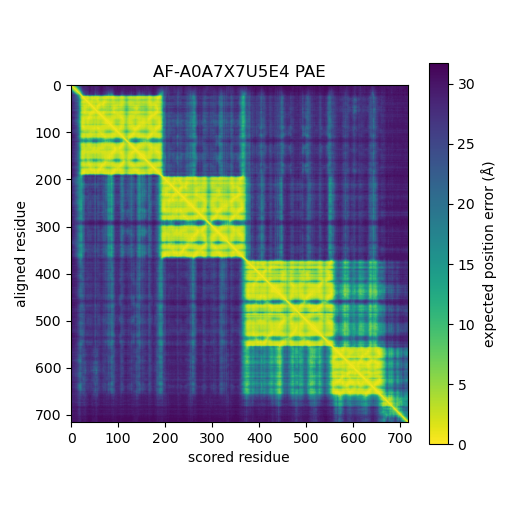 -7.101 1.00 89.00 379 GLY A C 1
ATOM 2793 O O . GLY A 1 379 ? -10.833 -1.023 -6.514 1.00 89.00 379 GLY A O 1
ATOM 2794 N N . ASP A 1 380 ? -10.951 -2.521 -8.215 1.00 78.94 380 ASP A N 1
ATOM 2795 C CA . ASP A 1 380 ? -9.871 -1.982 -9.060 1.00 78.94 380 ASP A CA 1
ATOM 2796 C C . ASP A 1 380 ? -10.394 -1.322 -10.333 1.00 78.94 380 ASP A C 1
ATOM 2798 O O . ASP A 1 380 ? -9.662 -0.600 -10.990 1.00 78.94 380 ASP A O 1
ATOM 2802 N N . TRP A 1 381 ? -11.662 -1.562 -10.675 1.00 89.50 381 TRP A N 1
ATOM 2803 C CA . TRP A 1 381 ? -12.393 -0.857 -11.721 1.00 89.50 381 TRP A CA 1
ATOM 2804 C C . TRP A 1 381 ? -11.812 -1.017 -13.131 1.00 89.50 381 TRP A C 1
ATOM 2806 O O . TRP A 1 381 ? -12.225 -0.321 -14.059 1.00 89.50 381 TRP A O 1
ATOM 2816 N N . GLU A 1 382 ? -10.917 -1.985 -13.340 1.00 75.75 382 GLU A N 1
ATOM 2817 C CA . GLU A 1 382 ? -10.175 -2.127 -14.597 1.00 75.75 382 GLU A CA 1
ATOM 2818 C C . GLU A 1 382 ? -11.023 -2.697 -15.737 1.00 75.75 382 GLU A C 1
ATOM 2820 O O . GLU A 1 382 ? -10.730 -2.517 -16.923 1.00 75.75 382 GLU A O 1
ATOM 2825 N N . GLN A 1 383 ? -12.044 -3.473 -15.382 1.00 72.69 383 GLN A N 1
ATOM 2826 C CA . GLN A 1 383 ? -12.850 -4.242 -16.334 1.00 72.69 383 GLN A CA 1
ATOM 2827 C C . GLN A 1 383 ? -14.343 -4.215 -16.004 1.00 72.69 383 GLN A C 1
ATOM 2829 O O . GLN A 1 383 ? -15.167 -4.476 -16.885 1.00 72.69 383 GLN A O 1
ATOM 2834 N N . SER A 1 384 ? -14.703 -3.961 -14.741 1.00 87.75 384 SER A N 1
ATOM 2835 C CA . SER A 1 384 ? -16.076 -4.048 -14.247 1.00 87.75 384 SER A CA 1
ATOM 2836 C C . SER A 1 384 ? -16.276 -3.223 -12.971 1.00 87.75 384 SER A C 1
ATOM 2838 O O . SER A 1 384 ? -15.413 -2.438 -12.599 1.00 87.75 384 SER A O 1
ATOM 2840 N N . LEU A 1 385 ? -17.457 -3.307 -12.350 1.00 90.31 385 LEU A N 1
ATOM 2841 C CA . LEU A 1 385 ? -17.705 -2.746 -11.012 1.00 90.31 385 LEU A CA 1
ATOM 2842 C C . LEU A 1 385 ? -17.365 -3.756 -9.904 1.00 90.31 385 LEU A C 1
ATOM 2844 O O . LEU A 1 385 ? -17.751 -3.568 -8.762 1.00 90.31 385 LEU A O 1
ATOM 2848 N N . ASP A 1 386 ? -16.708 -4.867 -10.232 1.00 89.25 386 ASP A N 1
ATOM 2849 C CA . ASP A 1 386 ? -16.109 -5.813 -9.282 1.00 89.25 386 ASP A CA 1
ATOM 2850 C C . ASP A 1 386 ? -17.092 -6.367 -8.239 1.00 89.25 386 ASP A C 1
ATOM 2852 O O . ASP A 1 386 ? -16.765 -6.590 -7.077 1.00 89.25 386 ASP A O 1
ATOM 2856 N N . GLY A 1 387 ? -18.335 -6.592 -8.674 1.00 90.31 387 GLY A N 1
ATOM 2857 C CA . GLY A 1 387 ? -19.426 -7.085 -7.829 1.00 90.31 387 GLY A CA 1
ATOM 2858 C C . GLY A 1 387 ? -20.192 -5.991 -7.077 1.00 90.31 387 GLY A C 1
ATOM 2859 O O . GLY A 1 387 ? -21.200 -6.299 -6.434 1.00 90.31 387 GLY A O 1
ATOM 2860 N N . TRP A 1 388 ? -19.768 -4.729 -7.188 1.00 96.38 388 TRP A N 1
ATOM 2861 C CA . TRP A 1 388 ? -20.528 -3.565 -6.745 1.00 96.38 388 TRP A CA 1
ATOM 2862 C C . TRP A 1 388 ? -21.635 -3.194 -7.731 1.00 96.38 388 TRP A C 1
ATOM 2864 O O . TRP A 1 388 ? -21.555 -3.398 -8.944 1.00 96.38 388 TRP A O 1
ATOM 2874 N N . VAL A 1 389 ? -22.678 -2.585 -7.181 1.00 95.69 389 VAL A N 1
ATOM 2875 C CA . VAL A 1 389 ? -23.809 -2.009 -7.900 1.00 95.69 389 VAL A CA 1
ATOM 2876 C C . VAL A 1 389 ? -23.934 -0.546 -7.503 1.00 95.69 389 VAL A C 1
ATOM 2878 O O . VAL A 1 389 ? -23.888 -0.214 -6.316 1.00 95.69 389 VAL A O 1
ATOM 2881 N N . VAL A 1 390 ? -24.123 0.324 -8.494 1.00 94.56 390 VAL A N 1
ATOM 2882 C CA . VAL A 1 390 ? -24.331 1.759 -8.270 1.00 94.56 390 VAL A CA 1
ATOM 2883 C C . VAL A 1 390 ? -25.609 1.982 -7.460 1.00 94.56 390 VAL A C 1
ATOM 2885 O O . VAL A 1 390 ? -26.689 1.508 -7.822 1.00 94.56 390 VAL A O 1
ATOM 2888 N N . GLY A 1 391 ? -25.475 2.695 -6.347 1.00 85.75 391 GLY A N 1
ATOM 2889 C CA . GLY A 1 391 ? -26.577 3.090 -5.484 1.00 85.75 391 GLY A CA 1
ATOM 2890 C C . GLY A 1 391 ? -27.457 4.147 -6.150 1.00 85.75 391 GLY A C 1
ATOM 2891 O O . GLY A 1 391 ? -27.000 4.966 -6.942 1.00 85.75 391 GLY A O 1
ATOM 2892 N N . GLY A 1 392 ? -28.747 4.167 -5.806 1.00 81.25 392 GLY A N 1
ATOM 2893 C CA . GLY A 1 392 ? -29.722 5.058 -6.453 1.00 81.25 392 GLY A CA 1
ATOM 2894 C C . GLY A 1 392 ? -29.509 6.562 -6.214 1.00 81.25 392 GLY A C 1
ATOM 2895 O O . GLY A 1 392 ? -30.258 7.364 -6.767 1.00 81.25 392 GLY A O 1
ATOM 2896 N N . GLY A 1 393 ? -28.539 6.945 -5.376 1.00 81.38 393 GLY A N 1
ATOM 2897 C CA . GLY A 1 393 ? -28.211 8.335 -5.058 1.00 81.38 393 GLY A CA 1
ATOM 2898 C C . GLY A 1 393 ? -27.016 8.902 -5.828 1.00 81.38 393 GLY A C 1
ATOM 2899 O O . GLY A 1 393 ? -26.712 10.076 -5.631 1.00 81.38 393 GLY A O 1
ATOM 2900 N N . ALA A 1 394 ? -26.344 8.113 -6.672 1.00 86.75 394 ALA A N 1
ATOM 2901 C CA . ALA A 1 394 ? -25.120 8.516 -7.363 1.00 86.75 394 ALA A CA 1
ATOM 2902 C C . ALA A 1 394 ? -25.173 8.242 -8.873 1.00 86.75 394 ALA A C 1
ATOM 2904 O O . ALA A 1 394 ? -25.829 7.306 -9.328 1.00 86.75 394 ALA A O 1
ATOM 2905 N N . ASP A 1 395 ? -24.443 9.050 -9.639 1.00 89.81 395 ASP A N 1
ATOM 2906 C CA . ASP A 1 395 ? -24.002 8.730 -10.999 1.00 89.81 395 ASP A CA 1
ATOM 2907 C C . ASP A 1 395 ? -22.521 8.338 -10.925 1.00 89.81 395 ASP A C 1
ATOM 2909 O O . ASP A 1 395 ? -21.736 9.014 -10.258 1.00 89.81 395 ASP A O 1
ATOM 2913 N N . VAL A 1 396 ? -22.157 7.218 -11.549 1.00 92.38 396 VAL A N 1
ATOM 2914 C CA . VAL A 1 396 ? -20.818 6.624 -11.460 1.00 92.38 396 VAL A CA 1
ATOM 2915 C C . VAL A 1 396 ? -20.345 6.232 -12.854 1.00 92.38 396 VAL A C 1
ATOM 2917 O O . VAL A 1 396 ? -21.086 5.613 -13.623 1.00 92.38 396 VAL A O 1
ATOM 2920 N N . ARG A 1 397 ? -19.107 6.593 -13.189 1.00 92.50 397 ARG A N 1
ATOM 2921 C CA . ARG A 1 397 ? -18.473 6.368 -14.495 1.00 92.50 397 ARG A CA 1
ATOM 2922 C C . ARG A 1 397 ? -17.025 5.932 -14.303 1.00 92.50 397 ARG A C 1
ATOM 2924 O O . ARG A 1 397 ? -16.472 6.108 -13.232 1.00 92.50 397 ARG A O 1
ATOM 2931 N N . TYR A 1 398 ? -16.399 5.398 -15.344 1.00 91.56 398 TYR A N 1
ATOM 2932 C CA . TYR A 1 398 ? -14.963 5.113 -15.319 1.00 91.56 398 TYR A CA 1
ATOM 2933 C C . TYR A 1 398 ? -14.158 6.343 -15.748 1.00 91.56 398 TYR A C 1
ATOM 2935 O O . TYR A 1 398 ? -14.541 7.018 -16.708 1.00 91.56 398 TYR A O 1
ATOM 2943 N N . SER A 1 399 ? -13.029 6.596 -15.088 1.00 86.38 399 SER A N 1
ATOM 2944 C CA . SER A 1 399 ? -12.022 7.577 -15.500 1.00 86.38 399 SER A CA 1
ATOM 2945 C C . SER A 1 399 ? -10.684 6.887 -15.732 1.00 86.38 399 SER A C 1
ATOM 2947 O O . SER A 1 399 ? -10.230 6.131 -14.889 1.00 86.38 399 SER A O 1
ATOM 2949 N N . ASP A 1 400 ? -10.038 7.158 -16.861 1.00 79.94 400 ASP A N 1
ATOM 2950 C CA . ASP A 1 400 ? -8.707 6.640 -17.223 1.00 79.94 400 ASP A CA 1
ATOM 2951 C C . ASP A 1 400 ? -7.571 7.641 -16.962 1.00 79.94 400 ASP A C 1
ATOM 2953 O O . ASP A 1 400 ? -6.426 7.452 -17.377 1.00 79.94 400 ASP A O 1
ATOM 2957 N N . THR A 1 401 ? -7.912 8.770 -16.350 1.00 71.81 401 THR A N 1
ATOM 2958 C CA . THR A 1 401 ? -7.053 9.955 -16.291 1.00 71.81 401 THR A CA 1
ATOM 2959 C C . THR A 1 401 ? -7.009 10.574 -14.906 1.00 71.81 401 THR A C 1
ATOM 2961 O O . THR A 1 401 ? -5.961 11.080 -14.508 1.00 71.81 401 THR A O 1
ATOM 2964 N N . ASN A 1 402 ? -8.111 10.528 -14.157 1.00 71.00 402 ASN A N 1
ATOM 2965 C CA . ASN A 1 402 ? -8.221 11.153 -12.844 1.00 71.00 402 ASN A CA 1
ATOM 2966 C C . ASN A 1 402 ? -8.465 10.094 -11.778 1.00 71.00 402 ASN A C 1
ATOM 2968 O O . ASN A 1 402 ? -9.167 9.122 -12.022 1.00 71.00 402 ASN A O 1
ATOM 2972 N N . GLY A 1 403 ? -7.886 10.286 -10.596 1.00 65.19 403 GLY A N 1
ATOM 2973 C CA . GLY A 1 403 ? -8.115 9.410 -9.447 1.00 65.19 403 GLY A CA 1
ATOM 2974 C C . GLY A 1 403 ? -7.594 7.981 -9.571 1.00 65.19 403 GLY A C 1
ATOM 2975 O O . GLY A 1 403 ? -7.905 7.176 -8.707 1.00 65.19 403 GLY A O 1
ATOM 2976 N N . VAL A 1 404 ? -6.816 7.670 -10.612 1.00 67.81 404 VAL A N 1
ATOM 2977 C CA . VAL A 1 404 ? -6.193 6.355 -10.792 1.00 67.81 404 VAL A CA 1
ATOM 2978 C C . VAL A 1 404 ? -5.041 6.215 -9.800 1.00 67.81 404 VAL A C 1
ATOM 2980 O O . VAL A 1 404 ? -4.019 6.898 -9.917 1.00 67.81 404 VAL A O 1
ATOM 2983 N N . THR A 1 405 ? -5.210 5.344 -8.816 1.00 49.84 405 THR A N 1
ATOM 2984 C CA . THR A 1 405 ? -4.186 4.939 -7.844 1.00 49.84 405 THR A CA 1
ATOM 2985 C C . THR A 1 405 ? -3.839 3.455 -7.950 1.00 49.84 405 THR A C 1
ATOM 2987 O O . THR A 1 405 ? -2.853 3.012 -7.355 1.00 49.84 405 THR A O 1
ATOM 2990 N N . LEU A 1 406 ? -4.600 2.699 -8.742 1.00 54.06 406 LEU A N 1
ATOM 2991 C CA . LEU A 1 406 ? -4.382 1.306 -9.077 1.00 54.06 406 LEU A CA 1
ATOM 2992 C C . LEU A 1 406 ? -4.646 1.095 -10.569 1.00 54.06 406 LEU A C 1
ATOM 2994 O O . LEU A 1 406 ? -5.624 1.581 -11.107 1.00 54.06 406 LEU A O 1
ATOM 2998 N N . GLY A 1 407 ? -3.778 0.354 -11.258 1.00 60.19 407 GLY A N 1
ATOM 2999 C CA . GLY A 1 407 ? -4.050 -0.009 -12.652 1.00 60.19 407 GLY A CA 1
ATOM 3000 C C . GLY A 1 407 ? -4.135 1.195 -13.602 1.00 60.19 407 GLY A C 1
ATOM 3001 O O . GLY A 1 407 ? -3.163 1.937 -13.762 1.00 60.19 407 GLY A O 1
ATOM 3002 N N . LYS A 1 408 ? -5.246 1.312 -14.327 1.00 71.31 408 LYS A N 1
ATOM 3003 C CA . LYS A 1 408 ? -5.509 2.297 -15.383 1.00 71.31 408 LYS A CA 1
ATOM 3004 C C . LYS A 1 408 ? -6.813 3.059 -15.195 1.00 71.31 408 LYS A C 1
ATOM 3006 O O . LYS A 1 408 ? -6.931 4.115 -15.814 1.00 71.31 408 LYS A O 1
ATOM 3011 N N . TYR A 1 409 ? -7.780 2.535 -14.449 1.00 77.56 409 TYR A N 1
ATOM 3012 C CA . TYR A 1 409 ? -9.112 3.112 -14.338 1.00 77.56 409 TYR A CA 1
ATOM 3013 C C . TYR A 1 409 ? -9.499 3.347 -12.879 1.00 77.56 409 TYR A C 1
ATOM 3015 O O . TYR A 1 409 ? -9.256 2.523 -12.017 1.00 77.56 409 TYR A O 1
ATOM 3023 N N . SER A 1 410 ? -10.180 4.458 -12.623 1.00 89.12 410 SER A N 1
ATOM 3024 C CA . SER A 1 410 ? -10.865 4.750 -11.365 1.00 89.12 410 SER A CA 1
ATOM 3025 C C . SER A 1 410 ? -12.369 4.906 -11.607 1.00 89.12 410 SER A C 1
ATOM 3027 O O . SER A 1 410 ? -12.826 4.988 -12.754 1.00 89.12 410 SER A O 1
ATOM 3029 N N . LEU A 1 411 ? -13.154 4.998 -10.534 1.00 94.69 411 LEU A N 1
ATOM 3030 C CA . LEU A 1 411 ? -14.553 5.412 -10.596 1.00 94.69 411 LEU A CA 1
ATOM 3031 C C . LEU A 1 411 ? -14.698 6.909 -10.355 1.00 94.69 411 LEU A C 1
ATOM 3033 O O . LEU A 1 411 ? -14.469 7.392 -9.257 1.00 94.69 411 LEU A O 1
ATOM 3037 N N . ASP A 1 412 ? -15.166 7.623 -11.366 1.00 93.19 412 ASP A N 1
ATOM 3038 C CA . ASP A 1 412 ? -15.693 8.981 -11.299 1.00 93.19 412 ASP A CA 1
ATOM 3039 C C . ASP A 1 412 ? -17.103 8.955 -10.683 1.00 93.19 412 ASP A C 1
ATOM 3041 O O . ASP A 1 412 ? -18.009 8.317 -11.227 1.00 93.19 412 ASP A O 1
ATOM 3045 N N . VAL A 1 413 ? -17.287 9.621 -9.540 1.00 92.81 413 VAL A N 1
ATOM 3046 C CA . VAL A 1 413 ? -18.519 9.594 -8.747 1.00 92.81 413 VAL A CA 1
ATOM 3047 C C . VAL A 1 413 ? -19.117 10.988 -8.582 1.00 92.81 413 VAL A C 1
ATOM 3049 O O . VAL A 1 413 ? -18.458 11.927 -8.132 1.00 92.81 413 VAL A O 1
ATOM 3052 N N . TYR A 1 414 ? -20.424 11.083 -8.834 1.00 88.75 414 TYR A N 1
ATOM 3053 C CA . TYR A 1 414 ? -21.205 12.311 -8.748 1.00 88.75 414 TYR A CA 1
ATOM 3054 C C . TYR A 1 414 ? -22.477 12.117 -7.908 1.00 88.75 414 TYR A C 1
ATOM 3056 O O . TYR A 1 414 ? -23.323 11.279 -8.221 1.00 88.75 414 TYR A O 1
ATOM 3064 N N . THR A 1 415 ? -22.646 12.898 -6.834 1.00 86.12 415 THR A N 1
ATOM 3065 C CA . THR A 1 415 ? -23.789 12.770 -5.900 1.00 86.12 415 THR A CA 1
ATOM 3066 C C . THR A 1 415 ? -24.436 14.122 -5.586 1.00 86.12 415 THR A C 1
ATOM 3068 O O . THR A 1 415 ? -23.729 15.123 -5.507 1.00 86.12 415 THR A O 1
ATOM 3071 N N . PRO A 1 416 ? -25.768 14.224 -5.433 1.00 78.12 416 PRO A N 1
ATOM 3072 C CA . PRO A 1 416 ? -26.424 15.490 -5.118 1.00 78.12 416 PRO A CA 1
ATOM 3073 C C . PRO A 1 416 ? -26.242 15.852 -3.638 1.00 78.12 416 PRO A C 1
ATOM 3075 O O . PRO A 1 416 ? -26.217 14.979 -2.770 1.00 78.12 416 PRO A O 1
ATOM 3078 N N . THR A 1 417 ? -26.171 17.145 -3.324 1.00 75.44 417 THR A N 1
ATOM 3079 C CA . THR A 1 417 ? -26.099 17.616 -1.931 1.00 75.44 417 THR A CA 1
ATOM 3080 C C . THR A 1 417 ? -27.468 17.747 -1.269 1.00 75.44 417 THR A C 1
ATOM 3082 O O . THR A 1 417 ? -28.501 17.828 -1.932 1.00 75.44 417 THR A O 1
ATOM 3085 N N . GLY A 1 418 ? -27.480 17.774 0.068 1.00 68.38 418 GLY A N 1
ATOM 3086 C CA . GLY A 1 418 ? -28.699 17.947 0.873 1.00 68.38 418 GLY A CA 1
ATOM 3087 C C . GLY A 1 418 ? -29.365 16.650 1.353 1.00 68.38 418 GLY A C 1
ATOM 3088 O O . GLY A 1 418 ? -30.426 16.705 1.973 1.00 68.38 418 GLY A O 1
ATOM 3089 N N . ALA A 1 419 ? -28.762 15.484 1.100 1.00 69.75 419 ALA A N 1
ATOM 3090 C CA . ALA A 1 419 ? -29.213 14.196 1.630 1.00 69.75 419 ALA A CA 1
ATOM 3091 C C . ALA A 1 419 ? -28.051 13.195 1.759 1.00 69.75 419 ALA A C 1
ATOM 3093 O O . ALA A 1 419 ? -26.952 13.427 1.258 1.00 69.75 419 ALA A O 1
ATOM 3094 N N . TRP A 1 420 ? -28.314 12.072 2.432 1.00 86.56 420 TRP A N 1
ATOM 3095 C CA . TRP A 1 420 ? -27.451 10.892 2.383 1.00 86.56 420 TRP A CA 1
ATOM 3096 C C . TRP A 1 420 ? -27.665 10.183 1.044 1.00 86.56 420 TRP A C 1
ATOM 3098 O O . TRP A 1 420 ? -28.792 9.799 0.725 1.00 86.56 420 TRP A O 1
ATOM 3108 N N . ALA A 1 421 ? -26.598 10.011 0.271 1.00 87.50 421 ALA A N 1
ATOM 3109 C CA . ALA A 1 421 ? -26.638 9.406 -1.053 1.00 87.50 421 ALA A CA 1
ATOM 3110 C C . ALA A 1 421 ? -25.883 8.075 -1.048 1.00 87.50 421 ALA A C 1
ATOM 3112 O O . ALA A 1 421 ? -24.678 8.034 -0.809 1.00 87.50 421 ALA A O 1
ATOM 3113 N N . SER A 1 422 ? -26.589 6.974 -1.314 1.00 90.62 422 SER A N 1
ATOM 3114 C CA . SER A 1 422 ? -25.940 5.680 -1.544 1.00 90.62 422 SER A CA 1
ATOM 3115 C C . SER A 1 422 ? -25.190 5.710 -2.874 1.00 90.62 422 SER A C 1
ATOM 3117 O O . SER A 1 422 ? -25.784 6.064 -3.895 1.00 90.62 422 SER A O 1
ATOM 3119 N N . VAL A 1 423 ? -23.906 5.347 -2.835 1.00 93.38 423 VAL A N 1
ATOM 3120 C CA . VAL A 1 423 ? -22.982 5.402 -3.975 1.00 93.38 423 VAL A CA 1
ATOM 3121 C C . VAL A 1 423 ? -22.741 4.027 -4.565 1.00 93.38 423 VAL A C 1
ATOM 3123 O O . VAL A 1 423 ? -22.996 3.817 -5.745 1.00 93.38 423 VAL A O 1
ATOM 3126 N N . LEU A 1 424 ? -22.281 3.084 -3.747 1.00 96.00 424 LEU A N 1
ATOM 3127 C CA . LEU A 1 424 ? -22.044 1.703 -4.148 1.00 96.00 424 LEU A CA 1
ATOM 3128 C C . LEU A 1 424 ? -22.660 0.772 -3.109 1.00 96.00 424 LEU A C 1
ATOM 3130 O O . LEU A 1 424 ? -22.623 1.048 -1.909 1.00 96.00 424 LEU A O 1
ATOM 3134 N N . THR A 1 425 ? -23.215 -0.339 -3.574 1.00 96.50 425 THR A N 1
ATOM 3135 C CA . THR A 1 425 ? -23.744 -1.419 -2.736 1.00 96.50 425 THR A CA 1
ATOM 3136 C C . THR A 1 425 ? -23.229 -2.761 -3.238 1.00 96.50 425 THR A C 1
ATOM 3138 O O . THR A 1 425 ? -23.091 -2.955 -4.443 1.00 96.50 425 THR A O 1
ATOM 3141 N N . MET A 1 426 ? -22.925 -3.686 -2.334 1.00 97.31 426 MET A N 1
ATOM 3142 C CA . MET A 1 426 ? -22.494 -5.038 -2.681 1.00 97.31 426 MET A CA 1
ATOM 3143 C C . MET A 1 426 ? -23.190 -6.050 -1.778 1.00 97.31 426 MET A C 1
ATOM 3145 O O . MET A 1 426 ? -23.057 -6.012 -0.556 1.00 97.31 426 MET A O 1
ATOM 3149 N N . ASN A 1 427 ? -23.896 -6.997 -2.393 1.00 97.38 427 ASN A N 1
ATOM 3150 C CA . ASN A 1 427 ? -24.486 -8.132 -1.695 1.00 97.38 427 ASN A CA 1
ATOM 3151 C C . ASN A 1 427 ? -23.440 -9.245 -1.542 1.00 97.38 427 ASN A C 1
ATOM 3153 O O . ASN A 1 427 ? -23.094 -9.913 -2.518 1.00 97.38 427 ASN A O 1
ATOM 3157 N N . LEU A 1 428 ? -22.963 -9.480 -0.321 1.00 97.38 428 LEU A N 1
ATOM 3158 C CA . LEU A 1 428 ? -21.982 -10.533 -0.042 1.00 97.38 428 LEU A CA 1
ATOM 3159 C C . LEU A 1 428 ? -22.589 -11.940 -0.044 1.00 97.38 428 LEU A C 1
ATOM 3161 O O . LEU A 1 428 ? -21.852 -12.919 -0.099 1.00 97.38 428 LEU A O 1
ATOM 3165 N N . MET A 1 429 ? -23.918 -12.059 -0.004 1.00 96.12 429 MET A N 1
ATOM 3166 C CA . MET A 1 429 ? -24.606 -13.348 -0.122 1.00 96.12 429 MET A CA 1
ATOM 3167 C C . MET A 1 429 ? -24.835 -13.764 -1.582 1.00 96.12 429 MET A C 1
ATOM 3169 O O . MET A 1 429 ? -25.316 -14.871 -1.827 1.00 96.12 429 MET A O 1
ATOM 3173 N N . ASP A 1 430 ? -24.500 -12.908 -2.555 1.00 94.50 430 ASP A N 1
ATOM 3174 C CA . ASP A 1 430 ? -24.491 -13.291 -3.967 1.00 94.50 430 ASP A CA 1
ATOM 3175 C C . ASP A 1 430 ? -23.396 -14.351 -4.210 1.00 94.50 430 ASP A C 1
ATOM 3177 O O . ASP A 1 430 ? -22.240 -14.128 -3.835 1.00 94.50 430 ASP A O 1
ATOM 3181 N N . PRO A 1 431 ? -23.705 -15.496 -4.850 1.00 91.94 431 PRO A N 1
ATOM 3182 C CA . PRO A 1 431 ? -22.711 -16.522 -5.156 1.00 91.94 431 PRO A CA 1
ATOM 3183 C C . PRO A 1 431 ? -21.491 -16.019 -5.942 1.00 91.94 431 PRO A C 1
ATOM 3185 O O . PRO A 1 431 ? -20.401 -16.567 -5.773 1.00 91.94 431 PRO A O 1
ATOM 3188 N N . ASN A 1 432 ? -21.640 -14.979 -6.769 1.00 90.81 432 ASN A N 1
ATOM 3189 C CA . ASN A 1 432 ? -20.525 -14.382 -7.513 1.00 90.81 432 ASN A CA 1
ATOM 3190 C C . ASN A 1 432 ? -19.538 -13.647 -6.592 1.00 90.81 432 ASN A C 1
ATOM 3192 O O . ASN A 1 432 ? -18.354 -13.558 -6.904 1.00 90.81 432 ASN A O 1
ATOM 3196 N N . ASN A 1 433 ? -20.003 -13.202 -5.423 1.00 93.50 433 ASN A N 1
ATOM 3197 C CA . ASN A 1 433 ? -19.206 -12.506 -4.417 1.00 93.50 433 ASN A CA 1
ATOM 3198 C C . ASN A 1 433 ? -18.676 -13.454 -3.326 1.00 93.50 433 ASN A C 1
ATOM 3200 O O . ASN A 1 433 ? -18.146 -12.994 -2.318 1.00 93.50 433 ASN A O 1
ATOM 3204 N N . ALA A 1 434 ? -18.759 -14.779 -3.502 1.00 86.88 434 ALA A N 1
ATOM 3205 C CA . ALA A 1 434 ? -18.343 -15.748 -2.481 1.00 86.88 434 ALA A CA 1
ATOM 3206 C C . ALA A 1 434 ? -16.865 -15.608 -2.059 1.00 86.88 434 ALA A C 1
ATOM 3208 O O . ALA A 1 434 ? -16.528 -15.805 -0.888 1.00 86.88 434 ALA A O 1
ATOM 3209 N N . ALA A 1 435 ? -15.978 -15.241 -2.992 1.00 82.50 435 ALA A N 1
ATOM 3210 C CA . ALA A 1 435 ? -14.576 -14.957 -2.685 1.00 82.50 435 ALA A CA 1
ATOM 3211 C C . ALA A 1 435 ? -14.427 -13.688 -1.829 1.00 82.50 435 ALA A C 1
ATOM 3213 O O . ALA A 1 435 ? -13.689 -13.701 -0.843 1.00 82.50 435 ALA A O 1
ATOM 3214 N N . VAL A 1 436 ? -15.189 -12.638 -2.152 1.00 91.62 436 VAL A N 1
ATOM 3215 C CA . VAL A 1 436 ? -15.222 -11.382 -1.392 1.00 91.62 436 VAL A CA 1
ATOM 3216 C C . VAL A 1 436 ? -15.800 -11.607 0.001 1.00 91.62 436 VAL A C 1
ATOM 3218 O O . VAL A 1 436 ? -15.221 -11.146 0.975 1.00 91.62 436 VAL A O 1
ATOM 3221 N N . LEU A 1 437 ? -16.873 -12.392 0.137 1.00 92.94 437 LEU A N 1
ATOM 3222 C CA . LEU A 1 437 ? -17.437 -12.761 1.436 1.00 92.94 437 LEU A CA 1
ATOM 3223 C C . LEU A 1 437 ? -16.413 -13.493 2.312 1.00 92.94 437 LEU A C 1
ATOM 3225 O O . LEU A 1 437 ? -16.273 -13.194 3.499 1.00 92.94 437 LEU A O 1
ATOM 3229 N N . LYS A 1 438 ? -15.690 -14.458 1.732 1.00 83.88 438 LYS A N 1
ATOM 3230 C CA . LYS A 1 438 ? -14.633 -15.182 2.443 1.00 83.88 438 LYS A CA 1
ATOM 3231 C C . LYS A 1 438 ? -13.530 -14.227 2.897 1.00 83.88 438 LYS A C 1
ATOM 3233 O O . LYS A 1 438 ? -13.101 -14.320 4.043 1.00 83.88 438 LYS A O 1
ATOM 3238 N N . ALA A 1 439 ? -13.097 -13.321 2.022 1.00 82.62 439 ALA A N 1
ATOM 3239 C CA . ALA A 1 439 ? -12.089 -12.320 2.346 1.00 82.62 439 ALA A CA 1
ATOM 3240 C C . ALA A 1 439 ? -12.578 -11.348 3.429 1.00 82.62 439 ALA A C 1
ATOM 3242 O O . ALA A 1 439 ? -11.856 -11.113 4.388 1.00 82.62 439 ALA A O 1
ATOM 3243 N N . PHE A 1 440 ? -13.812 -10.853 3.337 1.00 90.44 440 PHE A N 1
ATOM 3244 C CA . PHE A 1 440 ? -14.415 -9.940 4.310 1.00 90.44 440 PHE A CA 1
ATOM 3245 C C . PHE A 1 440 ? -14.456 -10.561 5.705 1.00 90.44 440 PHE A C 1
ATOM 3247 O O . PHE A 1 440 ? -14.017 -9.952 6.667 1.00 90.44 440 PHE A O 1
ATOM 3254 N N . ARG A 1 441 ? -14.889 -11.820 5.824 1.00 86.19 441 ARG A N 1
ATOM 3255 C CA . ARG A 1 441 ? -14.934 -12.531 7.116 1.00 86.19 441 ARG A CA 1
ATOM 3256 C C . ARG A 1 441 ? -13.568 -12.914 7.683 1.00 86.19 441 ARG A C 1
ATOM 3258 O O . ARG A 1 441 ? -13.494 -13.345 8.835 1.00 86.19 441 ARG A O 1
ATOM 3265 N N . ALA A 1 442 ? -12.528 -12.821 6.863 1.00 73.38 442 ALA A N 1
ATOM 3266 C CA . ALA A 1 442 ? -11.152 -13.089 7.242 1.00 73.38 442 ALA A CA 1
ATOM 3267 C C . ALA A 1 442 ? -10.363 -11.813 7.542 1.00 73.38 442 ALA A C 1
ATOM 3269 O O . ALA A 1 442 ? -9.288 -11.932 8.104 1.00 73.38 442 ALA A O 1
ATOM 3270 N N . ASN A 1 443 ? -10.869 -10.637 7.169 1.00 78.12 443 ASN A N 1
ATOM 3271 C CA . ASN A 1 443 ? -10.217 -9.338 7.305 1.00 78.12 443 ASN A CA 1
ATOM 3272 C C . ASN A 1 443 ? -10.994 -8.453 8.284 1.00 78.12 443 ASN A C 1
ATOM 3274 O O . ASN A 1 443 ? -12.058 -8.834 8.763 1.00 78.12 443 ASN A O 1
ATOM 3278 N N . THR A 1 444 ? -10.450 -7.287 8.621 1.00 80.00 444 THR A N 1
ATOM 3279 C CA . THR A 1 444 ? -11.064 -6.371 9.597 1.00 80.00 444 THR A CA 1
ATOM 3280 C C . THR A 1 444 ? -11.086 -4.927 9.161 1.00 80.00 444 THR A C 1
ATOM 3282 O O . THR A 1 444 ? -11.695 -4.109 9.839 1.00 80.00 444 THR A O 1
ATOM 3285 N N . LYS A 1 445 ? -10.452 -4.588 8.044 1.00 81.31 445 LYS A N 1
ATOM 3286 C CA . LYS A 1 445 ? -10.418 -3.226 7.528 1.00 81.31 445 LYS A CA 1
ATOM 3287 C C . LYS A 1 445 ? -10.841 -3.191 6.077 1.00 81.31 445 LYS A C 1
ATOM 3289 O O . LYS A 1 445 ? -10.603 -4.143 5.330 1.00 81.31 445 LYS A O 1
ATOM 3294 N N . LEU A 1 446 ? -11.526 -2.116 5.706 1.00 91.25 446 LEU A N 1
ATOM 3295 C CA . LEU A 1 446 ? -11.801 -1.760 4.322 1.00 91.25 446 LEU A CA 1
ATOM 3296 C C . LEU A 1 446 ? -11.117 -0.429 4.065 1.00 91.25 446 LEU A C 1
ATOM 3298 O O . LEU A 1 446 ? -11.323 0.510 4.833 1.00 91.25 446 LEU A O 1
ATOM 3302 N N . SER A 1 447 ? -10.325 -0.355 3.004 1.00 85.12 447 SER A N 1
ATOM 3303 C CA . SER A 1 447 ? -9.711 0.887 2.551 1.00 85.12 447 SER A CA 1
ATOM 3304 C C . SER A 1 447 ? -10.088 1.191 1.110 1.00 85.12 447 SER A C 1
ATOM 3306 O O . SER A 1 447 ? -10.321 0.269 0.333 1.00 85.12 447 SER A O 1
ATOM 3308 N N . VAL A 1 448 ? -10.129 2.467 0.747 1.00 88.00 448 VAL A N 1
ATOM 3309 C CA . VAL A 1 448 ? -10.309 2.934 -0.632 1.00 88.00 448 VAL A CA 1
ATOM 3310 C C . VAL A 1 448 ? -9.591 4.263 -0.810 1.00 88.00 448 VAL A C 1
ATOM 3312 O O . VAL A 1 448 ? -9.625 5.105 0.089 1.00 88.00 448 VAL A O 1
ATOM 3315 N N . ASP A 1 449 ? -8.953 4.455 -1.956 1.00 79.38 449 ASP A N 1
ATOM 3316 C CA . ASP A 1 449 ? -8.351 5.734 -2.305 1.00 79.38 449 ASP A CA 1
ATOM 3317 C C . ASP A 1 449 ? -9.416 6.644 -2.916 1.00 79.38 449 ASP A C 1
ATOM 3319 O O . ASP A 1 449 ? -10.160 6.251 -3.813 1.00 79.38 449 ASP A O 1
ATOM 3323 N N . ILE A 1 450 ? -9.501 7.866 -2.400 1.00 85.56 450 ILE A N 1
ATOM 3324 C CA . ILE A 1 450 ? -10.488 8.872 -2.767 1.00 85.56 450 ILE A CA 1
ATOM 3325 C C . ILE A 1 450 ? -9.760 10.116 -3.254 1.00 85.56 450 ILE A C 1
ATOM 3327 O O . ILE A 1 450 ? -9.120 10.811 -2.467 1.00 85.56 450 ILE A O 1
ATOM 3331 N N . THR A 1 451 ? -9.892 10.445 -4.533 1.00 82.81 451 THR A N 1
ATOM 3332 C CA . THR A 1 451 ? -9.308 11.665 -5.099 1.00 82.81 451 THR A CA 1
ATOM 3333 C C . THR A 1 451 ? -10.350 12.766 -5.220 1.00 82.81 451 THR A C 1
ATOM 3335 O O . THR A 1 451 ? -11.426 12.566 -5.779 1.00 82.81 451 THR A O 1
ATOM 3338 N N . HIS A 1 452 ? -10.002 13.960 -4.750 1.00 83.31 452 HIS A N 1
ATOM 3339 C CA . HIS A 1 452 ? -10.777 15.183 -4.924 1.00 83.31 452 HIS A CA 1
ATOM 3340 C C . HIS A 1 452 ? -9.966 16.208 -5.709 1.00 83.31 452 HIS A C 1
ATOM 3342 O O . HIS A 1 452 ? -8.780 16.398 -5.437 1.00 83.31 452 HIS A O 1
ATOM 3348 N N . LEU A 1 453 ? -10.614 16.892 -6.655 1.00 79.50 453 LEU A N 1
ATOM 3349 C CA . LEU A 1 453 ? -9.989 17.909 -7.496 1.00 79.50 453 LEU A CA 1
ATOM 3350 C C . LEU A 1 453 ? -10.792 19.211 -7.430 1.00 79.50 453 LEU A C 1
ATOM 3352 O O . LEU A 1 453 ? -12.001 19.232 -7.661 1.00 79.50 453 LEU A O 1
ATOM 3356 N N . VAL A 1 454 ? -10.112 20.321 -7.163 1.00 79.88 454 VAL A N 1
ATOM 3357 C CA . VAL A 1 454 ? -10.696 21.664 -7.055 1.00 79.88 454 VAL A CA 1
ATOM 3358 C C . VAL A 1 454 ? -11.383 22.067 -8.353 1.00 79.88 454 VAL A C 1
ATOM 3360 O O . VAL A 1 454 ? -12.469 22.640 -8.324 1.00 79.88 454 VAL A O 1
ATOM 3363 N N . ARG A 1 455 ? -10.775 21.745 -9.501 1.00 80.12 455 ARG A N 1
ATOM 3364 C CA . ARG A 1 455 ? -11.291 22.123 -10.829 1.00 80.12 455 ARG A CA 1
ATOM 3365 C C . ARG A 1 455 ? -12.673 21.551 -11.154 1.00 80.12 455 ARG A C 1
ATOM 3367 O O . ARG A 1 455 ? -13.356 22.097 -12.016 1.00 80.12 455 ARG A O 1
ATOM 3374 N N . ASP A 1 456 ? -13.064 20.470 -10.485 1.00 81.81 456 ASP A N 1
ATOM 3375 C CA . ASP A 1 456 ? -14.319 19.764 -10.739 1.00 81.81 456 ASP A CA 1
ATOM 3376 C C . ASP A 1 456 ? -15.503 20.443 -10.018 1.00 81.81 456 ASP A C 1
ATOM 3378 O O . ASP A 1 456 ? -16.660 20.050 -10.172 1.00 81.81 456 ASP A O 1
ATOM 3382 N N . TRP A 1 457 ? -15.230 21.524 -9.273 1.00 75.31 457 TRP A N 1
ATOM 3383 C CA . TRP A 1 457 ? -16.203 22.269 -8.487 1.00 75.31 457 TRP A CA 1
ATOM 3384 C C . TRP A 1 457 ? -16.287 23.757 -8.892 1.00 75.31 457 TRP A C 1
ATOM 3386 O O . TRP A 1 457 ? -15.274 24.379 -9.216 1.00 75.31 457 TRP A O 1
ATOM 3396 N N . PRO A 1 458 ? -17.480 24.387 -8.847 1.00 67.06 458 PRO A N 1
ATOM 3397 C CA . PRO A 1 458 ? -17.624 25.821 -9.105 1.00 67.06 458 PRO A CA 1
ATOM 3398 C C . PRO A 1 458 ? -16.946 26.684 -8.028 1.00 67.06 458 PRO A C 1
ATOM 3400 O O . PRO A 1 458 ? -17.193 26.513 -6.834 1.00 67.06 458 PRO A O 1
ATOM 3403 N N . VAL A 1 459 ? -16.150 27.668 -8.457 1.00 60.22 459 VAL A N 1
ATOM 3404 C CA . VAL A 1 459 ? -15.324 28.542 -7.592 1.00 60.22 459 VAL A CA 1
ATOM 3405 C C . VAL A 1 459 ? -16.158 29.418 -6.635 1.00 60.22 459 VAL A C 1
ATOM 3407 O O . VAL A 1 459 ? -15.653 29.908 -5.629 1.00 60.22 459 VAL A O 1
ATOM 3410 N N . ASP A 1 460 ? -17.444 29.630 -6.924 1.00 61.72 460 ASP A N 1
ATOM 3411 C CA . ASP A 1 460 ? -18.351 30.505 -6.171 1.00 61.72 460 ASP A CA 1
ATOM 3412 C C . ASP A 1 460 ? -19.267 29.765 -5.179 1.00 61.72 460 ASP A C 1
ATOM 3414 O O . ASP A 1 460 ? -20.057 30.407 -4.480 1.00 61.72 460 ASP A O 1
ATOM 3418 N N . LYS A 1 461 ? -19.182 28.427 -5.093 1.00 61.00 461 LYS A N 1
ATOM 3419 C CA . LYS A 1 461 ? -20.049 27.608 -4.233 1.00 61.00 461 LYS A CA 1
ATOM 3420 C C . LYS A 1 461 ? -19.298 26.429 -3.608 1.00 61.00 461 LYS A C 1
ATOM 3422 O O . LYS A 1 461 ? -19.131 25.385 -4.233 1.00 61.00 461 LYS A O 1
ATOM 3427 N N . ILE A 1 462 ? -18.905 26.588 -2.345 1.00 58.53 462 ILE A N 1
ATOM 3428 C CA . ILE A 1 462 ? -18.163 25.587 -1.568 1.00 58.53 462 ILE A CA 1
ATOM 3429 C C . ILE A 1 462 ? -19.124 24.975 -0.539 1.00 58.53 462 ILE A C 1
ATOM 3431 O O . ILE A 1 462 ? -19.586 25.711 0.339 1.00 58.53 462 ILE A O 1
ATOM 3435 N N . PRO A 1 463 ? -19.469 23.673 -0.599 1.00 63.41 463 PRO A N 1
ATOM 3436 C CA . PRO A 1 463 ? -20.119 23.054 0.543 1.00 63.41 463 PRO A CA 1
ATOM 3437 C C . PRO A 1 463 ? -19.138 23.071 1.722 1.00 63.41 463 PRO A C 1
ATOM 3439 O O . PRO A 1 463 ? -17.955 22.785 1.541 1.00 63.41 463 PRO A O 1
ATOM 3442 N N . PRO A 1 464 ? -19.606 23.402 2.933 1.00 61.88 464 PRO A N 1
ATOM 3443 C CA . PRO A 1 464 ? -18.729 23.515 4.093 1.00 61.88 464 PRO A CA 1
ATOM 3444 C C . PRO A 1 464 ? -18.068 22.183 4.472 1.00 61.88 464 PRO A C 1
ATOM 3446 O O . PRO A 1 464 ? -17.026 22.196 5.115 1.00 61.88 464 PRO A O 1
ATOM 3449 N N . TRP A 1 465 ? -18.670 21.051 4.092 1.00 69.88 465 TRP A N 1
ATOM 3450 C CA . TRP A 1 465 ? -18.141 19.710 4.320 1.00 69.88 465 TRP A CA 1
ATOM 3451 C C . TRP A 1 465 ? -18.856 18.680 3.427 1.00 69.88 465 TRP A C 1
ATOM 3453 O O . TRP A 1 465 ? -20.016 18.863 3.043 1.00 69.88 465 TRP A O 1
ATOM 3463 N N . ASN A 1 466 ? -18.165 17.586 3.124 1.00 76.94 466 ASN A N 1
ATOM 3464 C CA . ASN A 1 466 ? -18.711 16.341 2.590 1.00 76.94 466 ASN A CA 1
ATOM 3465 C C . ASN A 1 466 ? -18.010 15.173 3.300 1.00 76.94 466 ASN A C 1
ATOM 3467 O O . ASN A 1 466 ? -17.001 15.388 3.970 1.00 76.94 466 ASN A O 1
ATOM 3471 N N . GLY A 1 467 ? -18.540 13.960 3.191 1.00 83.62 467 GLY A N 1
ATOM 3472 C CA . GLY A 1 467 ? -17.912 12.793 3.791 1.00 83.62 467 GLY A CA 1
ATOM 3473 C C . GLY A 1 467 ? -18.376 11.485 3.206 1.00 83.62 467 GLY A C 1
ATOM 3474 O O . GLY A 1 467 ? -19.523 11.365 2.774 1.00 83.62 467 GLY A O 1
ATOM 3475 N N . ILE A 1 468 ? -17.492 10.498 3.255 1.00 91.38 468 ILE A N 1
ATOM 3476 C CA . ILE A 1 468 ? -17.756 9.141 2.799 1.00 91.38 468 ILE A CA 1
ATOM 3477 C C . ILE A 1 468 ? -17.900 8.244 4.023 1.00 91.38 468 ILE A C 1
ATOM 3479 O O . ILE A 1 468 ? -17.136 8.326 4.982 1.00 91.38 468 ILE A O 1
ATOM 3483 N N . HIS A 1 469 ? -18.910 7.391 3.996 1.00 93.75 469 HIS A N 1
ATOM 3484 C CA . HIS A 1 469 ? -19.240 6.444 5.042 1.00 93.75 469 HIS A CA 1
ATOM 3485 C C . HIS A 1 469 ? -19.241 5.032 4.481 1.00 93.75 469 HIS A C 1
ATOM 3487 O O . HIS A 1 469 ? -19.708 4.798 3.364 1.00 93.75 469 HIS A O 1
ATOM 3493 N N . PHE A 1 470 ? -18.800 4.091 5.307 1.00 96.00 470 PHE A N 1
ATOM 3494 C CA . PHE A 1 470 ? -18.952 2.669 5.055 1.00 96.00 470 PHE A CA 1
ATOM 3495 C C . PHE A 1 470 ? -19.974 2.079 6.020 1.00 96.00 470 PHE A C 1
ATOM 3497 O O . PHE A 1 470 ? -19.923 2.312 7.231 1.00 96.00 470 PHE A O 1
ATOM 3504 N N . ILE A 1 471 ? -20.924 1.332 5.472 1.00 95.94 471 ILE A N 1
ATOM 3505 C CA . ILE A 1 471 ? -21.995 0.694 6.224 1.00 95.94 471 ILE A CA 1
ATOM 3506 C C . ILE A 1 471 ? -21.974 -0.807 5.970 1.00 95.94 471 ILE A C 1
ATOM 3508 O O . ILE A 1 471 ? -21.892 -1.253 4.825 1.00 95.94 471 ILE A O 1
ATOM 3512 N N . VAL A 1 472 ? -22.133 -1.574 7.048 1.00 96.81 472 VAL A N 1
ATOM 3513 C CA . VAL A 1 472 ? -22.457 -3.001 6.990 1.00 96.81 472 VAL A CA 1
ATOM 3514 C C . VAL A 1 472 ? -23.908 -3.181 7.416 1.00 96.81 472 VAL A C 1
ATOM 3516 O O . VAL A 1 472 ? -24.313 -2.699 8.474 1.00 96.81 472 VAL A O 1
ATOM 3519 N N . ASN A 1 473 ? -24.700 -3.857 6.587 1.00 95.69 473 ASN A N 1
ATOM 3520 C CA . ASN A 1 473 ? -26.126 -4.056 6.807 1.00 95.69 473 ASN A CA 1
ATOM 3521 C C . ASN A 1 473 ? -26.492 -5.547 6.755 1.00 95.69 473 ASN A C 1
ATOM 3523 O O . ASN A 1 473 ? -26.275 -6.226 5.752 1.00 95.69 473 ASN A O 1
ATOM 3527 N N . THR A 1 474 ? -27.055 -6.057 7.845 1.00 96.75 474 THR A N 1
ATOM 3528 C CA . THR A 1 474 ? -27.480 -7.449 8.032 1.00 96.75 474 THR A CA 1
ATOM 3529 C C . THR A 1 474 ? -28.571 -7.545 9.112 1.00 96.75 474 THR A C 1
ATOM 3531 O O . THR A 1 474 ? -29.134 -6.542 9.546 1.00 96.75 474 THR A O 1
ATOM 3534 N N . ASN A 1 475 ? -28.887 -8.759 9.559 1.00 95.12 475 ASN A N 1
ATOM 3535 C CA . ASN A 1 475 ? -29.792 -9.042 10.666 1.00 95.12 475 ASN A CA 1
ATOM 3536 C C . ASN A 1 475 ? -29.230 -8.518 12.002 1.00 95.12 475 ASN A C 1
ATOM 3538 O O . ASN A 1 475 ? -28.065 -8.747 12.324 1.00 95.12 475 ASN A O 1
ATOM 3542 N N . ALA A 1 476 ? -30.063 -7.870 12.822 1.00 91.94 476 ALA A N 1
ATOM 3543 C CA . ALA A 1 476 ? -29.640 -7.343 14.125 1.00 91.94 476 ALA A CA 1
ATOM 3544 C C . ALA A 1 476 ? -29.175 -8.448 15.087 1.00 91.94 476 ALA A C 1
ATOM 3546 O O . ALA A 1 476 ? -28.245 -8.248 15.861 1.00 91.94 476 ALA A O 1
ATOM 3547 N N . GLU A 1 477 ? -29.769 -9.639 14.994 1.00 91.38 477 GLU A N 1
ATOM 3548 C CA . GLU A 1 477 ? -29.391 -10.811 15.785 1.00 91.38 477 GLU A CA 1
ATOM 3549 C C . GLU A 1 477 ? -28.010 -11.367 15.416 1.00 91.38 477 GLU A C 1
ATOM 3551 O O . GLU A 1 477 ? -27.440 -12.136 16.188 1.00 91.38 477 GLU A O 1
ATOM 3556 N N . ALA A 1 478 ? -27.478 -11.009 14.243 1.00 90.25 478 ALA A N 1
ATOM 3557 C CA . ALA A 1 478 ? -26.131 -11.384 13.833 1.00 90.25 478 ALA A CA 1
ATOM 3558 C C . ALA A 1 478 ? -25.056 -10.442 14.400 1.00 90.25 478 ALA A C 1
ATOM 3560 O O . ALA A 1 478 ? -23.896 -10.840 14.439 1.00 90.25 478 ALA A O 1
ATOM 3561 N N . LEU A 1 479 ? -25.438 -9.236 14.851 1.00 89.19 479 LEU A N 1
ATOM 3562 C CA . LEU A 1 479 ? -24.550 -8.192 15.388 1.00 89.19 479 LEU A CA 1
ATOM 3563 C C . LEU A 1 479 ? -24.956 -7.740 16.810 1.00 89.19 479 LEU A C 1
ATOM 3565 O O . LEU A 1 479 ? -25.206 -6.550 17.043 1.00 89.19 479 LEU A O 1
ATOM 3569 N N . PRO A 1 480 ? -25.074 -8.666 17.781 1.00 82.12 480 PRO A N 1
ATOM 3570 C CA . PRO A 1 480 ? -25.575 -8.348 19.116 1.00 82.12 480 PRO A CA 1
ATOM 3571 C C . PRO A 1 480 ? -24.714 -7.328 19.876 1.00 82.12 480 PRO A C 1
ATOM 3573 O O . PRO A 1 480 ? -25.255 -6.599 20.707 1.00 82.12 480 PRO A O 1
ATOM 3576 N N . SER A 1 481 ? -23.407 -7.228 19.600 1.00 73.50 481 SER A N 1
ATOM 3577 C CA . SER A 1 481 ? -22.520 -6.276 20.279 1.00 73.50 481 SER A CA 1
ATOM 3578 C C . SER A 1 481 ? -22.732 -4.832 19.821 1.00 73.50 481 SER A C 1
ATOM 3580 O O . SER A 1 481 ? -22.297 -3.907 20.504 1.00 73.50 481 SER A O 1
ATOM 3582 N N . LEU A 1 482 ? -23.363 -4.626 18.661 1.00 78.00 482 LEU A N 1
ATOM 3583 C CA . LEU A 1 482 ? -23.564 -3.311 18.043 1.00 78.00 482 LEU A CA 1
ATOM 3584 C C . LEU A 1 482 ? -25.024 -2.838 18.118 1.00 78.00 482 LEU A C 1
ATOM 3586 O O . LEU A 1 482 ? -25.326 -1.701 17.763 1.00 78.00 482 LEU A O 1
ATOM 3590 N N . GLY A 1 483 ? -25.934 -3.682 18.616 1.00 70.00 483 GLY A N 1
ATOM 3591 C CA . GLY A 1 483 ? -27.320 -3.326 18.941 1.00 70.00 483 GLY A CA 1
ATOM 3592 C C . GLY A 1 483 ? -28.242 -3.062 17.743 1.00 70.00 483 GLY A C 1
ATOM 3593 O O . GLY A 1 483 ? -29.447 -2.905 17.934 1.00 70.00 483 GLY A O 1
ATOM 3594 N N . ALA A 1 484 ? -27.712 -3.038 16.518 1.00 76.88 484 ALA A N 1
ATOM 3595 C CA . ALA A 1 484 ? -28.465 -2.894 15.279 1.00 76.88 484 ALA A CA 1
ATOM 3596 C C . ALA A 1 484 ? -27.764 -3.628 14.127 1.00 76.88 484 ALA A C 1
ATOM 3598 O O . ALA A 1 484 ? -26.541 -3.651 14.038 1.00 76.88 484 ALA A O 1
ATOM 3599 N N . GLY A 1 485 ? -28.556 -4.198 13.216 1.00 81.81 485 GLY A N 1
ATOM 3600 C CA . GLY A 1 485 ? -28.050 -4.882 12.022 1.00 81.81 485 GLY A CA 1
ATOM 3601 C C . GLY A 1 485 ? -27.507 -3.935 10.949 1.00 81.81 485 GLY A C 1
ATOM 3602 O O . GLY A 1 485 ? -26.809 -4.369 10.042 1.00 81.81 485 GLY A O 1
ATOM 3603 N N . TRP A 1 486 ? -27.801 -2.640 11.069 1.00 93.06 486 TRP A N 1
ATOM 3604 C CA . TRP A 1 486 ? -27.266 -1.576 10.228 1.00 93.06 486 TRP A CA 1
ATOM 3605 C C . TRP A 1 486 ? -26.208 -0.810 11.021 1.00 93.06 486 TRP A C 1
ATOM 3607 O O . TRP A 1 486 ? -26.529 -0.157 12.016 1.00 93.06 486 TRP A O 1
ATOM 3617 N N . VAL A 1 487 ? -24.951 -0.900 10.592 1.00 93.69 487 VAL A N 1
ATOM 3618 C CA . VAL A 1 487 ? -23.794 -0.337 11.293 1.00 93.69 487 VAL A CA 1
ATOM 3619 C C . VAL A 1 487 ? -23.079 0.636 10.371 1.00 93.69 487 VAL A C 1
ATOM 3621 O O . VAL A 1 487 ? -22.490 0.224 9.378 1.00 93.69 487 VAL A O 1
ATOM 3624 N N . ASN A 1 488 ? -23.101 1.923 10.717 1.00 93.81 488 ASN A N 1
ATOM 3625 C CA . ASN A 1 488 ? -22.279 2.944 10.071 1.00 93.81 488 ASN A CA 1
ATOM 3626 C C . ASN A 1 488 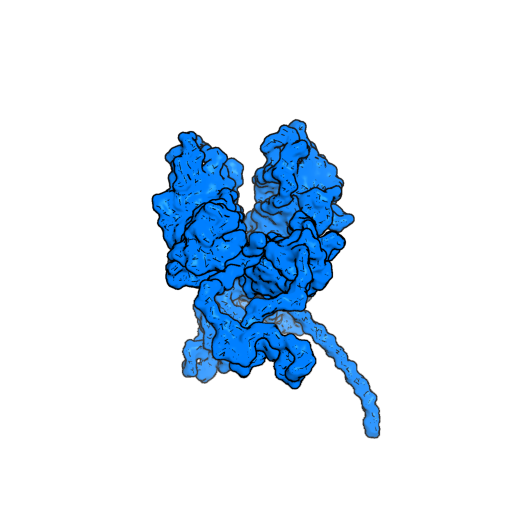? -20.935 3.037 10.795 1.00 93.81 488 ASN A C 1
ATOM 3628 O O . ASN A 1 488 ? -20.888 3.418 11.963 1.00 93.81 488 ASN A O 1
ATOM 3632 N N . LEU A 1 489 ? -19.855 2.704 10.092 1.00 89.62 489 LEU A N 1
ATOM 3633 C CA . LEU A 1 489 ? -18.497 2.642 10.638 1.00 89.62 489 LEU A CA 1
ATOM 3634 C C . LEU A 1 489 ? -17.790 4.001 10.654 1.00 89.62 489 LEU A C 1
ATOM 3636 O O . LEU A 1 489 ? -16.606 4.093 10.967 1.00 89.62 489 LEU A O 1
ATOM 3640 N N . GLY A 1 490 ? -18.531 5.065 10.361 1.00 85.44 490 GLY A N 1
ATOM 3641 C CA . GLY A 1 490 ? -18.083 6.431 10.540 1.00 85.44 490 GLY A CA 1
ATOM 3642 C C . GLY A 1 490 ? -17.680 7.116 9.246 1.00 85.44 490 GLY A C 1
ATOM 3643 O O . GLY A 1 490 ? -17.695 6.555 8.151 1.00 85.44 490 GLY A O 1
ATOM 3644 N N . TYR A 1 491 ? -17.388 8.393 9.418 1.00 86.75 491 TYR A N 1
ATOM 3645 C CA . TYR A 1 491 ? -17.053 9.349 8.378 1.00 86.75 491 TYR A CA 1
ATOM 3646 C C . TYR A 1 491 ? -15.558 9.292 8.055 1.00 86.75 491 TYR A C 1
ATOM 3648 O O . TYR A 1 491 ? -14.743 9.274 8.975 1.00 86.75 491 TYR A O 1
ATOM 3656 N N . GLN A 1 492 ? -15.211 9.315 6.769 1.00 85.50 492 GLN A N 1
ATOM 3657 C CA . GLN A 1 492 ? -13.842 9.397 6.259 1.00 85.50 492 GLN A CA 1
ATOM 3658 C C . GLN A 1 492 ? -13.764 10.286 5.007 1.00 85.50 492 GLN A C 1
ATOM 3660 O O . GLN A 1 492 ? -14.785 10.584 4.382 1.00 85.50 492 GLN A O 1
ATOM 3665 N N . ALA A 1 493 ? -12.536 10.682 4.646 1.00 81.00 493 ALA A N 1
ATOM 3666 C CA . ALA A 1 493 ? -12.187 11.388 3.404 1.00 81.00 493 ALA A CA 1
ATOM 3667 C C . ALA A 1 493 ? -13.050 12.623 3.095 1.00 81.00 493 ALA A C 1
ATOM 3669 O O . ALA A 1 493 ? -13.479 12.835 1.963 1.00 81.00 493 ALA A O 1
ATOM 3670 N N . GLY A 1 494 ? -13.326 13.442 4.109 1.00 82.31 494 GLY A N 1
ATOM 3671 C CA . GLY A 1 494 ? -14.075 14.668 3.883 1.00 82.31 494 GLY A CA 1
ATOM 3672 C C . GLY A 1 494 ? -13.220 15.818 3.385 1.00 82.31 494 GLY A C 1
ATOM 3673 O O . GLY A 1 494 ? -12.085 16.005 3.830 1.00 82.31 494 GLY A O 1
ATOM 3674 N N . TRP A 1 495 ? -13.783 16.599 2.471 1.00 80.44 495 TRP A N 1
ATOM 3675 C CA . TRP A 1 495 ? -13.038 17.560 1.670 1.00 80.44 495 TRP A CA 1
ATOM 3676 C C . TRP A 1 495 ? -13.819 18.857 1.419 1.00 80.44 495 TRP A C 1
ATOM 3678 O O . TRP A 1 495 ? -15.050 18.881 1.352 1.00 80.44 495 TRP A O 1
ATOM 3688 N N . SER A 1 496 ? -13.076 19.948 1.240 1.00 76.00 496 SER A N 1
ATOM 3689 C CA . SER A 1 496 ? -13.544 21.237 0.728 1.00 76.00 496 SER A CA 1
ATOM 3690 C C . SER A 1 496 ? -12.546 21.775 -0.303 1.00 76.00 496 SER A C 1
ATOM 3692 O O . SER A 1 496 ? -11.370 21.417 -0.267 1.00 76.00 496 SER A O 1
ATOM 3694 N N . GLN A 1 497 ? -12.961 22.702 -1.174 1.00 71.44 497 GLN A N 1
ATOM 3695 C CA . GLN A 1 497 ? -12.058 23.291 -2.183 1.00 71.44 497 GLN A CA 1
ATOM 3696 C C . GLN A 1 497 ? -10.781 23.917 -1.590 1.00 71.44 497 GLN A C 1
ATOM 3698 O O . GLN A 1 497 ? -9.750 23.949 -2.258 1.00 71.44 497 GLN A O 1
ATOM 3703 N N . ASN A 1 498 ? -10.813 24.379 -0.334 1.00 72.25 498 ASN A N 1
ATOM 3704 C CA . ASN A 1 498 ? -9.641 24.959 0.333 1.00 72.25 498 ASN A CA 1
ATOM 3705 C C . ASN A 1 498 ? -8.537 23.930 0.612 1.00 72.25 498 ASN A C 1
ATOM 3707 O O . ASN A 1 498 ? -7.390 24.315 0.815 1.00 72.25 498 ASN A O 1
ATOM 3711 N N . ASN A 1 499 ? -8.868 22.638 0.606 1.00 62.59 499 ASN A N 1
ATOM 3712 C CA . ASN A 1 499 ? -7.905 21.564 0.822 1.00 62.59 499 ASN A CA 1
ATOM 3713 C C . ASN A 1 499 ? -7.057 21.255 -0.424 1.00 62.59 499 ASN A C 1
ATOM 3715 O O . ASN A 1 499 ? -6.117 20.472 -0.322 1.00 62.59 499 ASN A O 1
ATOM 3719 N N . GLY A 1 500 ? -7.365 21.860 -1.578 1.00 70.69 500 GLY A N 1
ATOM 3720 C CA . GLY A 1 500 ? -6.642 21.613 -2.824 1.00 70.69 500 GLY A CA 1
ATOM 3721 C C . GLY A 1 500 ? -6.955 20.255 -3.459 1.00 70.69 500 GLY A C 1
ATOM 3722 O O . GLY A 1 500 ? -7.802 19.498 -2.979 1.00 70.69 500 GLY A O 1
ATOM 3723 N N . ASP A 1 501 ? -6.271 19.964 -4.565 1.00 69.88 501 ASP A N 1
ATOM 3724 C CA . ASP A 1 501 ? -6.300 18.642 -5.195 1.00 69.88 501 ASP A CA 1
ATOM 3725 C C . ASP A 1 501 ? -5.564 17.654 -4.285 1.00 69.88 501 ASP A C 1
ATOM 3727 O O . ASP A 1 501 ? -4.399 17.879 -3.945 1.00 69.88 501 ASP A O 1
ATOM 3731 N N . ARG A 1 502 ? -6.215 16.559 -3.889 1.00 64.12 502 ARG A N 1
ATOM 3732 C CA . ARG A 1 502 ? -5.576 15.532 -3.056 1.00 64.12 502 ARG A CA 1
ATOM 3733 C C . ARG A 1 502 ? -6.227 14.167 -3.215 1.00 64.12 502 ARG A C 1
ATOM 3735 O O . ARG A 1 502 ? -7.386 14.065 -3.611 1.00 64.12 502 ARG A O 1
ATOM 3742 N N . THR A 1 503 ? -5.480 13.138 -2.834 1.00 69.94 503 THR A N 1
ATOM 3743 C CA . THR A 1 503 ? -5.972 11.767 -2.714 1.00 69.94 503 THR A CA 1
ATOM 3744 C C . THR A 1 503 ? -5.840 11.309 -1.269 1.00 69.94 503 THR A C 1
ATOM 3746 O O . THR A 1 503 ? -4.734 11.314 -0.732 1.00 69.94 503 THR A O 1
ATOM 3749 N N . ASP A 1 504 ? -6.956 10.907 -0.668 1.00 63.69 504 ASP A N 1
ATOM 3750 C CA . ASP A 1 504 ? -7.054 10.400 0.698 1.00 63.69 504 ASP A CA 1
ATOM 3751 C C . ASP A 1 504 ? -7.323 8.891 0.672 1.00 63.69 504 ASP A C 1
ATOM 3753 O O . ASP A 1 504 ? -8.205 8.444 -0.055 1.00 63.69 504 ASP A O 1
ATOM 3757 N N . THR A 1 505 ? -6.649 8.094 1.501 1.00 77.75 505 THR A N 1
ATOM 3758 C CA . THR A 1 505 ? -7.037 6.687 1.702 1.00 77.75 505 THR A CA 1
ATOM 3759 C C . THR A 1 505 ? -8.042 6.600 2.850 1.00 77.75 505 THR A C 1
ATOM 3761 O O . THR A 1 505 ? -7.675 6.614 4.028 1.00 77.75 505 THR A O 1
ATOM 3764 N N . ALA A 1 506 ? -9.330 6.502 2.525 1.00 77.12 506 ALA A N 1
ATOM 3765 C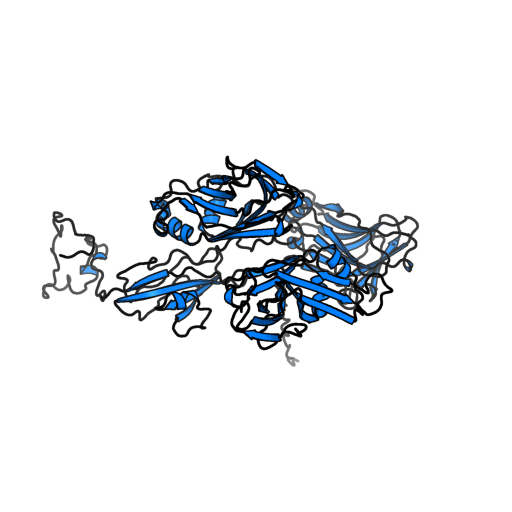 CA . ALA A 1 506 ? -10.378 6.275 3.514 1.00 77.12 506 ALA A CA 1
ATOM 3766 C C . ALA A 1 506 ? -10.262 4.850 4.064 1.00 77.12 506 ALA A C 1
ATOM 3768 O O . ALA A 1 506 ? -10.265 3.904 3.284 1.00 77.12 506 ALA A O 1
ATOM 3769 N N . THR A 1 507 ? -10.174 4.689 5.388 1.00 80.19 507 THR A N 1
ATOM 3770 C CA . THR A 1 507 ? -10.082 3.372 6.037 1.00 80.19 507 THR A CA 1
ATOM 3771 C C . THR A 1 507 ? -11.128 3.230 7.134 1.00 80.19 507 THR A C 1
ATOM 3773 O O . THR A 1 507 ? -11.240 4.084 8.012 1.00 80.19 507 THR A O 1
ATOM 3776 N N . TRP A 1 508 ? -11.858 2.118 7.120 1.00 86.44 508 TRP A N 1
ATOM 3777 C CA . TRP A 1 508 ? -12.819 1.751 8.157 1.00 86.44 508 TRP A CA 1
ATOM 3778 C C . TRP A 1 508 ? -12.434 0.425 8.795 1.00 86.44 508 TRP A C 1
ATOM 3780 O O . TRP A 1 508 ? -12.180 -0.552 8.091 1.00 86.44 508 TRP A O 1
ATOM 3790 N N . ASP A 1 509 ? -12.436 0.388 10.125 1.00 80.81 509 ASP A N 1
ATOM 3791 C CA . ASP A 1 509 ? -12.264 -0.837 10.903 1.00 80.81 509 ASP A CA 1
ATOM 3792 C C . ASP A 1 509 ? -13.636 -1.452 11.204 1.00 80.81 509 ASP A C 1
ATOM 3794 O O . ASP A 1 509 ? -14.499 -0.826 11.817 1.00 80.81 509 ASP A O 1
ATOM 3798 N N . TYR A 1 510 ? -13.840 -2.678 10.738 1.00 85.38 510 TYR A N 1
ATOM 3799 C CA . TYR A 1 510 ? -15.027 -3.495 10.946 1.00 85.38 510 TYR A CA 1
ATOM 3800 C C . TYR A 1 510 ? -14.718 -4.772 11.745 1.00 85.38 510 TYR A C 1
ATOM 3802 O O . TYR A 1 510 ? -15.514 -5.713 11.739 1.00 85.38 510 TYR A O 1
ATOM 3810 N N . GLY A 1 511 ? -13.600 -4.834 12.475 1.00 78.19 511 GLY A N 1
ATOM 3811 C CA . GLY A 1 511 ? -13.188 -6.033 13.210 1.00 78.19 511 GLY A CA 1
ATOM 3812 C C . GLY A 1 511 ? -14.237 -6.543 14.203 1.00 78.19 511 GLY A C 1
ATOM 3813 O O . GLY A 1 511 ? -14.484 -7.748 14.275 1.00 78.19 511 GLY A O 1
ATOM 3814 N N . GLN A 1 512 ? -14.935 -5.637 14.897 1.00 77.31 512 GLN A N 1
ATOM 3815 C CA . GLN A 1 512 ? -16.033 -6.019 15.793 1.00 77.31 512 GLN A CA 1
ATOM 3816 C C . GLN A 1 512 ? -17.223 -6.632 15.034 1.00 77.31 512 GLN A C 1
ATOM 3818 O O . GLN A 1 512 ? -17.829 -7.588 15.510 1.00 77.31 512 GLN A O 1
ATOM 3823 N N . VAL A 1 513 ? -17.527 -6.134 13.829 1.00 86.81 513 VAL A N 1
ATOM 3824 C CA . VAL A 1 513 ? -18.581 -6.691 12.965 1.00 86.81 513 VAL A CA 1
ATOM 3825 C C . VAL A 1 513 ? -18.237 -8.132 12.583 1.00 86.81 513 VAL A C 1
ATOM 3827 O O . VAL A 1 513 ? -19.080 -9.018 12.674 1.00 86.81 513 VAL A O 1
ATOM 3830 N N . VAL A 1 514 ? -16.987 -8.394 12.198 1.00 85.69 514 VAL A N 1
ATOM 3831 C CA . VAL A 1 514 ? -16.529 -9.743 11.820 1.00 85.69 514 VAL A CA 1
ATOM 3832 C C . VAL A 1 514 ? -16.558 -10.708 12.994 1.00 85.69 514 VAL A C 1
ATOM 3834 O O . VAL A 1 514 ? -16.964 -11.856 12.811 1.00 85.69 514 VAL A O 1
ATOM 3837 N N . ALA A 1 515 ? -16.166 -10.264 14.189 1.00 74.00 515 ALA A N 1
ATOM 3838 C CA . ALA A 1 515 ? -16.242 -11.084 15.394 1.00 74.00 515 ALA A CA 1
ATOM 3839 C C . ALA A 1 515 ? -17.683 -11.556 15.656 1.00 74.00 515 ALA A C 1
ATOM 3841 O O . ALA A 1 515 ? -17.926 -12.757 15.805 1.00 74.00 515 ALA A O 1
ATOM 3842 N N . ASP A 1 516 ? -18.642 -10.630 15.615 1.00 80.25 516 ASP A N 1
ATOM 3843 C CA . ASP A 1 516 ? -20.061 -10.925 15.806 1.00 80.25 516 ASP A CA 1
ATOM 3844 C C . ASP A 1 516 ? -20.623 -11.833 14.702 1.00 80.25 516 ASP A C 1
ATOM 3846 O O . ASP A 1 516 ? -21.263 -12.845 15.005 1.00 80.25 516 ASP A O 1
ATOM 3850 N N . LEU A 1 517 ? -20.335 -11.530 13.430 1.00 87.38 517 LEU A N 1
ATOM 3851 C CA . LEU A 1 517 ? -20.775 -12.343 12.291 1.00 87.38 517 LEU A CA 1
ATOM 3852 C C . LEU A 1 517 ? -20.222 -13.766 12.357 1.00 87.38 517 LEU A C 1
ATOM 3854 O O . LEU A 1 517 ? -20.931 -14.717 12.033 1.00 87.38 517 LEU A O 1
ATOM 3858 N N . ASN A 1 518 ? -18.961 -13.935 12.757 1.00 82.56 518 ASN A N 1
ATOM 3859 C CA . ASN A 1 518 ? -18.344 -15.253 12.858 1.00 82.56 518 ASN A CA 1
ATOM 3860 C C . ASN A 1 518 ? -18.954 -16.082 13.993 1.00 82.56 518 ASN A C 1
ATOM 3862 O O . ASN A 1 518 ? -19.189 -17.275 13.794 1.00 82.56 518 ASN A O 1
ATOM 3866 N N . ALA A 1 519 ? -19.287 -15.457 15.125 1.00 78.38 519 ALA A N 1
ATOM 3867 C CA . ALA A 1 519 ? -19.967 -16.121 16.235 1.00 78.38 519 ALA A CA 1
ATOM 3868 C C . ALA A 1 519 ? -21.444 -16.443 15.929 1.00 78.38 519 ALA A C 1
ATOM 3870 O O . ALA A 1 519 ? -21.957 -17.479 16.348 1.00 78.38 519 ALA A O 1
ATOM 3871 N N . ASN A 1 520 ? -22.126 -15.585 15.165 1.00 84.44 520 ASN A N 1
ATOM 3872 C CA . ASN A 1 520 ? -23.576 -15.645 14.954 1.00 84.44 520 ASN A CA 1
ATOM 3873 C C . ASN A 1 520 ? -23.969 -15.931 13.498 1.00 84.44 520 ASN A C 1
ATOM 3875 O O . ASN A 1 520 ? -25.076 -15.602 13.076 1.00 84.44 520 ASN A O 1
ATOM 3879 N N . TRP A 1 521 ? -23.095 -16.579 12.720 1.00 91.00 521 TRP A N 1
ATOM 3880 C CA . TRP A 1 521 ? -23.280 -16.748 11.271 1.00 91.00 521 TRP A CA 1
ATOM 3881 C C . TRP A 1 521 ? -24.612 -17.408 10.884 1.00 91.00 521 TRP A C 1
ATOM 3883 O O . TRP A 1 521 ? -25.211 -17.068 9.869 1.00 91.00 521 TRP A O 1
ATOM 3893 N N . SER A 1 522 ? -25.125 -18.313 11.724 1.00 93.06 522 SER A N 1
ATOM 3894 C CA . SER A 1 522 ? -26.429 -18.967 11.519 1.00 93.06 522 SER A CA 1
ATOM 3895 C C . SER A 1 522 ? -27.629 -18.006 11.515 1.00 93.06 522 SER A C 1
ATOM 3897 O O . SER A 1 522 ? -28.720 -18.401 11.108 1.00 93.06 522 SER A O 1
ATOM 3899 N N . LYS A 1 523 ? -27.450 -16.762 11.973 1.00 94.06 523 LYS A N 1
ATOM 3900 C CA . LYS A 1 523 ? -28.472 -15.706 12.003 1.00 94.06 523 LYS A CA 1
ATOM 3901 C C . LYS A 1 523 ? -28.447 -14.806 10.766 1.00 94.06 523 LYS A C 1
ATOM 3903 O O . LYS A 1 523 ? -29.379 -14.031 10.573 1.00 94.06 523 LYS A O 1
ATOM 3908 N N . VAL A 1 524 ? -27.413 -14.902 9.930 1.00 95.06 524 VAL A N 1
ATOM 3909 C CA . VAL A 1 524 ? -27.240 -14.061 8.741 1.00 95.06 524 VAL A CA 1
ATOM 3910 C C . VAL A 1 524 ? -28.098 -14.603 7.599 1.00 95.06 524 VAL A C 1
ATOM 3912 O O . VAL A 1 524 ? -27.827 -15.668 7.049 1.00 95.06 524 VAL A O 1
ATOM 3915 N N . THR A 1 525 ? -29.138 -13.857 7.225 1.00 95.56 525 THR A N 1
ATOM 3916 C CA . THR A 1 525 ? -30.002 -14.165 6.066 1.00 95.56 525 THR A CA 1
ATOM 3917 C C . THR A 1 525 ? -29.706 -13.276 4.858 1.00 95.56 525 THR A C 1
ATOM 3919 O O . THR A 1 525 ? -29.967 -13.673 3.725 1.00 95.56 525 THR A O 1
ATOM 3922 N N . TYR A 1 526 ? -29.116 -12.104 5.096 1.00 96.75 526 TYR A N 1
ATOM 3923 C CA . TYR A 1 526 ? -28.556 -11.204 4.091 1.00 96.75 526 TYR A CA 1
ATOM 3924 C C . TYR A 1 526 ? -27.339 -10.479 4.681 1.00 96.75 526 TYR A C 1
ATOM 3926 O O . TYR A 1 526 ? -27.257 -10.304 5.897 1.00 96.75 526 TYR A O 1
ATOM 3934 N N . LEU A 1 527 ? -26.397 -10.057 3.839 1.00 97.50 527 LEU A N 1
ATOM 3935 C CA . LEU A 1 527 ? -25.245 -9.257 4.250 1.00 97.50 527 LEU A CA 1
ATOM 3936 C C . LEU A 1 527 ? -24.846 -8.333 3.103 1.00 97.50 527 LEU A C 1
ATOM 3938 O O . LEU A 1 527 ? -24.498 -8.800 2.019 1.00 97.50 527 LEU A O 1
ATOM 3942 N N . GLU A 1 528 ? -24.909 -7.032 3.352 1.00 96.75 528 GLU A N 1
ATOM 3943 C CA . GLU A 1 528 ? -24.675 -5.997 2.354 1.00 96.75 528 GLU A CA 1
ATOM 3944 C C . GLU A 1 528 ? -23.643 -4.982 2.845 1.00 96.75 528 GLU A C 1
ATOM 3946 O O . GLU A 1 528 ? -23.686 -4.527 3.991 1.00 96.75 528 GLU A O 1
ATOM 3951 N N . LEU A 1 529 ? -22.724 -4.632 1.952 1.00 97.31 529 LEU A N 1
ATOM 3952 C CA . LEU A 1 529 ? -21.766 -3.549 2.112 1.00 97.31 529 LEU A CA 1
ATOM 3953 C C . LEU A 1 529 ? -22.282 -2.319 1.370 1.00 97.31 529 LEU A C 1
ATOM 3955 O O . LEU A 1 529 ? -22.724 -2.443 0.227 1.00 97.31 529 LEU A O 1
ATOM 3959 N N . GLN A 1 530 ? -22.210 -1.136 1.979 1.00 96.19 530 GLN A N 1
ATOM 3960 C CA . GLN A 1 530 ? -22.611 0.109 1.324 1.00 96.19 530 GLN A CA 1
ATOM 3961 C C . GLN A 1 530 ? -21.567 1.208 1.510 1.00 96.19 530 GLN A C 1
ATOM 3963 O O . GLN A 1 530 ? -21.109 1.459 2.625 1.00 96.19 530 GLN A O 1
ATOM 3968 N N . ILE A 1 531 ? -21.263 1.913 0.423 1.00 95.19 531 ILE A N 1
ATOM 3969 C CA . ILE A 1 531 ? -20.566 3.197 0.436 1.00 95.19 531 ILE A CA 1
ATOM 3970 C C . ILE A 1 531 ? -21.610 4.294 0.283 1.00 95.19 531 ILE A C 1
ATOM 3972 O O . ILE A 1 531 ? -22.420 4.277 -0.650 1.00 95.19 531 ILE A O 1
ATOM 3976 N N . VAL A 1 532 ? -21.609 5.242 1.212 1.00 93.19 532 VAL A N 1
ATOM 3977 C CA . VAL A 1 532 ? -22.608 6.309 1.275 1.00 93.19 532 VAL A CA 1
ATOM 3978 C C . VAL A 1 532 ? -21.916 7.646 1.462 1.00 93.19 532 VAL A C 1
ATOM 3980 O O . VAL A 1 532 ? -21.030 7.782 2.296 1.00 93.19 532 VAL A O 1
ATOM 3983 N N . VAL A 1 533 ? -22.343 8.649 0.705 1.00 89.81 533 VAL A N 1
ATOM 3984 C CA . VAL A 1 533 ? -21.862 10.021 0.845 1.00 89.81 533 VAL A CA 1
ATOM 3985 C C . VAL A 1 533 ? -22.861 10.824 1.655 1.00 89.81 533 VAL A C 1
ATOM 3987 O O . VAL A 1 533 ? -24.071 10.772 1.422 1.00 89.81 533 VAL A O 1
ATOM 3990 N N . ASN A 1 534 ? -22.345 11.595 2.601 1.00 85.50 534 ASN A N 1
ATOM 3991 C CA . ASN A 1 534 ? -23.099 12.593 3.331 1.00 85.50 534 ASN A CA 1
ATOM 3992 C C . ASN A 1 534 ? -22.540 13.979 3.006 1.00 85.50 534 ASN A C 1
ATOM 3994 O O . ASN A 1 534 ? -21.432 14.332 3.401 1.00 85.50 534 ASN A O 1
ATOM 3998 N N . ALA A 1 535 ? -23.332 14.760 2.280 1.00 75.44 535 ALA A N 1
ATOM 3999 C CA . ALA A 1 535 ? -23.021 16.138 1.922 1.00 75.44 535 ALA A CA 1
ATOM 4000 C C . ALA A 1 535 ? -24.242 17.023 2.182 1.00 75.44 535 ALA A C 1
ATOM 4002 O O . ALA A 1 535 ? -24.797 17.676 1.291 1.00 75.44 535 ALA A O 1
ATOM 4003 N N . ASN A 1 536 ? -24.736 16.963 3.418 1.00 69.00 536 ASN A N 1
ATOM 4004 C CA . ASN A 1 536 ? -25.958 17.642 3.809 1.00 69.00 536 ASN A CA 1
ATOM 4005 C C . ASN A 1 536 ? -25.681 19.110 4.165 1.00 69.00 536 ASN A C 1
ATOM 4007 O O . ASN A 1 536 ? -25.403 19.447 5.315 1.00 69.00 536 ASN A O 1
ATOM 4011 N N . SER A 1 537 ? -25.762 19.987 3.162 1.00 68.12 537 SER A N 1
ATOM 4012 C CA . SER A 1 537 ? -25.718 21.437 3.347 1.00 68.12 537 SER A CA 1
ATOM 4013 C C . SER A 1 537 ? -26.988 22.076 2.796 1.00 68.12 537 SER A C 1
ATOM 4015 O O . SER A 1 537 ? -27.310 21.912 1.622 1.00 68.12 537 SER A O 1
ATOM 4017 N N . ALA A 1 538 ? -27.695 22.835 3.637 1.00 66.19 538 ALA A N 1
ATOM 4018 C CA . ALA A 1 538 ? -28.864 23.613 3.220 1.00 66.19 538 ALA A CA 1
ATOM 4019 C C . ALA A 1 538 ? -28.486 24.809 2.323 1.00 66.19 538 ALA A C 1
ATOM 4021 O O . ALA A 1 538 ? -29.318 25.296 1.559 1.00 66.19 538 ALA A O 1
ATOM 4022 N N . ASP A 1 539 ? -27.227 25.248 2.392 1.00 68.25 539 ASP A N 1
ATOM 4023 C CA . ASP A 1 539 ? -26.710 26.424 1.686 1.00 68.25 539 ASP A CA 1
ATOM 4024 C C . ASP A 1 539 ? -26.127 26.079 0.302 1.00 68.25 539 ASP A C 1
ATOM 4026 O O . ASP A 1 539 ? -25.724 26.966 -0.453 1.00 68.25 539 ASP A O 1
ATOM 4030 N N . TYR A 1 540 ? -26.092 24.790 -0.057 1.00 72.75 540 TYR A N 1
ATOM 4031 C CA . TYR A 1 540 ? -25.536 24.307 -1.317 1.00 72.75 540 TYR A CA 1
ATOM 4032 C C . TYR A 1 540 ? -26.457 23.265 -1.969 1.00 72.75 540 TYR A C 1
ATOM 4034 O O . TYR A 1 540 ? -26.714 22.199 -1.417 1.00 72.75 540 TYR A O 1
ATOM 4042 N N . THR A 1 541 ? -26.934 23.567 -3.178 1.00 71.69 541 THR A N 1
ATOM 4043 C CA . THR A 1 541 ? -27.846 22.715 -3.971 1.00 71.69 541 THR A CA 1
ATOM 4044 C C . THR A 1 541 ? -27.164 22.158 -5.227 1.00 71.69 541 THR A C 1
ATOM 4046 O O . THR A 1 541 ? -27.778 22.109 -6.295 1.00 71.69 541 THR A O 1
ATOM 4049 N N . GLY A 1 542 ? -25.865 21.876 -5.141 1.00 75.06 542 GLY A N 1
ATOM 4050 C CA . GLY A 1 542 ? -25.069 21.360 -6.251 1.00 75.06 542 GLY A CA 1
ATOM 4051 C C . GLY A 1 542 ? -24.759 19.877 -6.086 1.00 75.06 542 GLY A C 1
ATOM 4052 O O . GLY A 1 542 ? -25.579 19.108 -5.588 1.00 75.06 542 GLY A O 1
ATOM 4053 N N . TRP A 1 543 ? -23.572 19.483 -6.525 1.00 79.44 543 TRP A N 1
ATOM 4054 C CA . TRP A 1 543 ? -23.151 18.092 -6.536 1.00 79.44 543 TRP A CA 1
ATOM 4055 C C . TRP A 1 543 ? -21.786 17.942 -5.887 1.00 79.44 543 TRP A C 1
ATOM 4057 O O . TRP A 1 543 ? -20.961 18.850 -5.955 1.00 79.44 543 TRP A O 1
ATOM 4067 N N . VAL A 1 544 ? -21.564 16.790 -5.270 1.00 83.19 544 VAL A N 1
ATOM 4068 C CA . VAL A 1 544 ? -20.259 16.346 -4.806 1.00 83.19 544 VAL A CA 1
ATOM 4069 C C . VAL A 1 544 ? -19.637 15.461 -5.863 1.00 83.19 544 VAL A C 1
ATOM 4071 O O . VAL A 1 544 ? -20.261 14.486 -6.284 1.00 83.19 544 VAL A O 1
ATOM 4074 N N . TRP A 1 545 ? -18.413 15.811 -6.246 1.00 88.00 545 TRP A N 1
ATOM 4075 C CA . TRP A 1 545 ? -17.609 15.086 -7.217 1.00 88.00 545 TRP A CA 1
ATOM 4076 C C . TRP A 1 545 ? -16.296 14.623 -6.580 1.00 88.00 545 TRP A C 1
ATOM 4078 O O . TRP A 1 545 ? -15.573 15.438 -5.996 1.00 88.00 545 TRP A O 1
ATOM 4088 N N . PHE A 1 546 ? -16.020 13.324 -6.683 1.00 90.88 546 PHE A N 1
ATOM 4089 C CA . PHE A 1 546 ? -14.769 12.675 -6.299 1.00 90.88 546 PHE A CA 1
ATOM 4090 C C . PHE A 1 546 ? -14.513 11.434 -7.164 1.00 90.88 546 PHE A C 1
ATOM 4092 O O . PHE A 1 546 ? -15.393 10.992 -7.902 1.00 90.88 546 PHE A O 1
ATOM 4099 N N . TYR A 1 547 ? -13.316 10.868 -7.047 1.00 93.62 547 TYR A N 1
ATOM 4100 C CA . TYR A 1 547 ? -12.928 9.629 -7.713 1.00 93.62 547 TYR A CA 1
ATOM 4101 C C . TYR A 1 547 ? -12.598 8.560 -6.673 1.00 93.62 547 TYR A C 1
ATOM 4103 O O . TYR A 1 547 ? -12.038 8.893 -5.632 1.00 93.62 547 TYR A O 1
ATOM 4111 N N . MET A 1 548 ? -12.938 7.302 -6.940 1.00 94.25 548 MET A N 1
ATOM 4112 C CA . MET A 1 548 ? -12.626 6.157 -6.087 1.00 94.25 548 MET A CA 1
ATOM 4113 C C . MET A 1 548 ? -11.755 5.165 -6.838 1.00 94.25 548 MET A C 1
ATOM 4115 O O . MET A 1 548 ? -12.100 4.767 -7.947 1.00 94.25 548 MET A O 1
ATOM 4119 N N . ASP A 1 549 ? -10.692 4.695 -6.208 1.00 85.50 549 ASP A N 1
ATOM 4120 C CA . ASP A 1 549 ? -9.867 3.625 -6.747 1.00 85.50 549 ASP A CA 1
ATOM 4121 C C . ASP A 1 549 ? -9.319 2.740 -5.624 1.00 85.50 549 ASP A C 1
ATOM 4123 O O . ASP A 1 549 ? -9.389 3.086 -4.441 1.00 85.50 549 ASP A O 1
ATOM 4127 N N . ASN A 1 550 ? -8.797 1.574 -5.984 1.00 78.69 550 ASN A N 1
ATOM 4128 C CA . ASN A 1 550 ? -7.966 0.771 -5.112 1.00 78.69 550 ASN A CA 1
ATOM 4129 C C . ASN A 1 550 ? -8.662 0.292 -3.825 1.00 78.69 550 ASN A C 1
ATOM 4131 O O . ASN A 1 550 ? -8.099 0.335 -2.725 1.00 78.69 550 ASN A O 1
ATOM 4135 N N . MET A 1 551 ? -9.911 -0.162 -3.941 1.00 91.00 551 MET A N 1
ATOM 4136 C CA . MET A 1 551 ? -10.676 -0.621 -2.787 1.00 91.00 551 MET A CA 1
ATOM 4137 C C . MET A 1 551 ? -10.215 -2.005 -2.327 1.00 91.00 551 MET A C 1
ATOM 4139 O O . MET A 1 551 ? -10.138 -2.947 -3.118 1.00 91.00 551 MET A O 1
ATOM 4143 N N . ARG A 1 552 ? -9.927 -2.154 -1.031 1.00 84.69 552 ARG A N 1
ATOM 4144 C CA . ARG A 1 552 ? -9.303 -3.355 -0.465 1.00 84.69 552 ARG A CA 1
ATOM 4145 C C . ARG A 1 552 ? -9.890 -3.763 0.870 1.00 84.69 552 ARG A C 1
ATOM 4147 O O . ARG A 1 552 ? -10.282 -2.924 1.674 1.00 84.69 552 ARG A O 1
ATOM 4154 N N . LEU A 1 553 ? -9.857 -5.065 1.124 1.00 86.00 553 LEU A N 1
ATOM 4155 C CA . LEU A 1 553 ? -10.043 -5.666 2.438 1.00 86.00 553 LEU A CA 1
ATOM 4156 C C . LEU A 1 553 ? -8.679 -6.047 3.005 1.00 86.00 553 LEU A C 1
ATOM 4158 O O . LEU A 1 553 ? -7.916 -6.718 2.316 1.00 86.00 553 LEU A O 1
ATOM 4162 N N . SER A 1 554 ? -8.394 -5.651 4.241 1.00 73.56 554 SER A N 1
ATOM 4163 C CA . SER A 1 554 ? -7.097 -5.865 4.891 1.00 73.56 554 SER A CA 1
ATOM 4164 C C . SER A 1 554 ? -7.234 -6.180 6.384 1.00 73.56 554 SER A C 1
ATOM 4166 O O . SER A 1 554 ? -8.327 -6.151 6.958 1.00 73.56 554 SER A O 1
ATOM 4168 N N . GLY A 1 555 ? -6.117 -6.505 7.039 1.00 64.06 555 GLY A N 1
ATOM 4169 C CA . GLY A 1 555 ? -6.085 -6.804 8.476 1.00 64.06 555 GLY A CA 1
ATOM 4170 C C . GLY A 1 555 ? -6.370 -8.266 8.837 1.00 64.06 555 GLY A C 1
ATOM 4171 O O . GLY A 1 555 ? -6.539 -8.581 10.012 1.00 64.06 555 GLY A O 1
ATOM 4172 N N . GLY A 1 556 ? -6.389 -9.178 7.861 1.00 64.06 556 GLY A N 1
ATOM 4173 C CA . GLY A 1 556 ? -6.743 -10.585 8.075 1.00 64.06 556 GLY A CA 1
ATOM 4174 C C . GLY A 1 556 ? -5.706 -11.467 8.759 1.00 64.06 556 GLY A C 1
ATOM 4175 O O . GLY A 1 556 ? -5.877 -12.686 8.865 1.00 64.06 556 GLY A O 1
ATOM 4176 N N . GLY A 1 557 ? -4.619 -10.866 9.232 1.00 62.50 557 GLY A N 1
ATOM 4177 C CA . GLY A 1 557 ? -3.689 -11.548 10.106 1.00 62.50 557 GLY A CA 1
ATOM 4178 C C . GLY A 1 557 ? -4.168 -11.653 11.550 1.00 62.50 557 GLY A C 1
ATOM 4179 O O . GLY A 1 557 ? -3.671 -12.528 12.231 1.00 62.50 557 GLY A O 1
ATOM 4180 N N . ILE A 1 558 ? -5.127 -10.853 12.033 1.00 71.75 558 ILE A N 1
ATOM 4181 C CA . ILE A 1 558 ? -5.460 -10.842 13.469 1.00 71.75 558 ILE A CA 1
ATOM 4182 C C . ILE A 1 558 ? -6.039 -12.169 13.992 1.00 71.75 558 ILE A C 1
ATOM 4184 O O . ILE A 1 558 ? -6.705 -12.919 13.273 1.00 71.75 558 ILE A O 1
ATOM 4188 N N . ALA A 1 559 ? -5.855 -12.414 15.290 1.00 80.06 559 ALA A N 1
ATOM 4189 C CA . ALA A 1 559 ? -6.497 -13.526 15.977 1.00 80.06 559 ALA A CA 1
ATOM 4190 C C . ALA A 1 559 ? -8.018 -13.312 16.121 1.00 80.06 559 ALA A C 1
ATOM 4192 O O . ALA A 1 559 ? -8.487 -12.207 16.402 1.00 80.06 559 ALA A O 1
ATOM 4193 N N . LEU A 1 560 ? -8.793 -14.388 15.964 1.00 78.31 560 LEU A N 1
ATOM 4194 C CA . LEU A 1 560 ? -10.263 -14.391 16.017 1.00 78.31 560 LEU A CA 1
ATOM 4195 C C . LEU A 1 560 ? -10.788 -15.528 16.903 1.00 78.31 560 LEU A C 1
ATOM 4197 O O . LEU A 1 560 ? -10.034 -16.407 17.298 1.00 78.31 560 LEU A O 1
ATOM 4201 N N . ASN A 1 561 ? -12.099 -15.552 17.162 1.00 77.00 561 ASN A N 1
ATOM 4202 C CA . ASN A 1 561 ? -12.800 -16.653 17.843 1.00 77.00 561 ASN A CA 1
ATOM 4203 C C . ASN A 1 561 ? -12.148 -17.086 19.176 1.00 77.00 561 ASN A C 1
ATOM 4205 O O . ASN A 1 561 ? -11.730 -18.240 19.301 1.00 77.00 561 ASN A O 1
ATOM 4209 N N . PRO A 1 562 ? -12.049 -16.182 20.166 1.00 85.94 562 PRO A N 1
ATOM 4210 C CA . PRO A 1 562 ? -11.458 -16.509 21.456 1.00 85.94 562 PRO A CA 1
ATOM 4211 C C . PRO A 1 562 ? -12.260 -17.567 22.213 1.00 85.94 562 PRO A C 1
ATOM 4213 O O . PRO A 1 562 ? -13.492 -17.570 22.191 1.00 85.94 562 PRO A O 1
ATOM 4216 N N . GLN A 1 563 ? -11.546 -18.414 22.941 1.00 88.69 563 GLN A N 1
ATOM 4217 C CA . GLN A 1 563 ? -12.054 -19.288 23.987 1.00 88.69 563 GLN A CA 1
ATOM 4218 C C . GLN A 1 563 ? -11.181 -19.095 25.233 1.00 88.69 563 GLN A C 1
ATOM 4220 O O . GLN A 1 563 ? -9.966 -19.231 25.108 1.00 88.69 563 GLN A O 1
ATOM 4225 N N . PRO A 1 564 ? -11.738 -18.769 26.411 1.00 92.19 564 PRO A N 1
ATOM 4226 C CA . PRO A 1 564 ? -13.144 -18.459 26.671 1.00 92.19 564 PRO A CA 1
ATOM 4227 C C . PRO A 1 564 ? -13.682 -17.339 25.774 1.00 92.19 564 PRO A C 1
ATOM 4229 O O . PRO A 1 564 ? -12.949 -16.417 25.407 1.00 92.19 564 PRO A O 1
ATOM 4232 N N . ALA A 1 565 ? -14.959 -17.443 25.399 1.00 75.75 565 ALA A N 1
ATOM 4233 C CA . ALA A 1 565 ? -15.613 -16.433 24.576 1.00 75.75 565 ALA A CA 1
ATOM 4234 C C . ALA A 1 565 ? -15.516 -15.048 25.234 1.00 75.75 565 ALA A C 1
ATOM 4236 O O . ALA A 1 565 ? -15.545 -14.922 26.459 1.00 75.75 565 ALA A O 1
ATOM 4237 N N . ASN A 1 566 ? -15.420 -13.995 24.421 1.00 82.56 566 ASN A N 1
ATOM 4238 C CA . ASN A 1 566 ? -15.337 -12.634 24.939 1.00 82.56 566 ASN A CA 1
ATOM 4239 C C . ASN A 1 566 ? -16.556 -12.307 25.827 1.00 82.56 566 ASN A C 1
ATOM 4241 O O . ASN A 1 566 ? -17.699 -12.442 25.395 1.00 82.56 566 ASN A O 1
ATOM 4245 N N . GLY A 1 567 ? -16.305 -11.868 27.059 1.00 77.25 567 GLY A N 1
ATOM 4246 C CA . GLY A 1 567 ? -17.316 -11.591 28.078 1.00 77.25 567 GLY A CA 1
ATOM 4247 C C . GLY A 1 567 ? -17.812 -12.814 28.860 1.00 77.25 567 GLY A C 1
ATOM 4248 O O . GLY A 1 567 ? -18.768 -12.675 29.624 1.00 77.25 567 GLY A O 1
ATOM 4249 N N . ALA A 1 568 ? -17.203 -13.995 28.692 1.00 81.50 568 ALA A N 1
ATOM 4250 C CA . ALA A 1 568 ? -17.577 -15.197 29.438 1.00 81.50 568 ALA A CA 1
ATOM 4251 C C . ALA A 1 568 ? -17.445 -14.993 30.957 1.00 81.50 568 ALA A C 1
ATOM 4253 O O . ALA A 1 568 ? -16.523 -14.333 31.439 1.00 81.50 568 ALA A O 1
ATOM 4254 N N . LYS A 1 569 ? -18.372 -15.581 31.714 1.00 89.00 569 LYS A N 1
ATOM 4255 C CA . LYS A 1 569 ? -18.405 -15.565 33.183 1.00 89.00 569 LYS A CA 1
ATOM 4256 C C . LYS A 1 569 ? -18.302 -16.984 33.717 1.00 89.00 569 LYS A C 1
ATOM 4258 O O . LYS A 1 569 ? -18.524 -17.927 32.962 1.00 89.00 569 LYS A O 1
ATOM 4263 N N . ASP A 1 570 ? -17.995 -17.103 35.006 1.00 89.31 570 ASP A N 1
ATOM 4264 C CA . ASP A 1 570 ? -17.931 -18.386 35.709 1.00 89.31 570 ASP A CA 1
ATOM 4265 C C . ASP A 1 570 ? -16.962 -19.371 35.040 1.00 89.31 570 ASP A C 1
ATOM 4267 O O . ASP A 1 570 ? -17.187 -20.575 34.976 1.00 89.31 570 ASP A O 1
ATOM 4271 N N . VAL A 1 571 ? -15.858 -18.838 34.513 1.00 91.75 571 VAL A N 1
ATOM 4272 C CA . VAL A 1 571 ? -14.836 -19.624 33.825 1.00 91.75 571 VAL A CA 1
ATOM 4273 C C . VAL A 1 571 ? -13.964 -20.353 34.851 1.00 91.75 571 VAL A C 1
ATOM 4275 O O . VAL A 1 571 ? -13.568 -19.770 35.862 1.00 91.75 571 VAL A O 1
ATOM 4278 N N . ASN A 1 572 ? -13.643 -21.624 34.600 1.00 90.25 572 ASN A N 1
ATOM 4279 C CA . ASN A 1 572 ? -12.741 -22.388 35.462 1.00 90.25 572 ASN A CA 1
ATOM 4280 C C . ASN A 1 572 ? -11.339 -21.735 35.487 1.00 90.25 572 ASN A C 1
ATOM 4282 O O . ASN A 1 572 ? -10.826 -21.317 34.450 1.00 90.25 572 ASN A O 1
ATOM 4286 N N . VAL A 1 573 ? -10.713 -21.646 36.664 1.00 92.94 573 VAL A N 1
ATOM 4287 C CA . VAL A 1 573 ? -9.346 -21.117 36.835 1.00 92.94 573 VAL A CA 1
ATOM 4288 C C . VAL A 1 573 ? -8.279 -21.940 36.099 1.00 92.94 573 VAL A C 1
ATOM 4290 O O . VAL A 1 573 ? -7.226 -21.398 35.770 1.00 92.94 573 VAL A O 1
ATOM 4293 N N . ASP A 1 574 ? -8.579 -23.199 35.773 1.00 90.00 574 ASP A N 1
ATOM 4294 C CA . ASP A 1 574 ? -7.730 -24.092 34.973 1.00 90.00 574 ASP A CA 1
ATOM 4295 C C . ASP A 1 574 ? -8.041 -24.016 33.462 1.00 90.00 574 ASP A C 1
ATOM 4297 O O . ASP A 1 574 ? -7.635 -24.881 32.684 1.00 90.00 574 ASP A O 1
ATOM 4301 N N . THR A 1 575 ? -8.812 -23.014 33.016 1.00 92.06 575 THR A N 1
ATOM 4302 C CA . THR A 1 575 ? -9.163 -22.871 31.596 1.00 92.06 575 THR A CA 1
ATOM 4303 C C . THR A 1 575 ? -7.926 -22.665 30.727 1.00 92.06 575 THR A C 1
ATOM 4305 O O . THR A 1 575 ? -7.044 -21.864 31.035 1.00 92.06 575 THR A O 1
ATOM 4308 N N . GLN A 1 576 ? -7.926 -23.297 29.556 1.00 95.38 576 GLN A N 1
ATOM 4309 C CA . GLN A 1 576 ? -6.999 -22.963 28.484 1.00 95.38 576 GLN A CA 1
ATOM 4310 C C . GLN A 1 576 ? -7.560 -21.800 27.657 1.00 95.38 576 GLN A C 1
ATOM 4312 O O . GLN A 1 576 ? -8.756 -21.760 27.360 1.00 95.38 576 GLN A O 1
ATOM 4317 N N . LEU A 1 577 ? -6.695 -20.866 27.264 1.00 97.25 577 LEU A N 1
ATOM 4318 C CA . LEU A 1 577 ? -7.010 -19.849 26.268 1.00 97.25 577 LEU A CA 1
ATOM 4319 C C . LEU A 1 577 ? -6.752 -20.424 24.869 1.00 97.25 577 LEU A C 1
ATOM 4321 O O . LEU A 1 577 ? -5.703 -21.018 24.637 1.00 97.25 577 LEU A O 1
ATOM 4325 N N . SER A 1 578 ? -7.660 -20.248 23.915 1.00 93.06 578 SER A N 1
ATOM 4326 C CA . SER A 1 578 ? -7.432 -20.610 22.509 1.00 93.06 578 SER A CA 1
ATOM 4327 C C . SER A 1 578 ? -8.114 -19.645 21.547 1.00 93.06 578 SER A C 1
ATOM 4329 O O . SER A 1 578 ? -9.038 -18.926 21.917 1.00 93.06 578 SER A O 1
ATOM 4331 N N . TRP A 1 579 ? -7.609 -19.571 20.320 1.00 92.44 579 TRP A N 1
ATOM 4332 C CA . TRP A 1 579 ? -8.087 -18.655 19.286 1.00 92.44 579 TRP A CA 1
ATOM 4333 C C . TRP A 1 579 ? -7.920 -19.278 17.896 1.00 92.44 579 TRP A C 1
ATOM 4335 O O . TRP A 1 579 ? -7.291 -20.318 17.714 1.00 92.44 579 TRP A O 1
ATOM 4345 N N . ALA A 1 580 ? -8.475 -18.634 16.878 1.00 81.62 580 ALA A N 1
ATOM 4346 C CA . ALA A 1 580 ? -8.108 -18.851 15.488 1.00 81.62 580 ALA A CA 1
ATOM 4347 C C . ALA A 1 580 ? -6.953 -17.906 15.141 1.00 81.62 580 ALA A C 1
ATOM 4349 O O . ALA A 1 580 ? -7.085 -16.697 15.305 1.00 81.62 580 ALA A O 1
ATOM 4350 N N . GLY A 1 581 ? -5.834 -18.449 14.659 1.00 68.19 581 GLY A N 1
ATOM 4351 C CA . GLY A 1 581 ? -4.568 -17.726 14.513 1.00 68.19 581 GLY A CA 1
ATOM 4352 C C . GLY A 1 581 ? -4.547 -16.536 13.550 1.00 68.19 581 GLY A C 1
ATOM 4353 O O . GLY A 1 581 ? -3.552 -15.835 13.545 1.00 68.19 581 GLY A O 1
ATOM 4354 N N . GLY A 1 582 ? -5.604 -16.285 12.778 1.00 72.19 582 GLY A N 1
ATOM 4355 C CA . GLY A 1 582 ? -5.573 -15.367 11.636 1.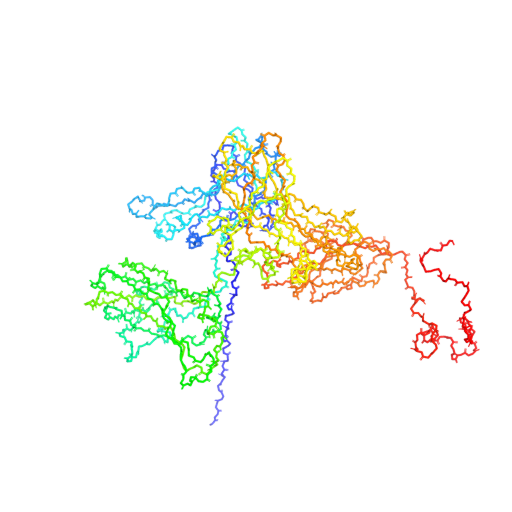00 72.19 582 GLY A CA 1
ATOM 4356 C C . GLY A 1 582 ? -5.029 -16.059 10.386 1.00 72.19 582 GLY A C 1
ATOM 4357 O O . GLY A 1 582 ? -4.204 -16.968 10.471 1.00 72.19 582 GLY A O 1
ATOM 4358 N N . VAL A 1 583 ? -5.528 -15.688 9.204 1.00 64.69 583 VAL A N 1
ATOM 4359 C CA . VAL A 1 583 ? -5.284 -16.448 7.957 1.00 64.69 583 VAL A CA 1
ATOM 4360 C C . VAL A 1 583 ? -3.818 -16.392 7.516 1.00 64.69 583 VAL A C 1
ATOM 4362 O O . VAL A 1 583 ? -3.345 -17.299 6.833 1.00 64.69 583 VAL A O 1
ATOM 4365 N N . PHE A 1 584 ? -3.101 -15.350 7.931 1.00 64.19 584 PHE A N 1
ATOM 4366 C CA . PHE A 1 584 ? -1.731 -15.070 7.505 1.00 64.19 584 PHE A CA 1
ATOM 4367 C C . PHE A 1 584 ? -0.703 -15.143 8.636 1.00 64.19 584 PHE A C 1
ATOM 4369 O O . PHE A 1 584 ? 0.457 -14.808 8.409 1.00 64.19 584 PHE A O 1
ATOM 4376 N N . ALA A 1 585 ? -1.100 -15.557 9.839 1.00 68.38 585 ALA A N 1
ATOM 4377 C CA . ALA A 1 585 ? -0.192 -15.641 10.973 1.00 68.38 585 ALA A CA 1
ATOM 4378 C C . ALA A 1 585 ? 0.750 -16.841 10.855 1.00 68.38 585 ALA A C 1
ATOM 4380 O O . ALA A 1 585 ? 0.311 -17.966 10.614 1.00 68.38 585 ALA A O 1
ATOM 4381 N N . ALA A 1 586 ? 2.039 -16.591 11.056 1.00 76.31 586 ALA A N 1
ATOM 4382 C CA . ALA A 1 586 ? 3.060 -17.616 11.226 1.00 76.31 586 ALA A CA 1
ATOM 4383 C C . ALA A 1 586 ? 3.265 -17.969 12.711 1.00 76.31 586 ALA A C 1
ATOM 4385 O O . ALA A 1 586 ? 3.567 -19.116 13.024 1.00 76.31 586 ALA A O 1
ATOM 4386 N N . SER A 1 587 ? 3.074 -16.999 13.609 1.00 85.69 587 SER A N 1
ATOM 4387 C CA . SER A 1 587 ? 3.153 -17.139 15.068 1.00 85.69 587 SER A CA 1
ATOM 4388 C C . SER A 1 587 ? 2.283 -16.079 15.766 1.00 85.69 587 SER A C 1
ATOM 4390 O O . SER A 1 587 ? 1.539 -15.340 15.112 1.00 85.69 587 SER A O 1
ATOM 4392 N N . HIS A 1 588 ? 2.324 -16.018 17.098 1.00 92.75 588 HIS A N 1
ATOM 4393 C CA . HIS A 1 588 ? 1.450 -15.191 17.931 1.00 92.75 588 HIS A CA 1
ATOM 4394 C C . HIS A 1 588 ? 2.185 -14.580 19.121 1.00 92.75 588 HIS A C 1
ATOM 4396 O O . HIS A 1 588 ? 3.057 -15.197 19.722 1.00 92.75 588 HIS A O 1
ATOM 4402 N N . ASN A 1 589 ? 1.751 -13.391 19.513 1.00 95.44 589 ASN A N 1
ATOM 4403 C CA . ASN A 1 589 ? 2.162 -12.660 20.701 1.00 95.44 589 ASN A CA 1
ATOM 4404 C C . ASN A 1 589 ? 0.934 -12.484 21.602 1.00 95.44 589 ASN A C 1
ATOM 4406 O O . ASN A 1 589 ? 0.012 -11.741 21.270 1.00 95.44 589 ASN A O 1
ATOM 4410 N N . LEU A 1 590 ? 0.898 -13.192 22.728 1.00 97.31 590 LEU A N 1
ATOM 4411 C CA . LEU A 1 590 ? -0.203 -13.175 23.686 1.00 97.31 590 LEU A CA 1
ATOM 4412 C C . LEU A 1 590 ? 0.088 -12.215 24.840 1.00 97.31 590 LEU A C 1
ATOM 4414 O O . LEU A 1 590 ? 1.169 -12.240 25.428 1.00 97.31 590 LEU A O 1
ATOM 4418 N N . TYR A 1 591 ? -0.923 -11.427 25.194 1.00 97.25 591 TYR A N 1
ATOM 4419 C CA . TYR A 1 591 ? -0.932 -10.480 26.303 1.00 97.25 591 TYR A CA 1
ATOM 4420 C C . TYR A 1 591 ? -2.086 -10.835 27.240 1.00 97.25 591 TYR A C 1
ATOM 4422 O O . TYR A 1 591 ? -3.220 -10.940 26.779 1.00 97.25 591 TYR A O 1
ATOM 4430 N N . LEU A 1 592 ? -1.828 -11.005 28.537 1.00 97.56 592 LEU A N 1
ATOM 4431 C CA . LEU A 1 592 ? -2.842 -11.330 29.550 1.00 97.56 592 LEU A CA 1
ATOM 4432 C C . LEU A 1 592 ? -2.628 -10.491 30.815 1.00 97.56 592 LEU A C 1
ATOM 4434 O O . LEU A 1 592 ? -1.526 -10.449 31.355 1.00 97.56 592 LEU A O 1
ATOM 4438 N N . GLY A 1 593 ? -3.683 -9.861 31.326 1.00 96.38 593 GLY A N 1
ATOM 4439 C CA . GLY A 1 593 ? -3.624 -9.064 32.552 1.00 96.38 593 GLY A CA 1
ATOM 4440 C C . GLY A 1 593 ? -5.003 -8.766 33.136 1.00 96.38 593 GLY A C 1
ATOM 4441 O O . GLY A 1 593 ? -6.018 -9.232 32.630 1.00 96.38 593 GLY A O 1
ATOM 4442 N N . THR A 1 594 ? -5.057 -7.978 34.208 1.00 96.06 594 THR A N 1
ATOM 4443 C CA . THR A 1 594 ? -6.310 -7.585 34.892 1.00 96.06 594 THR A CA 1
ATOM 4444 C C . THR A 1 594 ? -6.737 -6.143 34.589 1.00 96.06 594 THR A C 1
ATOM 4446 O O . THR A 1 594 ? -7.756 -5.672 35.088 1.00 96.06 594 THR A O 1
ATOM 4449 N N . SER A 1 595 ? -5.990 -5.441 33.731 1.00 91.81 595 SER A N 1
ATOM 4450 C CA . SER A 1 595 ? -6.302 -4.093 33.247 1.00 91.81 595 SER A CA 1
ATOM 4451 C C . SER A 1 595 ? -6.473 -4.109 31.731 1.00 91.81 595 SER A C 1
ATOM 4453 O O . SER A 1 595 ? -5.527 -4.399 30.997 1.00 91.81 595 SER A O 1
ATOM 4455 N N . SER A 1 596 ? -7.670 -3.766 31.254 1.00 79.75 596 SER A N 1
ATOM 4456 C CA . SER A 1 596 ? -7.975 -3.706 29.820 1.00 79.75 596 SER A CA 1
ATOM 4457 C C . SER A 1 596 ? -7.091 -2.706 29.078 1.00 79.75 596 SER A C 1
ATOM 4459 O O . SER A 1 596 ? -6.610 -3.011 27.992 1.00 79.75 596 SER A O 1
ATOM 4461 N N . GLY A 1 597 ? -6.841 -1.537 29.676 1.00 64.94 597 GLY A N 1
ATOM 4462 C CA . GLY A 1 597 ? -5.993 -0.497 29.098 1.00 64.94 597 GLY A CA 1
ATOM 4463 C C . GLY A 1 597 ? -4.539 -0.944 28.970 1.00 64.94 597 GLY A C 1
ATOM 4464 O O . GLY A 1 597 ? -3.960 -0.797 27.899 1.00 64.94 597 GLY A O 1
ATOM 4465 N N . ALA A 1 598 ? -3.987 -1.569 30.017 1.00 77.50 598 ALA A N 1
ATOM 4466 C CA . ALA A 1 598 ? -2.618 -2.089 29.993 1.00 77.50 598 ALA A CA 1
ATOM 4467 C C . ALA A 1 598 ? -2.457 -3.174 28.918 1.00 77.50 598 ALA A C 1
ATOM 4469 O O . ALA A 1 598 ? -1.547 -3.119 28.093 1.00 77.50 598 ALA A O 1
ATOM 4470 N N . VAL A 1 599 ? -3.407 -4.114 28.850 1.00 80.75 599 VAL A N 1
ATOM 4471 C CA . VAL A 1 599 ? -3.435 -5.157 27.814 1.00 80.75 599 VAL A CA 1
ATOM 4472 C C . VAL A 1 599 ? -3.631 -4.562 26.418 1.00 80.75 599 VAL A C 1
ATOM 4474 O O . VAL A 1 599 ? -3.070 -5.081 25.459 1.00 80.75 599 VAL A O 1
ATOM 4477 N N . ALA A 1 600 ? -4.378 -3.467 26.266 1.00 68.25 600 ALA A N 1
ATOM 4478 C CA . ALA A 1 600 ? -4.564 -2.793 24.982 1.00 68.25 600 ALA A CA 1
ATOM 4479 C C . ALA A 1 600 ? -3.295 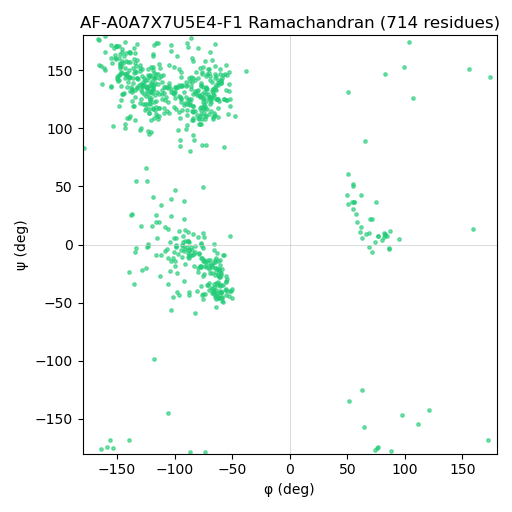-2.076 24.493 1.00 68.25 600 ALA A C 1
ATOM 4481 O O . ALA A 1 600 ? -3.062 -2.022 23.286 1.00 68.25 600 ALA A O 1
ATOM 4482 N N . THR A 1 601 ? -2.464 -1.533 25.385 1.00 71.38 601 THR A N 1
ATOM 4483 C CA . THR A 1 601 ? -1.280 -0.737 25.008 1.00 71.38 601 THR A CA 1
ATOM 4484 C C . THR A 1 601 ? 0.034 -1.507 25.054 1.00 71.38 601 THR A C 1
ATOM 4486 O O . THR A 1 601 ? 0.983 -1.066 24.416 1.00 71.38 601 THR A O 1
ATOM 4489 N N . ALA A 1 602 ? 0.098 -2.646 25.751 1.00 76.94 602 ALA A N 1
ATOM 4490 C CA . ALA A 1 602 ? 1.313 -3.455 25.867 1.00 76.94 602 ALA A CA 1
ATOM 4491 C C . ALA A 1 602 ? 1.921 -3.797 24.495 1.00 76.94 602 ALA A C 1
ATOM 4493 O O . ALA A 1 602 ? 1.184 -4.139 23.560 1.00 76.94 602 ALA A O 1
ATOM 4494 N N . ASN A 1 603 ? 3.251 -3.717 24.391 1.00 82.44 603 ASN A N 1
ATOM 4495 C CA . ASN A 1 603 ? 4.033 -4.082 23.213 1.00 82.44 603 ASN A CA 1
ATOM 4496 C C . ASN A 1 603 ? 5.263 -4.890 23.657 1.00 82.44 603 ASN A C 1
ATOM 4498 O O . ASN A 1 603 ? 6.072 -4.409 24.445 1.00 82.44 603 ASN A O 1
ATOM 4502 N N . GLY A 1 604 ? 5.383 -6.135 23.198 1.00 88.75 604 GLY A N 1
ATOM 4503 C CA . GLY A 1 604 ? 6.326 -7.094 23.789 1.00 88.75 604 GLY A CA 1
ATOM 4504 C C . GLY A 1 604 ? 6.181 -7.211 25.317 1.00 88.75 604 GLY A C 1
ATOM 4505 O O . GLY A 1 604 ? 5.071 -7.266 25.845 1.00 88.75 604 GLY A O 1
ATOM 4506 N N . ASP A 1 605 ? 7.303 -7.205 26.031 1.00 88.56 605 ASP A N 1
ATOM 4507 C CA . ASP A 1 605 ? 7.392 -7.264 27.495 1.00 88.56 605 ASP A CA 1
ATOM 4508 C C . ASP A 1 605 ? 7.437 -5.875 28.172 1.00 88.56 605 ASP A C 1
ATOM 4510 O O . ASP A 1 605 ? 7.876 -5.748 29.315 1.00 88.56 605 ASP A O 1
ATOM 4514 N N . SER A 1 606 ? 6.957 -4.823 27.492 1.00 81.38 606 SER A N 1
ATOM 4515 C CA . SER A 1 606 ? 7.065 -3.425 27.946 1.00 81.38 606 SER A CA 1
ATOM 4516 C C . SER A 1 606 ? 6.345 -3.103 29.262 1.00 81.38 606 SER A C 1
ATOM 4518 O O . SER A 1 606 ? 6.699 -2.129 29.926 1.00 81.38 606 SER A O 1
ATOM 4520 N N . ASP A 1 607 ? 5.296 -3.853 29.611 1.00 85.56 607 ASP A N 1
ATOM 4521 C CA . ASP A 1 607 ? 4.486 -3.629 30.813 1.00 85.56 607 ASP A CA 1
ATOM 4522 C C . ASP A 1 607 ? 4.608 -4.830 31.767 1.00 85.56 607 ASP A C 1
ATOM 4524 O O . ASP A 1 607 ? 4.094 -5.905 31.459 1.00 85.56 607 ASP A O 1
ATOM 4528 N N . PRO A 1 608 ? 5.232 -4.671 32.951 1.00 89.06 608 PRO A N 1
ATOM 4529 C CA . PRO A 1 608 ? 5.429 -5.775 33.889 1.00 89.06 608 PRO A CA 1
ATOM 4530 C C . PRO A 1 608 ? 4.126 -6.271 34.538 1.00 89.06 608 PRO A C 1
ATOM 4532 O O . PRO A 1 608 ? 4.132 -7.323 35.177 1.00 89.06 608 PRO A O 1
ATOM 4535 N N . SER A 1 609 ? 3.021 -5.525 34.421 1.00 89.62 609 SER A N 1
ATOM 4536 C CA . SER A 1 609 ? 1.693 -5.940 34.893 1.00 89.62 609 SER A CA 1
ATOM 4537 C C . SER A 1 609 ? 0.931 -6.801 33.879 1.00 89.62 609 SER A C 1
ATOM 4539 O O . SER A 1 609 ? -0.104 -7.381 34.219 1.00 89.62 609 SER A O 1
ATOM 4541 N N . VAL A 1 610 ? 1.445 -6.913 32.651 1.00 94.81 610 VAL A N 1
ATOM 4542 C CA . VAL A 1 610 ? 0.878 -7.725 31.576 1.00 94.81 610 VAL A CA 1
ATOM 4543 C C . VAL A 1 610 ? 1.801 -8.904 31.313 1.00 94.81 610 VAL A C 1
ATOM 4545 O O . VAL A 1 610 ? 2.984 -8.759 31.021 1.00 94.81 610 VAL A O 1
ATOM 4548 N N . ARG A 1 611 ? 1.251 -10.111 31.380 1.00 95.50 611 ARG A N 1
ATOM 4549 C CA . ARG A 1 611 ? 1.973 -11.314 30.984 1.00 95.50 611 ARG A CA 1
ATOM 4550 C C . ARG A 1 611 ? 2.072 -11.365 29.464 1.00 95.50 611 ARG A C 1
ATOM 4552 O O . ARG A 1 611 ? 1.046 -11.471 28.797 1.00 95.50 611 ARG A O 1
ATOM 4559 N N . PHE A 1 612 ? 3.300 -11.332 28.956 1.00 96.19 612 PHE A N 1
ATOM 4560 C CA . PHE A 1 612 ? 3.628 -11.448 27.538 1.00 96.19 612 PHE A CA 1
ATOM 4561 C C . PHE A 1 612 ? 4.218 -12.825 27.210 1.00 96.19 612 PHE A C 1
ATOM 4563 O O . PHE A 1 612 ? 5.090 -13.311 27.933 1.00 96.19 612 PHE A O 1
ATOM 4570 N N . VAL A 1 613 ? 3.748 -13.452 26.127 1.00 96.12 613 VAL A N 1
ATOM 4571 C CA . VAL A 1 613 ? 4.242 -14.754 25.654 1.00 96.12 613 VAL A CA 1
ATOM 4572 C C . VAL A 1 613 ? 4.208 -14.825 24.127 1.00 96.12 613 VAL A C 1
ATOM 4574 O O . VAL A 1 613 ? 3.161 -14.600 23.530 1.00 96.12 613 VAL A O 1
ATOM 4577 N N . THR A 1 614 ? 5.317 -15.213 23.498 1.00 95.12 614 THR A N 1
ATOM 4578 C CA . THR A 1 614 ? 5.353 -15.574 22.069 1.00 95.12 614 THR A CA 1
ATOM 4579 C C . THR A 1 614 ? 5.093 -17.070 21.885 1.00 95.12 614 THR A C 1
ATOM 4581 O O . THR A 1 614 ? 5.620 -17.892 22.637 1.00 95.12 614 THR A O 1
ATOM 4584 N N . LEU A 1 615 ? 4.260 -17.426 20.910 1.00 92.81 615 LEU A N 1
ATOM 4585 C CA . LEU A 1 615 ? 3.734 -18.772 20.695 1.00 92.81 615 LEU A CA 1
ATOM 4586 C C . LEU A 1 615 ? 3.685 -19.093 19.198 1.00 92.81 615 LEU A C 1
ATOM 4588 O O . LEU A 1 615 ? 3.251 -18.267 18.407 1.00 92.81 615 LEU A O 1
ATOM 4592 N N . ASP A 1 616 ? 4.042 -20.319 18.817 1.00 87.69 616 ASP A N 1
ATOM 4593 C CA . ASP A 1 616 ? 3.866 -20.811 17.436 1.00 87.69 616 ASP A CA 1
ATOM 4594 C C . ASP A 1 616 ? 2.477 -21.445 17.208 1.00 87.69 616 ASP A C 1
ATOM 4596 O O . ASP A 1 616 ? 2.113 -21.812 16.093 1.00 87.69 616 ASP A O 1
ATOM 4600 N N . GLY A 1 617 ? 1.709 -21.639 18.285 1.00 87.50 617 GLY A N 1
ATOM 4601 C CA . GLY A 1 617 ? 0.408 -22.304 18.280 1.00 87.50 617 GLY A CA 1
ATOM 4602 C C . GLY A 1 617 ? -0.734 -21.381 18.693 1.00 87.50 617 GLY A C 1
ATOM 4603 O O . GLY A 1 617 ? -0.524 -20.271 19.166 1.00 87.50 617 GLY A O 1
ATOM 4604 N N . THR A 1 618 ? -1.963 -21.882 18.572 1.00 93.19 618 THR A N 1
ATOM 4605 C CA . THR A 1 618 ? -3.198 -21.112 18.797 1.00 93.19 618 THR A CA 1
ATOM 4606 C C . THR A 1 618 ? -3.886 -21.399 20.137 1.00 93.19 618 THR A C 1
ATOM 4608 O O . THR A 1 618 ? -5.103 -21.247 20.277 1.00 93.19 618 THR A O 1
ATOM 4611 N N . SER A 1 619 ? -3.116 -21.856 21.126 1.00 94.69 619 SER A N 1
ATOM 4612 C CA . SER A 1 619 ? -3.592 -22.142 22.480 1.00 94.69 619 SER A CA 1
ATOM 4613 C C . SER A 1 619 ? -2.529 -21.824 23.523 1.00 94.69 619 SER A C 1
ATOM 4615 O O . SER A 1 619 ? -1.341 -22.043 23.286 1.00 94.69 619 SER A O 1
ATOM 4617 N N . PHE A 1 620 ? -2.960 -21.398 24.702 1.00 96.75 620 PHE A N 1
ATOM 4618 C CA . PHE A 1 620 ? -2.100 -21.045 25.817 1.00 96.75 620 PHE A CA 1
ATOM 4619 C C . PHE A 1 620 ? -2.752 -21.425 27.144 1.00 96.75 620 PHE A C 1
ATOM 4621 O O . PHE A 1 620 ? -3.899 -21.067 27.397 1.00 96.75 620 PHE A O 1
ATOM 4628 N N . ASP A 1 621 ? -2.016 -22.131 27.998 1.00 95.62 621 ASP A N 1
ATOM 4629 C CA . ASP A 1 621 ? -2.426 -22.363 29.381 1.00 95.62 621 ASP A CA 1
ATOM 4630 C C . ASP A 1 621 ? -1.892 -21.216 30.256 1.00 95.62 621 ASP A C 1
ATOM 4632 O O . ASP A 1 621 ? -0.670 -21.092 30.425 1.00 95.62 621 ASP A O 1
ATOM 4636 N N . PRO A 1 622 ? -2.773 -20.349 30.790 1.00 93.69 622 PRO A N 1
ATOM 4637 C CA . PRO A 1 622 ? -2.344 -19.294 31.679 1.00 93.69 622 PRO A CA 1
ATOM 4638 C C . PRO A 1 622 ? -1.743 -19.875 32.958 1.00 93.69 622 PRO A C 1
ATOM 4640 O O . PRO A 1 622 ? -0.676 -19.408 33.343 1.00 93.69 622 PRO A O 1
ATOM 4643 N N . ASN A 1 623 ? -2.330 -20.914 33.552 1.00 85.75 623 ASN A N 1
ATOM 4644 C CA . ASN A 1 623 ? -1.999 -21.456 34.871 1.00 85.75 623 ASN A CA 1
ATOM 4645 C C . ASN A 1 623 ? -1.953 -20.390 35.997 1.00 85.75 623 ASN A C 1
ATOM 4647 O O . ASN A 1 623 ? -1.308 -19.342 35.899 1.00 85.75 623 ASN A O 1
ATOM 4651 N N . GLY A 1 624 ? -2.624 -20.663 37.115 1.00 85.38 624 GLY A N 1
ATOM 4652 C CA . GLY A 1 624 ? -2.636 -19.756 38.265 1.00 85.38 624 GLY A CA 1
ATOM 4653 C C . GLY A 1 624 ? -3.519 -18.522 38.071 1.00 85.38 624 GLY A C 1
ATOM 4654 O O . GLY A 1 624 ? -3.164 -17.437 38.533 1.00 85.38 624 GLY A O 1
ATOM 4655 N N . LEU A 1 625 ? -4.659 -18.673 37.389 1.00 94.75 625 LEU A N 1
ATOM 4656 C CA . LEU A 1 625 ? -5.715 -17.665 37.435 1.00 94.75 625 LEU A CA 1
ATOM 4657 C C . LEU A 1 625 ? -6.317 -17.618 38.847 1.00 94.75 625 LEU A C 1
ATOM 4659 O O . LEU A 1 625 ? -6.529 -18.647 39.487 1.00 94.75 625 LEU A O 1
ATOM 4663 N N . GLU A 1 626 ? -6.606 -16.419 39.338 1.00 95.12 626 GLU A N 1
ATOM 4664 C CA . GLU A 1 626 ? -7.273 -16.235 40.624 1.00 95.12 626 GLU A CA 1
ATOM 4665 C C . GLU A 1 626 ? -8.786 -16.427 40.476 1.00 95.12 626 GLU A C 1
ATOM 4667 O O . GLU A 1 626 ? -9.361 -16.112 39.432 1.00 95.12 626 GLU A O 1
ATOM 46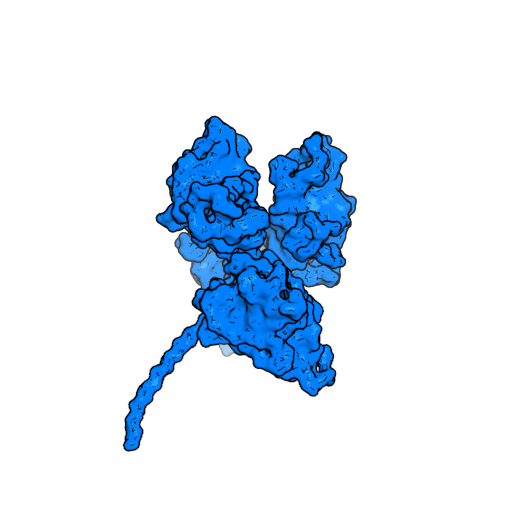72 N N . PHE A 1 627 ? -9.441 -16.928 41.525 1.00 94.19 627 PHE A N 1
ATOM 4673 C CA . PHE A 1 627 ? -10.900 -17.038 41.581 1.00 94.19 627 PHE A CA 1
ATOM 4674 C C . PHE A 1 627 ? -11.563 -15.659 41.581 1.00 94.19 627 PHE A C 1
ATOM 4676 O O . PHE A 1 627 ? -11.054 -14.725 42.198 1.00 94.19 627 PHE A O 1
ATOM 4683 N N . ASN A 1 628 ? -12.748 -15.562 40.974 1.00 94.81 628 ASN A N 1
ATOM 4684 C CA . ASN A 1 628 ? -13.562 -14.344 40.947 1.00 94.81 628 ASN A CA 1
ATOM 4685 C C . ASN A 1 628 ? -12.825 -13.099 40.410 1.00 94.81 628 ASN A C 1
ATOM 4687 O O . ASN A 1 628 ? -13.036 -11.981 40.889 1.00 94.81 628 ASN A O 1
ATOM 4691 N N . THR A 1 629 ? -11.965 -13.289 39.411 1.00 96.69 629 THR A N 1
ATOM 4692 C CA . THR A 1 629 ? -11.128 -12.236 38.832 1.00 96.69 629 THR A CA 1
ATOM 4693 C C . THR A 1 629 ? -11.460 -12.053 37.358 1.00 96.69 629 THR A C 1
ATOM 4695 O O . THR A 1 629 ? -11.592 -13.015 36.598 1.00 96.69 629 THR A O 1
ATOM 4698 N N . GLN A 1 630 ? -11.612 -10.795 36.940 1.00 96.56 630 GLN A N 1
ATOM 4699 C CA . GLN A 1 630 ? -11.760 -10.453 35.531 1.00 96.56 630 GLN A CA 1
ATOM 4700 C C . GLN A 1 630 ? -10.382 -10.305 34.888 1.00 96.56 630 GLN A C 1
ATOM 4702 O O . GLN A 1 630 ? -9.557 -9.506 35.332 1.00 96.56 630 GLN A O 1
ATOM 4707 N N . TYR A 1 631 ? -10.169 -11.055 33.816 1.00 97.06 631 TYR A N 1
ATOM 4708 C CA . TYR A 1 631 ? -8.970 -10.998 33.001 1.00 97.06 631 TYR A CA 1
ATOM 4709 C C . TYR A 1 631 ? -9.284 -10.394 31.639 1.00 97.06 631 TYR A C 1
ATOM 4711 O O . TYR A 1 631 ? -10.357 -10.608 31.073 1.00 97.06 631 TYR A O 1
ATOM 4719 N N . PHE A 1 632 ? -8.313 -9.662 31.112 1.00 94.69 632 PHE A N 1
ATOM 4720 C CA . PHE A 1 632 ? -8.285 -9.119 29.766 1.00 94.69 632 PHE A CA 1
ATOM 4721 C C . PHE A 1 632 ? -7.114 -9.740 29.025 1.00 94.69 632 PHE A C 1
ATOM 4723 O O . PHE A 1 632 ? -6.031 -9.902 29.591 1.00 94.69 632 PHE A O 1
ATOM 4730 N N . TRP A 1 633 ? -7.320 -10.085 27.763 1.00 96.81 633 TRP A N 1
ATOM 4731 C CA . TRP A 1 633 ? -6.277 -10.686 26.955 1.00 96.81 633 TRP A CA 1
ATOM 4732 C C . TRP A 1 633 ? -6.391 -10.297 25.491 1.00 96.81 633 TRP A C 1
ATOM 4734 O O . TRP A 1 633 ? -7.467 -9.971 24.998 1.00 96.81 633 TRP A O 1
ATOM 4744 N N . ARG A 1 634 ? -5.252 -10.290 24.812 1.00 93.25 634 ARG A N 1
ATOM 4745 C CA . ARG A 1 634 ? -5.103 -9.913 23.407 1.00 93.25 634 ARG A CA 1
ATOM 4746 C C . ARG A 1 634 ? -4.116 -10.874 22.772 1.00 93.25 634 ARG A C 1
ATOM 4748 O O . ARG A 1 634 ? -3.140 -11.255 23.418 1.00 93.25 634 ARG A O 1
ATOM 4755 N N . VAL A 1 635 ? -4.349 -11.237 21.519 1.00 93.81 635 VAL A N 1
ATOM 4756 C CA . VAL A 1 635 ? -3.373 -11.993 20.737 1.00 93.81 635 VAL A CA 1
ATOM 4757 C C . VAL A 1 635 ? -3.070 -11.245 19.457 1.00 93.81 635 VAL A C 1
ATOM 4759 O O . VAL A 1 635 ? -3.948 -11.056 18.617 1.00 93.81 635 VAL A O 1
ATOM 4762 N N . ASP A 1 636 ? -1.815 -10.852 19.313 1.00 89.81 636 ASP A N 1
ATOM 4763 C CA . ASP A 1 636 ? -1.305 -10.269 18.088 1.00 89.81 636 ASP A CA 1
ATOM 4764 C C . ASP A 1 636 ? -0.742 -11.395 17.236 1.00 89.81 636 ASP A C 1
ATOM 4766 O O . ASP A 1 636 ? 0.012 -12.239 17.715 1.00 89.81 636 ASP A O 1
ATOM 4770 N N . ALA A 1 637 ? -1.122 -11.438 15.974 1.00 79.62 637 ALA A N 1
ATOM 4771 C CA . ALA A 1 637 ? -0.546 -12.388 15.045 1.00 79.62 637 ALA A CA 1
ATOM 4772 C C . ALA A 1 637 ? 0.736 -11.836 14.447 1.00 79.62 637 ALA A C 1
ATOM 4774 O O . ALA A 1 637 ? 0.836 -10.648 14.156 1.00 79.62 637 ALA A O 1
ATOM 4775 N N . VAL A 1 638 ? 1.695 -12.715 14.213 1.00 78.56 638 VAL A N 1
ATOM 4776 C CA . VAL A 1 638 ? 3.022 -12.366 13.728 1.00 78.56 638 VAL A CA 1
ATOM 4777 C C . VAL A 1 638 ? 3.307 -13.166 12.468 1.00 78.56 638 VAL A C 1
ATOM 4779 O O . VAL A 1 638 ? 3.022 -14.358 12.380 1.00 78.56 638 VAL A O 1
ATOM 4782 N N . ASN A 1 639 ? 3.851 -12.500 11.466 1.00 67.12 639 ASN A N 1
ATOM 4783 C CA . ASN A 1 639 ? 4.421 -13.086 10.274 1.00 67.12 639 ASN A CA 1
ATOM 4784 C C . ASN A 1 639 ? 5.482 -12.138 9.712 1.00 67.12 639 ASN A C 1
ATOM 4786 O O . ASN A 1 639 ? 5.154 -11.170 9.032 1.00 67.12 639 ASN A O 1
ATOM 4790 N N . ASP A 1 640 ? 6.751 -12.448 9.955 1.00 60.69 640 ASP A N 1
ATOM 4791 C CA . ASP A 1 640 ? 7.881 -11.582 9.599 1.00 60.69 640 ASP A CA 1
ATOM 4792 C C . ASP A 1 640 ? 8.060 -11.376 8.084 1.00 60.69 640 ASP A C 1
ATOM 4794 O O . ASP A 1 640 ? 8.787 -10.476 7.669 1.00 60.69 640 ASP A O 1
ATOM 4798 N N . VAL A 1 641 ? 7.396 -12.180 7.239 1.00 45.22 641 VAL A N 1
ATOM 4799 C CA . VAL A 1 641 ? 7.378 -11.952 5.782 1.00 45.22 641 VAL A CA 1
ATOM 4800 C C . VAL A 1 641 ? 6.282 -10.979 5.340 1.00 45.22 641 VAL A C 1
ATOM 4802 O O . VAL A 1 641 ? 6.168 -10.679 4.152 1.00 45.22 641 VAL A O 1
ATOM 4805 N N . SER A 1 642 ? 5.456 -10.496 6.272 1.00 46.03 642 SER A N 1
ATOM 4806 C CA . SER A 1 642 ? 4.399 -9.528 6.013 1.00 46.03 642 SER A CA 1
ATOM 4807 C C . SER A 1 642 ? 4.729 -8.170 6.643 1.00 46.03 642 SER A C 1
ATOM 4809 O O . SER A 1 642 ? 4.991 -8.112 7.841 1.00 46.03 642 SER A O 1
ATOM 4811 N N . PRO A 1 643 ? 4.651 -7.059 5.885 1.00 45.44 643 PRO A N 1
ATOM 4812 C CA . PRO A 1 643 ? 4.961 -5.716 6.394 1.00 45.44 643 PRO A CA 1
ATOM 4813 C C . PRO A 1 643 ? 3.967 -5.225 7.456 1.00 45.44 643 PRO A C 1
ATOM 4815 O O . PRO A 1 643 ? 4.236 -4.254 8.153 1.00 45.44 643 PRO A O 1
ATOM 4818 N N . ASP A 1 644 ? 2.811 -5.881 7.558 1.00 50.50 644 ASP A N 1
ATOM 4819 C CA . ASP A 1 644 ? 1.728 -5.525 8.477 1.00 50.50 644 ASP A CA 1
ATOM 4820 C C . ASP A 1 644 ? 1.777 -6.293 9.794 1.00 50.50 644 ASP A C 1
ATOM 4822 O O . ASP A 1 644 ? 0.947 -6.072 10.678 1.00 50.50 644 ASP A O 1
ATOM 4826 N N . SER A 1 645 ? 2.715 -7.231 9.899 1.00 57.41 645 SER A N 1
ATOM 4827 C CA . SER A 1 645 ? 2.981 -7.953 11.126 1.00 57.41 645 SER A CA 1
ATOM 4828 C C . SER A 1 645 ? 3.789 -7.076 12.091 1.00 57.41 645 SER A C 1
ATOM 4830 O O . SER A 1 645 ? 4.759 -6.448 11.669 1.00 57.41 645 SER A O 1
ATOM 4832 N N . PRO A 1 646 ? 3.480 -7.088 13.398 1.00 68.56 646 PRO A N 1
ATOM 4833 C CA . PRO A 1 646 ? 2.428 -7.880 14.025 1.00 68.56 646 PRO A CA 1
ATOM 4834 C C . PRO A 1 646 ? 1.032 -7.262 13.844 1.00 68.56 646 PRO A C 1
ATOM 4836 O O . PRO A 1 646 ? 0.804 -6.083 14.118 1.00 68.56 646 PRO A O 1
ATOM 4839 N N . TRP A 1 647 ? 0.059 -8.086 13.451 1.00 73.44 647 TRP A N 1
ATOM 4840 C CA . TRP A 1 647 ? -1.342 -7.684 13.392 1.00 73.44 647 TRP A CA 1
ATOM 4841 C C . TRP A 1 647 ? -1.947 -7.719 14.786 1.00 73.44 647 TRP A C 1
ATOM 4843 O O . TRP A 1 647 ? -2.270 -8.783 15.323 1.00 73.44 647 TRP A O 1
ATOM 4853 N N . LYS A 1 648 ? -2.113 -6.529 15.356 1.00 76.62 648 LYS A N 1
ATOM 4854 C CA . LYS A 1 648 ? -2.643 -6.346 16.702 1.00 76.62 648 LYS A CA 1
ATOM 4855 C C . LYS A 1 648 ? -4.083 -6.852 16.831 1.00 76.62 648 LYS A C 1
ATOM 4857 O O . LYS A 1 648 ? -4.955 -6.428 16.075 1.00 76.62 648 LYS A O 1
ATOM 4862 N N . GLY A 1 649 ? -4.328 -7.744 17.788 1.00 75.81 649 GLY A N 1
ATOM 4863 C CA . GLY A 1 649 ? -5.646 -8.336 18.023 1.00 75.81 649 GLY A CA 1
ATOM 4864 C C . GLY A 1 649 ? -6.602 -7.434 18.806 1.00 75.81 649 GLY A C 1
ATOM 4865 O O . GLY A 1 649 ? -6.209 -6.428 19.401 1.00 75.81 649 GLY A O 1
ATOM 4866 N N . ALA A 1 650 ? -7.875 -7.833 18.856 1.00 76.56 650 ALA A N 1
ATOM 4867 C CA . ALA A 1 650 ? -8.855 -7.229 19.755 1.00 76.56 650 ALA A CA 1
ATOM 4868 C C . ALA A 1 650 ? -8.583 -7.624 21.218 1.00 76.56 650 ALA A C 1
ATOM 4870 O O . ALA A 1 650 ? -8.076 -8.712 21.494 1.00 76.56 650 ALA A O 1
ATOM 4871 N N . VAL A 1 651 ? -8.952 -6.752 22.162 1.00 81.75 651 VAL A N 1
ATOM 4872 C CA . VAL A 1 651 ? -8.896 -7.077 23.594 1.00 81.75 651 VAL A CA 1
ATOM 4873 C C . VAL A 1 651 ? -10.172 -7.809 23.991 1.00 81.75 651 VAL A C 1
ATOM 4875 O O . VAL A 1 651 ? -11.267 -7.245 23.967 1.00 81.75 651 VAL A O 1
ATOM 4878 N N . TRP A 1 652 ? -10.018 -9.066 24.380 1.00 90.31 652 TRP A N 1
ATOM 4879 C CA . TRP A 1 652 ? -11.073 -9.909 24.920 1.00 90.31 652 TRP A CA 1
ATOM 4880 C C . TRP A 1 652 ? -11.033 -9.925 26.443 1.00 90.31 652 TRP A C 1
ATOM 4882 O O . TRP A 1 652 ? -10.027 -9.577 27.058 1.00 90.31 652 TRP A O 1
ATOM 4892 N N . ASN A 1 653 ? -12.130 -10.339 27.073 1.00 89.75 653 ASN A N 1
ATOM 4893 C CA . ASN A 1 653 ? -12.199 -10.484 28.523 1.00 89.75 653 ASN A CA 1
ATOM 4894 C C . ASN A 1 653 ? -12.980 -11.726 28.949 1.00 89.75 653 ASN A C 1
ATOM 4896 O O . ASN A 1 653 ? -13.821 -12.212 28.199 1.00 89.75 653 ASN A O 1
ATOM 4900 N N . PHE A 1 654 ? -12.717 -12.208 30.159 1.00 95.25 654 PHE A N 1
ATOM 4901 C CA . PHE A 1 654 ? -13.531 -13.216 30.837 1.00 95.25 654 PHE A CA 1
ATOM 4902 C C . PHE A 1 654 ? -13.424 -13.047 32.357 1.00 95.25 654 PHE A C 1
ATOM 4904 O O . PHE A 1 654 ? -12.516 -12.381 32.856 1.00 95.25 654 PHE A O 1
ATOM 4911 N N . THR A 1 655 ? -14.352 -13.634 33.107 1.00 96.06 655 THR A N 1
ATOM 4912 C CA . THR A 1 655 ? -14.348 -13.631 34.575 1.00 96.06 655 THR A CA 1
ATOM 4913 C C . THR A 1 655 ? -14.318 -15.058 35.095 1.00 96.06 655 THR A C 1
ATOM 4915 O O . THR A 1 655 ? -15.179 -15.866 34.737 1.00 96.06 655 THR A O 1
ATOM 4918 N N . THR A 1 656 ? -13.328 -15.370 35.931 1.00 96.06 656 THR A N 1
ATOM 4919 C CA . THR A 1 656 ? -13.238 -16.677 36.585 1.00 96.06 656 THR A CA 1
ATOM 4920 C C . THR A 1 656 ? -14.329 -16.837 37.637 1.00 96.06 656 THR A C 1
ATOM 4922 O O . THR A 1 656 ? -14.746 -15.872 38.281 1.00 96.06 656 THR A O 1
ATOM 4925 N N . GLY A 1 657 ? -14.804 -18.065 37.818 1.00 90.44 657 GLY A N 1
ATOM 4926 C CA . GLY A 1 657 ? -15.762 -18.392 38.866 1.00 90.44 657 GLY A CA 1
ATOM 4927 C C . GLY A 1 657 ? -15.153 -18.306 40.265 1.00 90.44 657 GLY A C 1
ATOM 4928 O O . GLY A 1 657 ? -13.935 -18.280 40.439 1.00 90.44 657 GLY A O 1
ATOM 4929 N N . ASN A 1 658 ? -16.013 -18.300 41.284 1.00 87.94 658 ASN A N 1
ATOM 4930 C CA . ASN A 1 658 ? -15.616 -18.481 42.685 1.00 87.94 658 ASN A CA 1
ATOM 4931 C C . ASN A 1 658 ? -15.870 -19.922 43.156 1.00 87.94 658 ASN A C 1
ATOM 4933 O O . ASN A 1 658 ? -16.509 -20.151 44.184 1.00 87.94 658 ASN A O 1
ATOM 4937 N N . PHE A 1 659 ? -15.453 -20.900 42.358 1.00 78.50 659 PHE A N 1
ATOM 4938 C CA . PHE A 1 659 ? -15.656 -22.313 42.652 1.00 78.50 659 PHE A CA 1
ATOM 4939 C C . PHE A 1 659 ? -14.484 -23.140 42.139 1.00 78.50 659 PHE A C 1
ATOM 4941 O O . PHE A 1 659 ? -13.887 -22.825 41.115 1.00 78.50 659 PHE A O 1
ATOM 4948 N N . LEU A 1 660 ? -14.194 -24.228 42.847 1.00 72.50 660 LEU A N 1
ATOM 4949 C CA . LEU A 1 660 ? -13.355 -25.310 42.351 1.00 72.50 660 LEU A CA 1
ATOM 4950 C C . LEU A 1 660 ? -14.264 -26.325 41.661 1.00 72.50 660 LEU A C 1
ATOM 4952 O O . LEU A 1 660 ? -15.223 -26.798 42.273 1.00 72.50 660 LEU A O 1
ATOM 4956 N N . VAL A 1 661 ? -13.956 -26.675 40.414 1.00 70.38 661 VAL A N 1
ATOM 4957 C CA . VAL A 1 661 ? -14.568 -27.851 39.788 1.00 70.38 661 VAL A CA 1
ATOM 4958 C C . VAL A 1 661 ? -13.875 -29.073 40.375 1.00 70.38 661 VAL A C 1
ATOM 4960 O O . VAL A 1 661 ? -12.696 -29.299 40.125 1.00 70.38 661 VAL A O 1
ATOM 4963 N N . VAL A 1 662 ? -14.588 -29.815 41.221 1.00 68.31 662 VAL A N 1
ATOM 4964 C CA . VAL A 1 662 ? -14.083 -31.070 41.798 1.00 68.31 662 VAL A CA 1
ATOM 4965 C C . VAL A 1 662 ? -14.250 -32.215 40.798 1.00 68.31 662 VAL A C 1
ATOM 4967 O O . VAL A 1 662 ? -13.353 -33.041 40.675 1.00 68.31 662 VAL A O 1
ATOM 4970 N N . ASP A 1 663 ? -15.376 -32.235 40.083 1.00 66.75 663 ASP A N 1
ATOM 4971 C CA . ASP A 1 663 ? -15.675 -33.157 38.990 1.00 66.75 663 ASP A CA 1
ATOM 4972 C C . ASP A 1 663 ? -16.813 -32.576 38.130 1.00 66.75 663 ASP A C 1
ATOM 4974 O O . ASP A 1 663 ? -17.661 -31.841 38.651 1.00 66.75 663 ASP A O 1
ATOM 4978 N N . ASP A 1 664 ? -16.836 -32.888 36.834 1.00 70.31 664 ASP A N 1
ATOM 4979 C CA . ASP A 1 664 ? -17.936 -32.518 35.939 1.00 70.31 664 ASP A CA 1
ATOM 4980 C C . ASP A 1 664 ? -18.922 -33.682 35.843 1.00 70.31 664 ASP A C 1
ATOM 4982 O O . ASP A 1 664 ? -18.851 -34.521 34.940 1.00 70.31 664 ASP A O 1
ATOM 4986 N N . PHE A 1 665 ? -19.847 -33.738 36.804 1.00 70.06 665 PHE A N 1
ATOM 4987 C CA . PHE A 1 665 ? -20.868 -34.785 36.856 1.00 70.06 665 PHE A CA 1
ATOM 4988 C C . PHE A 1 665 ? -21.747 -34.837 35.594 1.00 70.06 665 PHE A C 1
ATOM 4990 O O . PHE A 1 665 ? -22.310 -35.890 35.305 1.00 70.06 665 PHE A O 1
ATOM 4997 N N . GLU A 1 666 ? -21.828 -33.748 34.820 1.00 69.31 666 GLU A N 1
ATOM 4998 C CA . GLU A 1 666 ? -22.605 -33.679 33.574 1.00 69.31 666 GLU A CA 1
ATOM 4999 C C . GLU A 1 666 ? -21.898 -34.370 32.391 1.00 69.31 666 GLU A C 1
ATOM 5001 O O . GLU A 1 666 ? -22.508 -34.600 31.345 1.00 69.31 666 GLU A O 1
ATOM 5006 N N . SER A 1 667 ? -20.617 -34.730 32.535 1.00 68.06 667 SER A N 1
ATOM 5007 C CA . SER A 1 667 ? -19.869 -35.484 31.519 1.00 68.06 667 SER A CA 1
ATOM 5008 C C . SER A 1 667 ? -20.212 -36.981 31.496 1.00 68.06 667 SER A C 1
ATOM 5010 O O . SER A 1 667 ? -19.973 -37.659 30.489 1.00 68.06 667 SER A O 1
ATOM 5012 N N . TYR A 1 668 ? -20.802 -37.496 32.579 1.00 74.25 668 TYR A N 1
ATOM 5013 C CA . TYR A 1 668 ? -21.235 -38.885 32.690 1.00 74.25 668 TYR A CA 1
ATOM 5014 C C . TYR A 1 668 ? -22.542 -39.108 31.927 1.00 74.25 668 TYR A C 1
ATOM 5016 O O . TYR A 1 668 ? -23.476 -38.315 32.002 1.00 74.25 668 TYR A O 1
ATOM 5024 N N . GLN A 1 669 ? -22.622 -40.211 31.187 1.00 69.75 669 GLN A N 1
ATOM 5025 C CA . GLN A 1 669 ? -23.825 -40.592 30.447 1.00 69.75 669 GLN A CA 1
ATOM 5026 C C . GLN A 1 669 ? -24.456 -41.846 31.055 1.00 69.75 669 GLN A C 1
ATOM 5028 O O . GLN A 1 669 ? -23.748 -42.773 31.449 1.00 69.75 669 GLN A O 1
ATOM 5033 N N . ASP A 1 670 ? -25.788 -41.925 31.033 1.00 67.44 670 ASP A N 1
ATOM 5034 C CA . ASP A 1 670 ? -26.569 -43.089 31.484 1.00 67.44 670 ASP A CA 1
ATOM 5035 C C . ASP A 1 670 ? -26.527 -44.259 30.470 1.00 67.44 670 ASP A C 1
ATOM 5037 O O . ASP A 1 670 ? -27.553 -44.814 30.071 1.00 67.44 670 ASP A O 1
ATOM 5041 N N . VAL A 1 671 ? -25.330 -44.645 30.011 1.00 66.06 671 VAL A N 1
ATOM 5042 C CA . VAL A 1 671 ? -25.114 -45.751 29.063 1.00 66.06 671 VAL A CA 1
ATOM 5043 C C . VAL A 1 671 ? -24.173 -46.807 29.640 1.00 66.06 671 VAL A C 1
ATOM 5045 O O . VAL A 1 671 ? -22.992 -46.570 29.883 1.00 66.06 671 VAL A O 1
ATOM 5048 N N . VAL A 1 672 ? -24.695 -48.020 29.833 1.00 64.19 672 VAL A N 1
ATOM 5049 C CA . VAL A 1 672 ? -23.926 -49.154 30.370 1.00 64.19 672 VAL A CA 1
ATOM 5050 C C . VAL A 1 672 ? -23.084 -49.788 29.254 1.00 64.19 672 VAL A C 1
ATOM 5052 O O . VAL A 1 672 ? -23.622 -50.125 28.197 1.00 64.19 672 VAL A O 1
ATOM 5055 N N . ASN A 1 673 ? -21.796 -50.038 29.528 1.00 68.31 673 ASN A N 1
ATOM 5056 C CA . ASN A 1 673 ? -20.785 -50.675 28.655 1.00 68.31 673 ASN A CA 1
ATOM 5057 C C . ASN A 1 673 ? -20.088 -49.782 27.611 1.00 68.31 673 ASN A C 1
ATOM 5059 O O . ASN A 1 673 ? -19.363 -50.304 26.762 1.00 68.31 673 ASN A O 1
ATOM 5063 N N . GLU A 1 674 ? -20.256 -48.460 27.665 1.00 75.88 674 GLU A N 1
ATOM 5064 C CA . GLU A 1 674 ? -19.480 -47.534 26.821 1.00 75.88 674 GLU A CA 1
ATOM 5065 C C . GLU A 1 674 ? -18.281 -46.895 27.540 1.00 75.88 674 GLU A C 1
ATOM 5067 O O . GLU A 1 674 ? -17.548 -46.129 26.914 1.00 75.88 674 GLU A O 1
ATOM 5072 N N . GLY A 1 675 ? -18.061 -47.198 28.827 1.00 71.75 675 GLY A N 1
ATOM 5073 C CA . GLY A 1 675 ? -16.981 -46.596 29.618 1.00 71.75 675 GLY A CA 1
ATOM 5074 C C . GLY A 1 675 ? -17.231 -45.125 29.966 1.00 71.75 675 GLY A C 1
ATOM 5075 O O . GLY A 1 675 ? -16.279 -44.378 30.167 1.00 71.75 675 GLY A O 1
ATOM 5076 N N . LYS A 1 676 ? -18.496 -44.690 29.944 1.00 73.50 676 LYS A N 1
ATOM 5077 C CA . LYS A 1 676 ? -18.926 -43.294 30.143 1.00 73.50 676 LYS A CA 1
ATOM 5078 C C . LYS A 1 676 ? -19.915 -43.137 31.296 1.00 73.50 676 LYS A C 1
ATOM 5080 O O . LYS A 1 676 ? -20.364 -42.021 31.550 1.00 73.50 676 LYS A O 1
ATOM 5085 N N . ALA A 1 677 ? -20.288 -44.230 31.961 1.00 73.12 677 ALA A N 1
ATOM 5086 C CA . ALA A 1 677 ? -21.114 -44.149 33.153 1.00 73.12 677 ALA A CA 1
ATOM 5087 C C . ALA A 1 677 ? -20.267 -43.674 34.340 1.00 73.12 677 ALA A C 1
ATOM 5089 O O . ALA A 1 677 ? -19.060 -43.918 34.395 1.00 73.12 677 ALA A O 1
ATOM 5090 N N . ILE A 1 678 ? -20.900 -43.031 35.322 1.00 69.88 678 ILE A N 1
ATOM 5091 C CA . ILE A 1 678 ? -20.207 -42.509 36.510 1.00 69.88 678 ILE A CA 1
ATOM 5092 C C . ILE A 1 678 ? -19.386 -43.594 37.230 1.00 69.88 678 ILE A C 1
ATOM 5094 O O . ILE A 1 678 ? -18.239 -43.360 37.599 1.00 69.88 678 ILE A O 1
ATOM 5098 N N . PHE A 1 679 ? -19.918 -44.816 37.336 1.00 67.88 679 PHE A N 1
ATOM 5099 C CA . PHE A 1 679 ? -19.247 -45.952 37.980 1.00 67.88 679 PHE A CA 1
ATOM 5100 C C . PHE A 1 679 ? -18.100 -46.557 37.155 1.00 67.88 679 PHE A C 1
ATOM 5102 O O . PHE A 1 679 ? -17.303 -47.312 37.706 1.00 67.88 679 PHE A O 1
ATOM 5109 N N . ASP A 1 680 ? -17.993 -46.242 35.857 1.00 68.00 680 ASP A N 1
ATOM 5110 C CA . ASP A 1 680 ? -16.830 -46.632 35.046 1.00 68.00 680 ASP A CA 1
ATOM 5111 C C . ASP A 1 680 ? -15.608 -45.756 35.387 1.00 68.00 680 ASP A C 1
ATOM 5113 O O . ASP A 1 680 ? -14.466 -46.179 35.210 1.00 68.00 680 ASP A O 1
ATOM 5117 N N . THR A 1 681 ? -15.843 -44.535 35.887 1.00 68.19 681 THR A N 1
ATOM 5118 C CA . THR A 1 681 ? -14.800 -43.565 36.269 1.00 68.19 681 THR A CA 1
ATOM 5119 C C . THR A 1 681 ? -14.529 -43.601 37.774 1.00 68.19 681 THR A C 1
ATOM 5121 O O . THR A 1 681 ? -13.378 -43.568 38.218 1.00 68.19 681 THR A O 1
ATOM 5124 N N . TRP A 1 682 ? -15.585 -43.717 38.577 1.00 69.06 682 TRP A N 1
ATOM 5125 C CA . TRP A 1 682 ? -15.506 -43.800 40.027 1.00 69.06 682 TRP A CA 1
ATOM 5126 C C . TRP A 1 682 ? -15.240 -45.253 40.427 1.00 69.06 682 TRP A C 1
ATOM 5128 O O . TRP A 1 682 ? -16.143 -46.078 40.561 1.00 69.06 682 TRP A O 1
ATOM 5138 N N . HIS A 1 683 ? -13.953 -45.564 40.601 1.00 55.59 683 HIS A N 1
ATOM 5139 C CA . HIS A 1 683 ? -13.419 -46.904 40.884 1.00 55.59 683 HIS A CA 1
ATOM 5140 C C . HIS A 1 683 ? -13.987 -47.577 42.152 1.00 55.59 683 HIS A C 1
ATOM 5142 O O . HIS A 1 683 ? -13.693 -48.746 42.410 1.00 55.59 683 HIS A O 1
ATOM 5148 N N . ASP A 1 684 ? -14.755 -46.856 42.971 1.00 57.22 684 ASP A N 1
ATOM 5149 C CA . ASP A 1 684 ? -15.269 -47.327 44.249 1.00 57.22 684 ASP A CA 1
ATOM 5150 C C . ASP A 1 684 ? -16.661 -47.976 44.175 1.00 57.22 684 ASP A C 1
ATOM 5152 O O . ASP A 1 684 ? -17.079 -48.537 45.180 1.00 57.22 684 ASP A O 1
ATOM 5156 N N . GLY A 1 685 ? -17.361 -47.983 43.036 1.00 56.41 685 GLY A N 1
ATOM 5157 C CA . GLY A 1 685 ? -18.784 -48.358 42.962 1.00 56.41 685 GLY A CA 1
ATOM 5158 C C . GLY A 1 685 ? -19.135 -49.854 42.898 1.00 56.41 685 GLY A C 1
ATOM 5159 O O . GLY A 1 685 ? -19.907 -50.363 43.707 1.00 56.41 685 GLY A O 1
ATOM 5160 N N . TRP A 1 686 ? -18.634 -50.574 41.887 1.00 56.03 686 TRP A N 1
ATOM 5161 C CA . TRP A 1 686 ? -19.313 -51.800 41.420 1.00 56.03 686 TRP A CA 1
ATOM 5162 C C . TRP A 1 686 ? -18.640 -53.126 41.813 1.00 56.03 686 TRP A C 1
ATOM 5164 O O . TRP A 1 686 ? -19.313 -54.122 42.074 1.00 56.03 686 TRP A O 1
ATOM 5174 N N . GLU A 1 687 ? -17.307 -53.173 41.888 1.00 57.94 687 GLU A N 1
ATOM 5175 C CA . GLU A 1 687 ? -16.574 -54.442 42.065 1.00 57.94 687 GLU A CA 1
ATOM 5176 C C . GLU A 1 687 ? -16.477 -54.920 43.527 1.00 57.94 687 GLU A C 1
ATOM 5178 O O . GLU A 1 687 ? -16.040 -56.045 43.787 1.00 57.94 687 GLU A O 1
ATOM 5183 N N . ASN A 1 688 ? -16.887 -54.096 44.497 1.00 60.94 688 ASN A N 1
ATOM 5184 C CA . ASN A 1 688 ? -16.818 -54.427 45.919 1.00 60.94 688 ASN A CA 1
ATOM 5185 C C . ASN A 1 688 ? -18.204 -54.365 46.585 1.00 60.94 688 ASN A C 1
ATOM 5187 O O . ASN A 1 688 ? -18.589 -53.317 47.089 1.00 60.94 688 ASN A O 1
ATOM 5191 N N . PRO A 1 689 ? -18.929 -55.489 46.713 1.00 59.66 689 PRO A N 1
ATOM 5192 C CA . PRO A 1 689 ? -20.280 -55.506 47.286 1.00 59.66 689 PRO A CA 1
ATOM 5193 C C . PRO A 1 689 ? -20.360 -55.133 48.784 1.00 59.66 689 PRO A C 1
ATOM 5195 O O . PRO A 1 689 ? -21.446 -55.147 49.357 1.00 59.66 689 PRO A O 1
ATOM 5198 N N . ASN A 1 690 ? -19.238 -54.818 49.445 1.00 59.19 690 ASN A N 1
ATOM 5199 C CA . ASN A 1 690 ? -19.171 -54.564 50.889 1.00 59.19 690 ASN A CA 1
ATOM 5200 C C . ASN A 1 690 ? -18.989 -53.088 51.281 1.00 59.19 690 ASN A C 1
ATOM 5202 O O . ASN A 1 690 ? -18.958 -52.796 52.476 1.00 59.19 690 ASN A O 1
ATOM 5206 N N . ASN A 1 691 ? -18.820 -52.164 50.332 1.00 62.06 691 ASN A N 1
ATOM 5207 C CA . ASN A 1 691 ? -18.564 -50.748 50.639 1.00 62.06 691 ASN A CA 1
ATOM 5208 C C . ASN A 1 691 ? -19.806 -49.839 50.513 1.00 62.06 691 ASN A C 1
ATOM 5210 O O . ASN A 1 691 ? -19.737 -48.688 50.933 1.00 62.06 691 ASN A O 1
ATOM 5214 N N . GLY A 1 692 ? -20.942 -50.354 50.023 1.00 56.12 692 GLY A N 1
ATOM 5215 C CA . GLY A 1 692 ? -22.224 -49.636 49.998 1.00 56.12 692 GLY A CA 1
ATOM 5216 C C . GLY A 1 692 ? -22.288 -48.454 49.021 1.00 56.12 692 GLY A C 1
ATOM 5217 O O . GLY A 1 692 ? -23.119 -47.571 49.216 1.00 56.12 692 GLY A O 1
ATOM 5218 N N . SER A 1 693 ? -21.434 -48.417 47.997 1.00 55.34 693 SER A N 1
ATOM 5219 C CA . SER A 1 693 ? -21.250 -47.289 47.067 1.00 55.34 693 SER A CA 1
ATOM 5220 C C . SER A 1 693 ? -22.121 -47.353 45.801 1.00 55.34 693 SER A C 1
ATOM 5222 O O . SER A 1 693 ? -21.698 -46.943 44.720 1.00 55.34 693 SER A O 1
ATOM 5224 N N . VAL A 1 694 ? -23.365 -47.826 45.904 1.00 55.41 694 VAL A N 1
ATOM 5225 C CA . VAL A 1 694 ? -24.317 -47.649 44.796 1.00 55.41 694 VAL A CA 1
ATOM 5226 C C . VAL A 1 694 ? -24.832 -46.208 44.834 1.00 55.41 694 VAL A C 1
ATOM 5228 O O . VAL A 1 694 ? -25.662 -45.859 45.674 1.00 55.41 694 VAL A O 1
ATOM 5231 N N . VAL A 1 695 ? -24.331 -45.357 43.937 1.00 52.47 695 VAL A N 1
ATOM 5232 C CA . VAL A 1 695 ? -24.941 -44.054 43.635 1.00 52.47 695 VAL A CA 1
ATOM 5233 C C . VAL A 1 695 ? -25.956 -44.276 42.512 1.00 52.47 695 VAL A C 1
ATOM 5235 O O . VAL A 1 695 ? -25.574 -44.447 41.360 1.00 52.47 695 VAL A O 1
ATOM 5238 N N . GLY A 1 696 ? -27.249 -44.311 42.849 1.00 57.38 696 GLY A N 1
ATOM 5239 C CA . GLY A 1 696 ? -28.345 -44.513 41.887 1.00 57.38 696 GLY A CA 1
ATOM 5240 C C . GLY A 1 696 ? -29.064 -45.861 42.028 1.00 57.38 696 GLY A C 1
ATOM 5241 O O . GLY A 1 696 ? -29.110 -46.430 43.117 1.00 57.38 696 GLY A O 1
ATOM 5242 N N . ASN A 1 697 ? -29.673 -46.342 40.939 1.00 54.31 697 ASN A N 1
ATOM 5243 C CA . ASN A 1 697 ? -30.305 -47.666 40.859 1.00 54.31 697 ASN A CA 1
ATOM 5244 C C . ASN A 1 697 ? -29.312 -48.686 40.267 1.00 54.31 697 ASN A C 1
ATOM 5246 O O . ASN A 1 697 ? -28.482 -48.333 39.437 1.00 54.31 697 ASN A O 1
ATOM 5250 N N . ASP A 1 698 ? -29.400 -49.947 40.678 1.00 55.94 698 ASP A N 1
ATOM 5251 C CA . ASP A 1 698 ? -28.544 -51.060 40.237 1.00 55.94 698 ASP A CA 1
ATOM 5252 C C . ASP A 1 698 ? -29.062 -51.772 38.974 1.00 55.94 698 ASP A C 1
ATOM 5254 O O . ASP A 1 698 ? -28.324 -52.523 38.333 1.00 55.94 698 ASP A O 1
ATOM 5258 N N . GLU A 1 699 ? -30.303 -51.490 38.570 1.00 58.56 699 GLU A N 1
ATOM 5259 C CA . GLU A 1 699 ? -30.927 -52.023 37.360 1.00 58.56 699 GLU A CA 1
ATOM 5260 C C . GLU A 1 699 ? -31.578 -50.917 36.513 1.00 58.56 699 GLU A C 1
ATOM 5262 O O . GLU A 1 699 ? -32.238 -50.007 37.020 1.00 58.56 699 GLU A O 1
ATOM 5267 N N . ALA A 1 700 ? -31.392 -50.997 35.191 1.00 55.84 700 ALA A N 1
ATOM 5268 C CA . ALA A 1 700 ? -31.982 -50.052 34.250 1.00 55.84 700 ALA A CA 1
ATOM 5269 C C . ALA A 1 700 ? -33.518 -50.222 34.162 1.00 55.84 700 ALA A C 1
ATOM 5271 O O . ALA A 1 700 ? -34.004 -51.358 34.162 1.00 55.84 700 ALA A O 1
ATOM 5272 N N . PRO A 1 701 ? -34.294 -49.132 33.973 1.00 59.78 701 PRO A N 1
ATOM 5273 C CA . PRO A 1 701 ? -33.849 -47.747 33.798 1.00 59.78 701 PRO A CA 1
ATOM 5274 C C . PRO A 1 701 ? -33.553 -47.047 35.133 1.00 59.78 701 PRO A C 1
ATOM 5276 O O . PRO A 1 701 ? -34.368 -47.066 36.053 1.00 59.78 701 PRO A O 1
ATOM 5279 N N . PHE A 1 702 ? -32.398 -46.380 35.204 1.00 57.81 702 PHE A N 1
ATOM 5280 C CA . PHE A 1 702 ? -31.863 -45.823 36.449 1.00 57.81 702 PHE A CA 1
ATOM 5281 C C . PHE A 1 702 ? -32.581 -44.556 36.942 1.00 57.81 702 PHE A C 1
ATOM 5283 O O . PHE A 1 702 ? -32.459 -44.201 38.112 1.00 57.81 702 PHE A O 1
ATOM 5290 N N . ALA A 1 703 ? -33.401 -43.932 36.096 1.00 52.53 703 ALA A N 1
ATOM 5291 C CA . ALA A 1 703 ? -34.365 -42.905 36.467 1.00 52.53 703 ALA A CA 1
ATOM 5292 C C . ALA A 1 703 ? -35.605 -43.007 35.565 1.00 52.53 703 ALA A C 1
ATOM 5294 O O . ALA A 1 703 ? -35.500 -43.186 34.351 1.00 52.53 703 ALA A O 1
ATOM 5295 N N . GLN A 1 704 ? -36.800 -42.898 36.152 1.00 46.81 704 GLN A N 1
ATOM 5296 C CA . GLN A 1 704 ? -38.033 -42.736 35.386 1.00 46.81 704 GLN A CA 1
ATOM 5297 C C . GLN A 1 704 ? -38.187 -41.247 35.057 1.00 46.81 704 GLN A C 1
ATOM 5299 O O . GLN A 1 704 ? -38.469 -40.437 35.941 1.00 46.81 704 GLN A O 1
ATOM 5304 N N . ASP A 1 705 ? -37.966 -40.910 33.789 1.00 50.50 705 ASP A N 1
ATOM 5305 C CA . ASP A 1 705 ? -38.011 -39.566 33.205 1.00 50.50 705 ASP A CA 1
ATOM 5306 C C . ASP A 1 705 ? -39.378 -38.885 33.424 1.00 50.50 705 ASP A C 1
ATOM 5308 O O . ASP A 1 705 ? -40.304 -38.983 32.619 1.00 50.50 705 ASP A O 1
ATOM 5312 N N . THR A 1 706 ? -39.559 -38.266 34.591 1.00 45.62 706 THR A N 1
ATOM 5313 C CA . THR A 1 706 ? -40.746 -37.454 34.918 1.00 45.62 706 THR A CA 1
ATOM 5314 C C . THR A 1 706 ? -40.398 -36.120 35.569 1.00 45.62 706 THR A C 1
ATOM 5316 O O . THR A 1 706 ? -41.291 -35.303 35.794 1.00 45.62 706 THR A O 1
ATOM 5319 N N . ILE A 1 707 ? -39.115 -35.850 35.819 1.00 48.62 707 ILE A N 1
ATOM 5320 C CA . ILE A 1 707 ? -38.640 -34.549 36.282 1.00 48.62 707 ILE A CA 1
ATOM 5321 C C . ILE A 1 707 ? -37.652 -34.053 35.241 1.00 48.62 707 ILE A C 1
ATOM 5323 O O . ILE A 1 707 ? -36.544 -34.565 35.135 1.00 48.62 707 ILE A O 1
ATOM 5327 N N . VAL A 1 708 ? -38.095 -33.058 34.475 1.00 45.34 708 VAL A N 1
ATOM 5328 C CA . VAL A 1 708 ? -37.253 -32.249 33.594 1.00 45.34 708 VAL A CA 1
ATOM 5329 C C . VAL A 1 708 ? -36.026 -31.824 34.396 1.00 45.34 708 VAL A C 1
ATOM 5331 O O . VAL A 1 708 ? -36.153 -31.047 35.345 1.00 45.34 708 VAL A O 1
ATOM 5334 N N . ALA A 1 709 ? -34.859 -32.363 34.047 1.00 41.28 709 ALA A N 1
ATOM 5335 C CA . ALA A 1 709 ? -33.594 -31.904 34.591 1.00 41.28 709 ALA A CA 1
ATOM 5336 C C . ALA A 1 709 ? -33.498 -30.392 34.349 1.00 41.28 709 ALA A C 1
ATOM 5338 O O . ALA A 1 709 ? -33.677 -29.901 33.230 1.00 41.28 709 ALA A O 1
ATOM 5339 N N . ALA A 1 710 ? -33.299 -29.632 35.423 1.00 39.09 710 ALA A N 1
ATOM 5340 C CA . ALA A 1 710 ? -33.144 -28.192 35.346 1.00 39.09 710 ALA A CA 1
ATOM 5341 C C . ALA A 1 710 ? -31.764 -27.875 34.754 1.00 39.09 710 ALA A C 1
ATOM 5343 O O . ALA A 1 710 ? -30.794 -27.669 35.476 1.00 39.09 710 ALA A O 1
ATOM 5344 N N . HIS A 1 711 ? -31.666 -27.842 33.429 1.00 43.00 711 HIS A N 1
ATOM 5345 C CA . HIS A 1 711 ? -30.481 -27.344 32.744 1.00 43.00 711 HIS A CA 1
ATOM 5346 C C . HIS A 1 711 ? -30.454 -25.814 32.872 1.00 43.00 711 HIS A C 1
ATOM 5348 O O . HIS A 1 711 ? -31.273 -25.129 32.256 1.00 43.00 711 HIS A O 1
ATOM 5354 N N . GLY A 1 712 ? -29.552 -25.259 33.690 1.00 37.94 712 GLY A N 1
ATOM 5355 C CA . GLY A 1 712 ? -29.375 -23.800 33.731 1.00 37.94 712 GLY A CA 1
ATOM 5356 C C . GLY A 1 712 ? -28.719 -23.159 34.953 1.00 37.94 712 GLY A C 1
ATOM 5357 O O . GLY A 1 712 ? -28.829 -21.945 35.079 1.00 37.94 712 GLY A O 1
ATOM 5358 N N . GLY A 1 713 ? -28.076 -23.898 35.864 1.00 39.62 713 GLY A N 1
ATOM 5359 C CA . GLY A 1 713 ? -27.266 -23.293 36.941 1.00 39.62 713 GLY A CA 1
ATOM 5360 C C . GLY A 1 713 ? -28.016 -22.403 37.950 1.00 39.62 713 GLY A C 1
ATOM 5361 O O . GLY A 1 713 ? -27.391 -21.809 38.822 1.00 39.62 713 GLY A O 1
ATOM 5362 N N . ALA A 1 714 ? -29.345 -22.313 37.880 1.00 31.23 714 ALA A N 1
ATOM 5363 C CA . ALA A 1 714 ? -30.160 -21.604 38.856 1.00 31.23 714 ALA A CA 1
ATOM 5364 C C . ALA A 1 714 ? -30.714 -22.604 39.878 1.00 31.23 714 ALA A C 1
ATOM 5366 O O . ALA A 1 714 ? -31.709 -23.281 39.620 1.00 31.23 714 ALA A O 1
ATOM 5367 N N . GLN A 1 715 ? -30.069 -22.699 41.041 1.00 34.94 715 GLN A N 1
ATOM 5368 C CA . GLN A 1 715 ? -30.683 -23.302 42.224 1.00 34.94 715 GLN A CA 1
ATOM 5369 C C . GLN A 1 715 ? -31.430 -22.221 43.017 1.00 34.94 715 GLN A C 1
ATOM 5371 O O . GLN A 1 715 ? -30.938 -21.099 43.156 1.00 34.94 715 GLN A O 1
ATOM 5376 N N . VAL A 1 716 ? -32.632 -22.563 43.493 1.00 32.91 716 VAL A N 1
ATOM 5377 C CA . VAL A 1 716 ? -33.436 -21.760 44.433 1.00 32.91 716 VAL A CA 1
ATOM 5378 C C . VAL A 1 716 ? -33.039 -22.093 45.861 1.00 32.91 716 VAL A C 1
ATOM 5380 O O . VAL A 1 716 ? -32.860 -23.304 46.127 1.00 32.91 716 VAL A O 1
#

Radius of gyration: 33.45 Å; Cα contacts (8 Å, |Δi|>4): 1769; chains: 1; bounding box: 94×92×94 Å

Foldseek 3Di:
DDDDDDDDDDDDDDPDDDFADQDKDFQFFQPVHPSQKDFDQWDWDWDCQQRDRDRIWIKTKGFAAKDQGIKHFCLVVLVLLLAAFKKKKKWKEAAPVQKPFPWKKKWKWKWWAQPDPPDDQRGLHTGIQDIFIDDHHSYIDMDMGTNHNVSSNSSVPHDPNTPTIMMTIIMHTPRRMMDIMTMRRIIIGDLAFSDKDFQFFQVPHPSQKDDDPQFFKDWDWAQQQRPDPRIWIKIKGAAAKGFTIKHFPVVCLVLLLAAFKKKKKWKFAAPVQKPFPWKKKWKWKFWAAPDPPDPQHGLHIGTQDIDTDDNHSGIDIDMGTDHNVSSNSSVVYDPRTPTIMMIMIMHTPRRMMGIMIIGRIIIGHHRPQPAFPLKDFQAAPPDDRSQKDAFPFKDWDWDQDPQRSHDRIWIKIKGWEADKGWGIKHWCPPPVNVVVVVSQLLFFKKKKKKKDALVVDDPVDKQPKKWKWKWKAWCLQLQVVQNHRIDIQDTDDMDISVSHTDIDIGMGTRNSSSQSCVVRVVRTPIIMMTMIMHRRDPRDGGMDIMIIRRIITHLSQFWHDWPVPFAAEQAALQDKIFTHRGPQFQWKKKKKAQDLVCQQPDDACPDVRIDIDIGRHGMGGPPPRDAQGKMKMWMFGADPSTPCPRRTGDIGMYTHHNDHCPDDPVQADQDPPPCRHPCSVVVPADPDPPPPRDPFDPDPPRDDPPDDDPPDPDDD

Sequence (716 aa):
MSKKSMCAVVLGVLWAASSGLADSVLVSSFEGSLDGWYKDAATLSFSATGATAGAQALQVDGPGGWKINAKLDVKPHRATLAKKGVKVTADVTAFDADMTTSWMQIEMIINAQNNDNNGANNNIGWNGLGAQDVIRDGQPHTYTWTVPDALTAKIAGADDGIAWFEFALVSNLDGASVAKFYIDNIQLVYEGPTASTVVSNFEGGLDGWYTDSWTAGKTAVGSTGATVGAQAMQVEGPGGWQQLTKVSVKPYLATMATKGVKITADVTAFAADMTSAWLQVGMVINAQNNNDNGANNNLGWNDLGLQDVPRDGQPHTITWVIPDAVASKIAGANDSIAWFEILLISNADAASVVKFYVDNVQLVSPAVNTGKATDTVIGDWEQSLDGWVVGGGADVRYSDTNGVTLGKYSLDVYTPTGAWASVLTMNLMDPNNAAVLKAFRANTKLSVDITHLVRDWPVDKIPPWNGIHFIVNTNAEALPSLGAGWVNLGYQAGWSQNNGDRTDTATWDYGQVVADLNANWSKVTYLELQIVVNANSADYTGWVWFYMDNMRLSGGGIALNPQPANGAKDVNVDTQLSWAGGVFAASHNLYLGTSSGAVATANGDSDPSVRFVTLDGTSFDPNGLEFNTQYFWRVDAVNDVSPDSPWKGAVWNFTTGNFLVVDDFESYQDVVNEGKAIFDTWHDGWENPNNGSVVGNDEAPFAQDTIVAAHGGAQV

Secondary structure (DSSP, 8-state):
--PPPP----------PPPP-S-EEEEE--SSS-TT-EESSSEEEEESTT-SSSS-EEEEEEESSSEEEEEEE-GGGHHHHTSTT-EEEEEEEEEGGG-SSS--EEEEEEEEE-S--SSTTSEEEEEE---EEPP-EEEEEEEEEEPPHHHHHHHHT--TT-SEEEEEEEEE--TTSEEEEEEEEEEEE----S-EEEEE--TTS-TT-B--TT---EEEEESTT-SSSS-EEEEEEESSSEEEEEEE-GGGHHHHTSTT-EEEEEEEEEGGG-SSS--EEEEEEEEE-S---STTSEEEEEEEEEEE---EEEEEEEEEEPPHHHHHHHHT--TT-SEEEEEEEEE--TT-EEEEEEEEEEEEPPPP-S--TT-EEEE--SSS-TT-EE-TT-EEEEESSSS--SSS-EEEEEEESSSEEEEEEEETTSGGGHHHHHHHHH--EEEEEEEE-GGGS-TT---S--EEEEEEEE-GGG-TTTSSSEEEEEEE----GGG-SEEEEEEEE-HHHHHHHHHSGGG-S-EEEEEEEE---TT--SEEEEEEEEEEEE-TTS-EEEESPTTEEEE-TTPPEEEE--TT-SEEEEEEES-HHHHHH--TT--TTSEEEEESSSEE----PPTT-EEEEEEEEE-TTSTT-SBPPP-EEEEE-SS-----GGG--S-TTTT-SHHHH-TTSSS-TTS----S-SSS-SS-S-S----SS---

Solvent-accessible surface area (backbone atoms only — not comparable to full-atom values): 38348 Å² total; per-residue (Å²): 135,87,84,90,74,90,78,82,83,77,82,78,81,78,80,77,79,79,81,40,55,66,51,64,45,83,66,36,35,35,68,96,44,66,67,71,51,41,69,61,65,21,48,77,48,80,30,62,62,38,35,80,48,70,71,21,3,38,29,40,46,29,61,29,20,84,36,55,31,32,35,31,79,41,57,92,46,40,76,59,58,26,37,65,68,16,24,44,36,33,29,36,15,22,41,54,88,61,33,82,46,95,60,39,30,41,28,53,26,45,34,27,34,44,94,43,86,86,56,96,31,30,56,74,41,85,43,74,47,57,76,40,78,54,67,40,83,63,49,67,44,79,46,77,33,59,49,51,56,73,54,10,52,48,51,58,60,36,48,92,76,47,69,45,34,30,41,33,42,29,40,34,37,52,64,90,30,48,39,48,38,15,40,16,44,29,27,40,40,32,80,37,44,28,39,73,44,80,69,34,40,24,76,93,44,61,67,69,49,49,66,55,99,84,32,64,26,48,76,47,74,39,59,62,45,37,81,52,78,70,18,3,36,34,40,36,32,62,26,21,80,36,48,30,37,33,31,76,46,59,94,44,44,75,61,54,22,38,60,56,20,26,41,34,30,28,40,15,22,39,57,88,55,29,75,38,97,57,41,26,43,27,46,28,44,40,24,41,32,97,55,81,87,51,100,40,34,61,72,43,84,42,77,45,53,73,41,82,50,68,47,79,62,50,72,41,78,45,77,35,60,48,52,51,74,54,10,53,43,48,58,61,39,62,91,75,49,69,47,37,28,42,32,41,30,36,35,35,48,64,90,25,42,42,38,37,15,40,15,50,27,27,41,32,38,36,59,66,61,97,58,55,100,73,41,44,76,60,30,49,46,73,86,52,61,62,74,49,40,79,20,96,39,40,51,77,46,83,25,76,82,52,39,55,79,33,95,57,17,6,34,37,36,40,30,59,37,56,40,79,23,40,41,36,34,30,56,41,72,41,77,90,28,44,66,56,37,55,49,51,67,47,22,24,31,41,36,30,36,37,24,37,54,43,86,82,48,63,94,90,61,75,55,92,54,35,30,37,30,45,33,46,39,41,40,39,80,16,24,66,92,70,76,37,20,66,41,74,61,47,79,34,71,57,58,41,66,91,72,46,67,47,71,39,74,30,72,37,73,42,46,70,57,32,56,32,35,68,76,28,48,95,51,54,84,52,40,34,43,34,37,31,38,44,28,70,35,96,92,36,88,55,69,49,65,41,19,40,14,48,23,28,34,26,65,24,26,25,40,41,76,51,34,68,44,68,70,38,64,67,34,60,48,83,48,56,39,34,42,41,52,28,85,62,35,64,28,31,40,37,31,39,23,73,41,60,66,57,39,67,66,54,56,77,74,73,37,92,78,36,50,57,46,80,38,78,62,49,64,47,73,74,68,83,52,58,67,63,37,60,38,20,32,25,36,22,9,27,25,93,93,41,95,68,44,63,22,73,34,65,76,36,34,36,25,25,23,85,63,81,86,86,72,69,75,85,75,44,41,102,44,91,92,72,75,38,25,60,60,66,72,42,85,72,30,76,92,48,93,83,74,77,44,72,87,76,56,97,57,85,76,63,65,83,94,78,68,83,76,83,83,73,90,77,81,132

Mean predicted aligned error: 20.22 Å